Protein AF-0000000077382191 (afdb_homodimer)

Structure (mmCIF, N/CA/C/O backbone):
data_AF-0000000077382191-model_v1
#
loop_
_entity.id
_entity.type
_entity.pdbx_description
1 polymer 'Heparan sulfate 2-O-sulfotransferase pipe'
#
loop_
_atom_site.group_PDB
_atom_site.id
_atom_site.type_symbol
_atom_site.label_atom_id
_atom_site.label_alt_id
_atom_site.label_comp_id
_atom_site.label_asym_id
_atom_site.label_entity_id
_atom_site.label_seq_id
_atom_site.pdbx_PDB_ins_code
_atom_site.Cartn_x
_atom_site.Cartn_y
_atom_site.Cartn_z
_atom_site.occupancy
_atom_site.B_iso_or_equiv
_atom_site.auth_seq_id
_atom_site.auth_comp_id
_atom_site.auth_asym_id
_atom_site.auth_atom_id
_atom_site.pdbx_PDB_model_num
ATOM 1 N N . MET A 1 1 ? 9.703 -28.484 -43.344 1 26.91 1 MET A N 1
ATOM 2 C CA . MET A 1 1 ? 8.719 -27.844 -42.469 1 26.91 1 MET A CA 1
ATOM 3 C C . MET A 1 1 ? 8.125 -28.844 -41.469 1 26.91 1 MET A C 1
ATOM 5 O O . MET A 1 1 ? 7.367 -29.734 -41.875 1 26.91 1 MET A O 1
ATOM 9 N N . SER A 1 2 ? 8.883 -29.312 -40.531 1 37.69 2 SER A N 1
ATOM 10 C CA . SER A 1 2 ? 8.461 -30.406 -39.656 1 37.69 2 SER A CA 1
ATOM 11 C C . SER A 1 2 ? 7.059 -30.172 -39.125 1 37.69 2 SER A C 1
ATOM 13 O O . SER A 1 2 ? 6.754 -29.094 -38.625 1 37.69 2 SER A O 1
ATOM 15 N N . SER A 1 3 ? 6.059 -30.672 -39.656 1 39.53 3 SER A N 1
ATOM 16 C CA . SER A 1 3 ? 4.629 -30.594 -39.375 1 39.53 3 SER A CA 1
ATOM 17 C C . SER A 1 3 ? 4.363 -30.578 -37.875 1 39.53 3 SER A C 1
ATOM 19 O O . SER A 1 3 ? 4.895 -31.406 -37.125 1 39.53 3 SER A O 1
ATOM 21 N N . LEU A 1 4 ? 4.305 -29.406 -37.281 1 52.75 4 LEU A N 1
ATOM 22 C CA . LEU A 1 4 ? 3.859 -29.234 -35.875 1 52.75 4 LEU A CA 1
ATOM 23 C C . LEU A 1 4 ? 2.717 -30.188 -35.562 1 52.75 4 LEU A C 1
ATOM 25 O O . LEU A 1 4 ? 1.604 -30.031 -36.062 1 52.75 4 LEU A O 1
ATOM 29 N N . ASN A 1 5 ? 3.039 -31.484 -35.531 1 53.56 5 ASN A N 1
ATOM 30 C CA . ASN A 1 5 ? 1.992 -32.469 -35.25 1 53.56 5 ASN A CA 1
ATOM 31 C C . ASN A 1 5 ? 1.314 -32.156 -33.906 1 53.56 5 ASN A C 1
ATOM 33 O O . ASN A 1 5 ? 1.977 -32.125 -32.875 1 53.56 5 ASN A O 1
ATOM 37 N N . VAL A 1 6 ? 0.085 -31.703 -33.875 1 56.34 6 VAL A N 1
ATOM 38 C CA . VAL A 1 6 ? -0.792 -31.391 -32.75 1 56.34 6 VAL A CA 1
ATOM 39 C C . VAL A 1 6 ? -0.64 -32.438 -31.656 1 56.34 6 VAL A C 1
ATOM 41 O O . VAL A 1 6 ? -0.654 -32.125 -30.453 1 56.34 6 VAL A O 1
ATOM 44 N N . ARG A 1 7 ? -0.46 -33.625 -32.062 1 61.19 7 ARG A N 1
ATOM 45 C CA . ARG A 1 7 ? -0.403 -34.75 -31.109 1 61.19 7 ARG A CA 1
ATOM 46 C C . ARG A 1 7 ? 0.886 -34.719 -30.297 1 61.19 7 ARG A C 1
ATOM 48 O O . ARG A 1 7 ? 0.89 -35.062 -29.109 1 61.19 7 ARG A O 1
ATOM 55 N N . ASP A 1 8 ? 1.941 -34.219 -30.875 1 70.94 8 ASP A N 1
ATOM 56 C CA . ASP A 1 8 ? 3.229 -34.25 -30.188 1 70.94 8 ASP A CA 1
ATOM 57 C C . ASP A 1 8 ? 3.307 -33.125 -29.156 1 70.94 8 ASP A C 1
ATOM 59 O O . ASP A 1 8 ? 4.09 -33.188 -28.203 1 70.94 8 ASP A O 1
ATOM 63 N N . LEU A 1 9 ? 2.342 -32.219 -29.328 1 76.12 9 LEU A N 1
ATOM 64 C CA . LEU A 1 9 ? 2.387 -31.047 -28.453 1 76.12 9 LEU A CA 1
ATOM 65 C C . LEU A 1 9 ? 1.333 -31.141 -27.359 1 76.12 9 LEU A C 1
ATOM 67 O O . LEU A 1 9 ? 1.169 -30.219 -26.562 1 76.12 9 LEU A O 1
ATOM 71 N N . ASN A 1 10 ? 0.665 -32.156 -27.344 1 79 10 ASN A N 1
ATOM 72 C CA . ASN A 1 10 ? -0.403 -32.344 -26.359 1 79 10 ASN A CA 1
ATOM 73 C C . ASN A 1 10 ? -0.129 -33.531 -25.438 1 79 10 ASN A C 1
ATOM 75 O O . ASN A 1 10 ? -0.393 -34.688 -25.797 1 79 10 ASN A O 1
ATOM 79 N N . ASN A 1 11 ? 0.266 -33.25 -24.25 1 86.31 11 ASN A N 1
ATOM 80 C CA . ASN A 1 11 ? 0.604 -34.312 -23.297 1 86.31 11 ASN A CA 1
ATOM 81 C C . ASN A 1 11 ? -0.623 -34.781 -22.516 1 86.31 11 ASN A C 1
ATOM 83 O O . ASN A 1 11 ? -0.522 -35.656 -21.656 1 86.31 11 ASN A O 1
ATOM 87 N N . THR A 1 12 ? -1.731 -34.25 -22.859 1 91.12 12 THR A N 1
ATOM 88 C CA . THR A 1 12 ? -2.957 -34.656 -22.188 1 91.12 12 THR A CA 1
ATOM 89 C C . THR A 1 12 ? -3.201 -36.156 -22.375 1 91.12 12 THR A C 1
ATOM 91 O O . THR A 1 12 ? -3.709 -36.812 -21.469 1 91.12 12 THR A O 1
ATOM 94 N N . ARG A 1 13 ? -2.85 -36.656 -23.484 1 90.38 13 ARG A N 1
ATOM 95 C CA . ARG A 1 13 ? -3.08 -38.062 -23.812 1 90.38 13 ARG A CA 1
ATOM 96 C C . ARG A 1 13 ? -2.254 -38.969 -22.922 1 90.38 13 ARG A C 1
ATOM 98 O O . ARG A 1 13 ? -2.553 -40.156 -22.812 1 90.38 13 ARG A O 1
ATOM 105 N N . LYS A 1 14 ? -1.236 -38.406 -22.344 1 90.88 14 LYS A N 1
ATOM 106 C CA . LYS A 1 14 ? -0.367 -39.188 -21.484 1 90.88 14 LYS A CA 1
ATOM 107 C C . LYS A 1 14 ? -0.976 -39.375 -20.094 1 90.88 14 LYS A C 1
ATOM 109 O O . LYS A 1 14 ? -0.528 -40.219 -19.312 1 90.88 14 LYS A O 1
ATOM 114 N N . ALA A 1 15 ? -1.967 -38.625 -19.812 1 95.19 15 ALA A N 1
ATOM 115 C CA . ALA A 1 15 ? -2.586 -38.688 -18.484 1 95.19 15 ALA A CA 1
ATOM 116 C C . ALA A 1 15 ? -3.289 -40.031 -18.281 1 95.19 15 ALA A C 1
ATOM 118 O O . ALA A 1 15 ? -3.912 -40.562 -19.219 1 95.19 15 ALA A O 1
ATOM 119 N N . GLN A 1 16 ? -3.178 -40.531 -17.094 1 96.5 16 GLN A N 1
ATOM 120 C CA . GLN A 1 16 ? -3.762 -41.812 -16.734 1 96.5 16 GLN A CA 1
ATOM 121 C C . GLN A 1 16 ? -4.922 -41.656 -15.766 1 96.5 16 GLN A C 1
ATOM 123 O O . GLN A 1 16 ? -5.48 -42.625 -15.273 1 96.5 16 GLN A O 1
ATOM 128 N N . MET A 1 17 ? -5.223 -40.469 -15.438 1 95.94 17 MET A N 1
ATOM 129 C CA . MET A 1 17 ? -6.375 -40.156 -14.594 1 95.94 17 MET A CA 1
ATOM 130 C C . MET A 1 17 ? -6.988 -38.812 -14.992 1 95.94 17 MET A C 1
ATOM 132 O O . MET A 1 17 ? -6.297 -37.938 -15.531 1 95.94 17 MET A O 1
ATOM 136 N N . GLU A 1 18 ? -8.266 -38.625 -14.695 1 97.31 18 GLU A N 1
ATOM 137 C CA . GLU A 1 18 ? -8.977 -37.375 -15 1 97.31 18 GLU A CA 1
ATOM 138 C C . GLU A 1 18 ? -8.836 -36.375 -13.859 1 97.31 18 GLU A C 1
ATOM 140 O O . GLU A 1 18 ? -9.836 -36 -13.258 1 97.31 18 GLU A O 1
ATOM 145 N N . LEU A 1 19 ? -7.672 -36 -13.641 1 98.25 19 LEU A N 1
ATOM 146 C CA . LEU A 1 19 ? -7.328 -35.062 -12.586 1 98.25 19 LEU A CA 1
ATOM 147 C C . LEU A 1 19 ? -6.328 -34.031 -13.086 1 98.25 19 LEU A C 1
ATOM 149 O O . LEU A 1 19 ? -5.266 -34.375 -13.602 1 98.25 19 LEU A O 1
ATOM 153 N N . VAL A 1 20 ? -6.703 -32.844 -13.031 1 98.19 20 VAL A N 1
ATOM 154 C CA . VAL A 1 20 ? -5.797 -31.734 -13.359 1 98.19 20 VAL A CA 1
ATOM 155 C C . VAL A 1 20 ? -4.977 -31.359 -12.133 1 98.19 20 VAL A C 1
ATOM 157 O O . VAL A 1 20 ? -5.535 -31.062 -11.07 1 98.19 20 VAL A O 1
ATOM 160 N N . PHE A 1 21 ? -3.729 -31.453 -12.219 1 98.25 21 PHE A N 1
ATOM 161 C CA . PHE A 1 21 ? -2.824 -30.969 -11.18 1 98.25 21 PHE A CA 1
ATOM 162 C C . PHE A 1 21 ? -2.207 -29.625 -11.57 1 98.25 21 PHE A C 1
ATOM 164 O O . PHE A 1 21 ? -1.318 -29.578 -12.422 1 98.25 21 PHE A O 1
ATOM 171 N N . PHE A 1 22 ? -2.664 -28.594 -10.961 1 97.75 22 PHE A N 1
ATOM 172 C CA . PHE A 1 22 ? -2.15 -27.234 -11.156 1 97.75 22 PHE A CA 1
ATOM 173 C C . PHE A 1 22 ? -1.15 -26.875 -10.07 1 97.75 22 PHE A C 1
ATOM 175 O O . PHE A 1 22 ? -1.522 -26.297 -9.039 1 97.75 22 PHE A O 1
ATOM 182 N N . ASN A 1 23 ? 0.135 -27.25 -10.227 1 96.5 23 ASN A N 1
ATOM 183 C CA . ASN A 1 23 ? 1.19 -26.922 -9.273 1 96.5 23 ASN A CA 1
ATOM 184 C C . ASN A 1 23 ? 1.627 -25.469 -9.414 1 96.5 23 ASN A C 1
ATOM 186 O O . ASN A 1 23 ? 2.805 -25.188 -9.641 1 96.5 23 ASN A O 1
ATOM 190 N N . ARG A 1 24 ? 0.946 -24.562 -9.219 1 94.31 24 ARG A N 1
ATOM 191 C CA . ARG A 1 24 ? 0.803 -23.141 -9.531 1 94.31 24 ARG A CA 1
ATOM 192 C C . ARG A 1 24 ? 2.055 -22.359 -9.133 1 94.31 24 ARG A C 1
ATOM 194 O O . ARG A 1 24 ? 2.494 -22.438 -7.98 1 94.31 24 ARG A O 1
ATOM 201 N N . VAL A 1 25 ? 2.674 -21.703 -10.039 1 95.69 25 VAL A N 1
ATOM 202 C CA . VAL A 1 25 ? 3.697 -20.703 -9.805 1 95.69 25 VAL A CA 1
ATOM 203 C C . VAL A 1 25 ? 3.072 -19.469 -9.141 1 95.69 25 VAL A C 1
ATOM 205 O O . VAL A 1 25 ? 1.988 -19.031 -9.531 1 95.69 25 VAL A O 1
ATOM 208 N N . PRO A 1 26 ? 3.695 -18.953 -8.102 1 93.38 26 PRO A N 1
ATOM 209 C CA . PRO A 1 26 ? 3.123 -17.781 -7.445 1 93.38 26 PRO A CA 1
ATOM 210 C C . PRO A 1 26 ? 3.17 -16.531 -8.32 1 93.38 26 PRO A C 1
ATOM 212 O O . PRO A 1 26 ? 4.121 -16.344 -9.086 1 93.38 26 PRO A O 1
ATOM 215 N N . LYS A 1 27 ? 2.143 -15.648 -8.164 1 93.5 27 LYS A N 1
ATOM 216 C CA . LYS A 1 27 ? 2.066 -14.312 -8.734 1 93.5 27 LYS A CA 1
ATOM 217 C C . LYS A 1 27 ? 1.976 -14.367 -10.258 1 93.5 27 LYS A C 1
ATOM 219 O O . LYS A 1 27 ? 2.578 -13.547 -10.953 1 93.5 27 LYS A O 1
ATOM 224 N N . VAL A 1 28 ? 1.284 -15.312 -10.758 1 94.88 28 VAL A N 1
ATOM 225 C CA . VAL A 1 28 ? 1.093 -15.445 -12.203 1 94.88 28 VAL A CA 1
ATOM 226 C C . VAL A 1 28 ? -0.383 -15.258 -12.547 1 94.88 28 VAL A C 1
ATOM 228 O O . VAL A 1 28 ? -0.875 -15.82 -13.523 1 94.88 28 VAL A O 1
ATOM 231 N N . GLY A 1 29 ? -1.116 -14.609 -11.648 1 91.56 29 GLY A N 1
ATOM 232 C CA . GLY A 1 29 ? -2.527 -14.352 -11.898 1 91.56 29 GLY A CA 1
ATOM 233 C C . GLY A 1 29 ? -3.412 -15.539 -11.555 1 91.56 29 GLY A C 1
ATOM 234 O O . GLY A 1 29 ? -4.496 -15.695 -12.125 1 91.56 29 GLY A O 1
ATOM 235 N N . SER A 1 30 ? -3.027 -16.266 -10.586 1 91.69 30 SER A N 1
ATOM 236 C CA . SER A 1 30 ? -3.674 -17.547 -10.328 1 91.69 30 SER A CA 1
ATOM 237 C C . SER A 1 30 ? -5.031 -17.359 -9.664 1 91.69 30 SER A C 1
ATOM 239 O O . SER A 1 30 ? -5.879 -18.266 -9.703 1 91.69 30 SER A O 1
ATOM 241 N N . GLN A 1 31 ? -5.227 -16.25 -9.047 1 90.75 31 GLN A N 1
ATOM 242 C CA . GLN A 1 31 ? -6.543 -16.031 -8.453 1 90.75 31 GLN A CA 1
ATOM 243 C C . GLN A 1 31 ? -7.629 -16 -9.531 1 90.75 31 GLN A C 1
ATOM 245 O O . GLN A 1 31 ? -8.711 -16.547 -9.344 1 90.75 31 GLN A O 1
ATOM 250 N N . THR A 1 32 ? -7.312 -15.336 -10.57 1 92.31 32 THR A N 1
ATOM 251 C CA . THR A 1 32 ? -8.234 -15.32 -11.703 1 92.31 32 THR A CA 1
ATOM 252 C C . THR A 1 32 ? -8.422 -16.734 -12.258 1 92.31 32 THR A C 1
ATOM 254 O O . THR A 1 32 ? -9.555 -17.156 -12.516 1 92.31 32 THR A O 1
ATOM 257 N N . PHE A 1 33 ? -7.371 -17.406 -12.398 1 93.19 33 PHE A N 1
ATOM 258 C CA . PHE A 1 33 ? -7.406 -18.75 -12.938 1 93.19 33 PHE A CA 1
ATOM 259 C C . PHE A 1 33 ? -8.219 -19.672 -12.031 1 93.19 33 PHE A C 1
ATOM 261 O O . PHE A 1 33 ? -9.023 -20.484 -12.508 1 93.19 33 PHE A O 1
ATOM 268 N N . MET A 1 34 ? -8.07 -19.562 -10.766 1 94.12 34 MET A N 1
ATOM 269 C CA . MET A 1 34 ? -8.797 -20.375 -9.789 1 94.12 34 MET A CA 1
ATOM 270 C C . MET A 1 34 ? -10.289 -20.047 -9.836 1 94.12 34 MET A C 1
ATOM 272 O O . MET A 1 34 ? -11.125 -20.953 -9.734 1 94.12 34 MET A O 1
ATOM 276 N N . GLU A 1 35 ? -10.562 -18.812 -10.008 1 94.12 35 GLU A N 1
ATOM 277 C CA . GLU A 1 35 ? -11.961 -18.438 -10.117 1 94.12 35 GLU A CA 1
ATOM 278 C C . GLU A 1 35 ? -12.602 -19.047 -11.367 1 94.12 35 GLU A C 1
ATOM 280 O O . GLU A 1 35 ? -13.734 -19.516 -11.32 1 94.12 35 GLU A O 1
ATOM 285 N N . LEU A 1 36 ? -11.906 -19.047 -12.43 1 95.5 36 LEU A N 1
ATOM 286 C CA . LEU A 1 36 ? -12.391 -19.672 -13.656 1 95.5 36 LEU A CA 1
ATOM 287 C C . LEU A 1 36 ? -12.609 -21.172 -13.453 1 95.5 36 LEU A C 1
ATOM 289 O O . LEU A 1 36 ? -13.641 -21.719 -13.859 1 95.5 36 LEU A O 1
ATOM 293 N N . LEU A 1 37 ? -11.688 -21.812 -12.75 1 96.62 37 LEU A N 1
ATOM 294 C CA . LEU A 1 37 ? -11.781 -23.25 -12.516 1 96.62 37 LEU A CA 1
ATOM 295 C C . LEU A 1 37 ? -12.977 -23.578 -11.617 1 96.62 37 LEU A C 1
ATOM 297 O O . LEU A 1 37 ? -13.641 -24.594 -11.805 1 96.62 37 LEU A O 1
ATOM 301 N N . ARG A 1 38 ? -13.156 -22.703 -10.688 1 95.81 38 ARG A N 1
ATOM 302 C CA . ARG A 1 38 ? -14.312 -22.891 -9.82 1 95.81 38 ARG A CA 1
ATOM 303 C C . ARG A 1 38 ? -15.617 -22.844 -10.609 1 95.81 38 ARG A C 1
ATOM 305 O O . ARG A 1 38 ? -16.484 -23.703 -10.461 1 95.81 38 ARG A O 1
ATOM 312 N N . ARG A 1 39 ? -15.719 -21.922 -11.43 1 96.06 39 ARG A N 1
ATOM 313 C CA . ARG A 1 39 ? -16.922 -21.797 -12.258 1 96.06 39 ARG A CA 1
ATOM 314 C C . ARG A 1 39 ? -17.047 -22.969 -13.234 1 96.06 39 ARG A C 1
ATOM 316 O O . ARG A 1 39 ? -18.141 -23.484 -13.453 1 96.06 39 ARG A O 1
ATOM 323 N N . LEU A 1 40 ? -15.992 -23.297 -13.758 1 97.75 40 LEU A N 1
ATOM 324 C CA . LEU A 1 40 ? -15.984 -24.406 -14.703 1 97.75 40 LEU A CA 1
ATOM 325 C C . LEU A 1 40 ? -16.359 -25.719 -14 1 97.75 40 LEU A C 1
ATOM 327 O O . LEU A 1 40 ? -16.922 -26.609 -14.625 1 97.75 40 LEU A O 1
ATOM 331 N N . SER A 1 41 ? -15.93 -25.828 -12.703 1 98.12 41 SER A N 1
ATOM 332 C CA . SER A 1 41 ? -16.25 -27.047 -11.961 1 98.12 41 SER A CA 1
ATOM 333 C C . SER A 1 41 ? -17.75 -27.266 -11.891 1 98.12 41 SER A C 1
ATOM 335 O O . SER A 1 41 ? -18.219 -28.406 -11.953 1 98.12 41 SER A O 1
ATOM 337 N N . GLU A 1 42 ? -18.453 -26.219 -11.805 1 96.81 42 GLU A N 1
ATOM 338 C CA . GLU A 1 42 ? -19.922 -26.297 -11.805 1 96.81 42 GLU A CA 1
ATOM 339 C C . GLU A 1 42 ? -20.453 -26.641 -13.188 1 96.81 42 GLU A C 1
ATOM 341 O O . GLU A 1 42 ? -21.328 -27.484 -13.336 1 96.81 42 GLU A O 1
ATOM 346 N N . ARG A 1 43 ? -19.922 -26.062 -14.117 1 96.44 43 ARG A N 1
ATOM 347 C CA . ARG A 1 43 ? -20.391 -26.219 -15.492 1 96.44 43 ARG A CA 1
ATOM 348 C C . ARG A 1 43 ? -20.094 -27.609 -16.031 1 96.44 43 ARG A C 1
ATOM 350 O O . ARG A 1 43 ? -20.922 -28.219 -16.688 1 96.44 43 ARG A O 1
ATOM 357 N N . ASN A 1 44 ? -18.906 -28.062 -15.797 1 98.06 44 ASN A N 1
ATOM 358 C CA . ASN A 1 44 ? -18.422 -29.297 -16.422 1 98.06 44 ASN A CA 1
ATOM 359 C C . ASN A 1 44 ? -18.453 -30.469 -15.438 1 98.06 44 ASN A C 1
ATOM 361 O O . ASN A 1 44 ? -17.969 -31.547 -15.75 1 98.06 44 ASN A O 1
ATOM 365 N N . ASN A 1 45 ? -18.906 -30.25 -14.258 1 97.69 45 ASN A N 1
ATOM 366 C CA . ASN A 1 45 ? -19.188 -31.281 -13.266 1 97.69 45 ASN A CA 1
ATOM 367 C C . ASN A 1 45 ? -17.906 -32 -12.836 1 97.69 45 ASN A C 1
ATOM 369 O O . ASN A 1 45 ? -17.812 -33.219 -12.992 1 97.69 45 ASN A O 1
ATOM 373 N N . PHE A 1 46 ? -17 -31.344 -12.297 1 98.44 46 PHE A N 1
ATOM 374 C CA . PHE A 1 46 ? -15.828 -31.922 -11.656 1 98.44 46 PHE A CA 1
ATOM 375 C C . PHE A 1 46 ? -15.586 -31.281 -10.297 1 98.44 46 PHE A C 1
ATOM 377 O O . PHE A 1 46 ? -16.188 -30.25 -9.969 1 98.44 46 PHE A O 1
ATOM 384 N N . GLN A 1 47 ? -14.758 -31.891 -9.453 1 98.25 47 GLN A N 1
ATOM 385 C CA . GLN A 1 47 ? -14.5 -31.391 -8.109 1 98.25 47 GLN A CA 1
ATOM 386 C C . GLN A 1 47 ? -13.305 -30.438 -8.094 1 98.25 47 GLN A C 1
ATOM 388 O O . GLN A 1 47 ? -12.32 -30.672 -8.797 1 98.25 47 GLN A O 1
ATOM 393 N N . PHE A 1 48 ? -13.453 -29.406 -7.34 1 97.81 48 PHE A N 1
ATOM 394 C CA . PHE A 1 48 ? -12.43 -28.375 -7.176 1 97.81 48 PHE A CA 1
ATOM 395 C C . PHE A 1 48 ? -11.758 -28.5 -5.812 1 97.81 48 PHE A C 1
ATOM 397 O O . PHE A 1 48 ? -12.406 -28.297 -4.781 1 97.81 48 PHE A O 1
ATOM 404 N N . HIS A 1 49 ? -10.461 -28.828 -5.805 1 97 49 HIS A N 1
ATOM 405 C CA . HIS A 1 49 ? -9.695 -28.953 -4.566 1 97 49 HIS A CA 1
ATOM 406 C C . HIS A 1 49 ? -8.477 -28.047 -4.578 1 97 49 HIS A C 1
ATOM 408 O O . HIS A 1 49 ? -7.855 -27.844 -5.625 1 97 49 HIS A O 1
ATOM 414 N N . ARG A 1 50 ? -8.203 -27.469 -3.428 1 93.31 50 ARG A N 1
ATOM 415 C CA . ARG A 1 50 ? -6.992 -26.688 -3.238 1 93.31 50 ARG A CA 1
ATOM 416 C C . ARG A 1 50 ? -6.324 -27.016 -1.91 1 93.31 50 ARG A C 1
ATOM 418 O O . ARG A 1 50 ? -6.969 -27.531 -0.997 1 93.31 50 ARG A O 1
ATOM 425 N N . ASP A 1 51 ? -5.039 -26.734 -1.916 1 87.75 51 ASP A N 1
ATOM 426 C CA . ASP A 1 51 ? -4.297 -26.969 -0.682 1 87.75 51 ASP A CA 1
ATOM 427 C C . ASP A 1 51 ? -4.793 -26.062 0.441 1 87.75 51 ASP A C 1
ATOM 429 O O . ASP A 1 51 ? -5.305 -24.969 0.184 1 87.75 51 ASP A O 1
ATOM 433 N N . ALA A 1 52 ? -4.664 -26.531 1.604 1 79.94 52 ALA A N 1
ATOM 434 C CA . ALA A 1 52 ? -5.035 -25.734 2.768 1 79.94 52 ALA A CA 1
ATOM 435 C C . ALA A 1 52 ? -3.996 -24.641 3.039 1 79.94 52 ALA A C 1
ATOM 437 O O . ALA A 1 52 ? -2.816 -24.812 2.719 1 79.94 52 ALA A O 1
ATOM 438 N N . VAL A 1 53 ? -4.516 -23.609 3.553 1 72.62 53 VAL A N 1
ATOM 439 C CA . VAL A 1 53 ? -3.611 -22.531 3.92 1 72.62 53 VAL A CA 1
ATOM 440 C C . VAL A 1 53 ? -2.684 -22.984 5.043 1 72.62 53 VAL A C 1
ATOM 442 O O . VAL A 1 53 ? -3.135 -23.578 6.027 1 72.62 53 VAL A O 1
ATOM 445 N N . GLN A 1 54 ? -1.39 -22.797 4.742 1 75.94 54 GLN A N 1
ATOM 446 C CA . GLN A 1 54 ? -0.389 -23.172 5.738 1 75.94 54 GLN A CA 1
ATOM 447 C C . GLN A 1 54 ? 0.396 -21.953 6.219 1 75.94 54 GLN A C 1
ATOM 449 O O . GLN A 1 54 ? 0.472 -20.953 5.52 1 75.94 54 GLN A O 1
ATOM 454 N N . LYS A 1 55 ? 0.929 -22.047 7.496 1 76.5 55 LYS A N 1
ATOM 455 C CA . LYS A 1 55 ? 1.772 -21 8.062 1 76.5 55 LYS A CA 1
ATOM 456 C C . LYS A 1 55 ? 3.01 -20.766 7.203 1 76.5 55 LYS A C 1
ATOM 458 O O . LYS A 1 55 ? 3.361 -19.609 6.918 1 76.5 55 LYS A O 1
ATOM 463 N N . VAL A 1 56 ? 3.572 -21.875 6.871 1 71.88 56 VAL A N 1
ATOM 464 C CA . VAL A 1 56 ? 4.73 -21.828 5.984 1 71.88 56 VAL A CA 1
ATOM 465 C C . VAL A 1 56 ? 4.441 -22.625 4.715 1 71.88 56 VAL A C 1
ATOM 467 O O . VAL A 1 56 ? 4.035 -23.797 4.781 1 71.88 56 VAL A O 1
ATOM 470 N N . GLU A 1 57 ? 4.535 -21.859 3.668 1 73.81 57 GLU A N 1
ATOM 471 C CA . GLU A 1 57 ? 4.34 -22.547 2.393 1 73.81 57 GLU A CA 1
ATOM 472 C C . GLU A 1 57 ? 5.617 -23.234 1.938 1 73.81 57 GLU A C 1
ATOM 474 O O . GLU A 1 57 ? 6.621 -22.594 1.655 1 73.81 57 GLU A O 1
ATOM 479 N N . THR A 1 58 ? 5.582 -24.562 1.962 1 83.25 58 THR A N 1
ATOM 480 C CA . THR A 1 58 ? 6.715 -25.359 1.493 1 83.25 58 THR A CA 1
ATOM 481 C C . THR A 1 58 ? 6.504 -25.797 0.048 1 83.25 58 THR A C 1
ATOM 483 O O . THR A 1 58 ? 5.594 -26.578 -0.245 1 83.25 58 THR A O 1
ATOM 486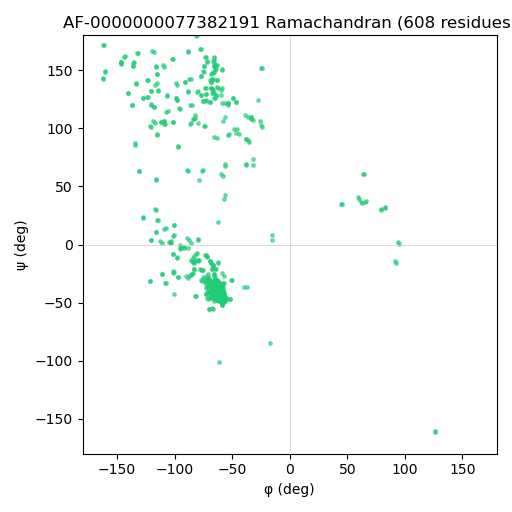 N N . ILE A 1 59 ? 7.363 -25.344 -0.778 1 90.44 59 ILE A N 1
ATOM 487 C CA . ILE A 1 59 ? 7.152 -25.609 -2.197 1 90.44 59 ILE A CA 1
ATOM 488 C C . ILE A 1 59 ? 8.039 -26.766 -2.648 1 90.44 59 ILE A C 1
ATOM 490 O O . ILE A 1 59 ? 7.75 -27.422 -3.652 1 90.44 59 ILE A O 1
ATOM 494 N N . ARG A 1 60 ? 9.109 -27.031 -1.965 1 91.88 60 ARG A N 1
ATOM 495 C CA . ARG A 1 60 ? 9.953 -28.203 -2.197 1 91.88 60 ARG A CA 1
ATOM 496 C C . ARG A 1 60 ? 9.766 -29.234 -1.096 1 91.88 60 ARG A C 1
ATOM 498 O O . ARG A 1 60 ? 9.883 -28.922 0.09 1 91.88 60 ARG A O 1
ATOM 505 N N . LEU A 1 61 ? 9.516 -30.406 -1.541 1 94.31 61 LEU A N 1
ATOM 506 C CA . LEU A 1 61 ? 9.172 -31.469 -0.602 1 94.31 61 LEU A CA 1
ATOM 507 C C . LEU A 1 61 ? 10.242 -32.562 -0.609 1 94.31 61 LEU A C 1
ATOM 509 O O . LEU A 1 61 ? 10.836 -32.844 -1.65 1 94.31 61 LEU A O 1
ATOM 513 N N . ALA A 1 62 ? 10.367 -33.094 0.584 1 95.44 62 ALA A N 1
ATOM 514 C CA . ALA A 1 62 ? 11.148 -34.312 0.645 1 95.44 62 ALA A CA 1
ATOM 515 C C . ALA A 1 62 ? 10.453 -35.438 -0.112 1 95.44 62 ALA A C 1
ATOM 517 O O . ALA A 1 62 ? 9.25 -35.375 -0.385 1 95.44 62 ALA A O 1
ATOM 518 N N . GLU A 1 63 ? 11.219 -36.469 -0.464 1 96.81 63 GLU A N 1
ATOM 519 C CA . GLU A 1 63 ? 10.695 -37.531 -1.312 1 96.81 63 GLU A CA 1
ATOM 520 C C . GLU A 1 63 ? 9.477 -38.188 -0.678 1 96.81 63 GLU A C 1
ATOM 522 O O . GLU A 1 63 ? 8.492 -38.469 -1.365 1 96.81 63 GLU A O 1
ATOM 527 N N . ASP A 1 64 ? 9.547 -38.406 0.629 1 97.19 64 ASP A N 1
ATOM 528 C CA . ASP A 1 64 ? 8.422 -39.031 1.317 1 97.19 64 ASP A CA 1
ATOM 529 C C . ASP A 1 64 ? 7.188 -38.125 1.291 1 97.19 64 ASP A C 1
ATOM 531 O O . ASP A 1 64 ? 6.062 -38.625 1.16 1 97.19 64 ASP A O 1
ATOM 535 N N . GLN A 1 65 ? 7.363 -36.875 1.391 1 96.56 65 GLN A N 1
ATOM 536 C CA . GLN A 1 65 ? 6.262 -35.906 1.348 1 96.56 65 GLN A CA 1
ATOM 537 C C . GLN A 1 65 ? 5.68 -35.812 -0.06 1 96.56 65 GLN A C 1
ATOM 539 O O . GLN A 1 65 ? 4.477 -35.625 -0.227 1 96.56 65 GLN A O 1
ATOM 544 N N . GLN A 1 66 ? 6.551 -35.906 -1.04 1 97.56 66 GLN A N 1
ATOM 545 C CA . GLN A 1 66 ? 6.078 -35.969 -2.42 1 97.56 66 GLN A CA 1
ATOM 546 C C . GLN A 1 66 ? 5.137 -37.156 -2.645 1 97.56 66 GLN A C 1
ATOM 548 O O . GLN A 1 66 ? 4.051 -36.969 -3.205 1 97.56 66 GLN A O 1
ATOM 553 N N . GLN A 1 67 ? 5.648 -38.281 -2.182 1 98 67 GLN A N 1
ATOM 554 C CA . GLN A 1 67 ? 4.867 -39.5 -2.348 1 98 67 GLN A CA 1
ATOM 555 C C . GLN A 1 67 ? 3.52 -39.375 -1.635 1 98 67 GLN A C 1
ATOM 557 O O . GLN A 1 67 ? 2.484 -39.75 -2.193 1 98 67 GLN A O 1
ATOM 562 N N . GLU A 1 68 ? 3.58 -38.906 -0.436 1 97.69 68 GLU A N 1
ATOM 563 C CA . GLU A 1 68 ? 2.348 -38.75 0.33 1 97.69 68 GLU A CA 1
ATOM 564 C C . GLU A 1 68 ? 1.364 -37.812 -0.386 1 97.69 68 GLU A C 1
ATOM 566 O O . GLU A 1 68 ? 0.177 -38.125 -0.495 1 97.69 68 GLU A O 1
ATOM 571 N N . MET A 1 69 ? 1.787 -36.719 -0.867 1 96.69 69 MET A N 1
ATOM 572 C CA . MET A 1 69 ? 0.938 -35.781 -1.585 1 96.69 69 MET A CA 1
ATOM 573 C C . MET A 1 69 ? 0.346 -36.406 -2.836 1 96.69 69 MET A C 1
ATOM 575 O O . MET A 1 69 ? -0.854 -36.312 -3.092 1 96.69 69 MET A O 1
ATOM 579 N N . ALA A 1 70 ? 1.221 -37.094 -3.598 1 98 70 ALA A N 1
ATOM 580 C CA . ALA A 1 70 ? 0.777 -37.75 -4.832 1 98 70 ALA A CA 1
ATOM 581 C C . ALA A 1 70 ? -0.299 -38.781 -4.551 1 98 70 ALA A C 1
ATOM 583 O O . ALA A 1 70 ? -1.259 -38.906 -5.312 1 98 70 ALA A O 1
ATOM 584 N N . GLU A 1 71 ? -0.143 -39.5 -3.465 1 98.19 71 GLU A N 1
ATOM 585 C CA . GLU A 1 71 ? -1.119 -40.531 -3.08 1 98.19 71 GLU A CA 1
ATOM 586 C C . GLU A 1 71 ? -2.459 -39.906 -2.717 1 98.19 71 GLU A C 1
ATOM 588 O O . GLU A 1 71 ? -3.512 -40.375 -3.146 1 98.19 71 GLU A O 1
ATOM 593 N N . VAL A 1 72 ? -2.396 -38.875 -1.943 1 97.12 72 VAL A N 1
ATOM 594 C CA . VAL A 1 72 ? -3.613 -38.156 -1.533 1 97.12 72 VAL A CA 1
ATOM 595 C C . VAL A 1 72 ? -4.344 -37.625 -2.764 1 97.12 72 VAL A C 1
ATOM 597 O O . VAL A 1 72 ? -5.566 -37.781 -2.877 1 97.12 72 VAL A O 1
ATOM 600 N N . ILE A 1 73 ? -3.619 -37.062 -3.678 1 97.44 73 ILE A N 1
ATOM 601 C CA . ILE A 1 73 ? -4.203 -36.5 -4.883 1 97.44 73 ILE A CA 1
ATOM 602 C C . ILE A 1 73 ? -4.793 -37.594 -5.754 1 97.44 73 ILE A C 1
ATOM 604 O O . ILE A 1 73 ? -5.891 -37.469 -6.293 1 97.44 73 ILE A O 1
ATOM 608 N N . SER A 1 74 ? -4.086 -38.719 -5.859 1 97.44 74 SER A N 1
ATOM 609 C CA . SER A 1 74 ? -4.504 -39.844 -6.695 1 97.44 74 SER A CA 1
ATOM 610 C C . SER A 1 74 ? -5.785 -40.5 -6.168 1 97.44 74 SER A C 1
ATOM 612 O O . SER A 1 74 ? -6.484 -41.188 -6.902 1 97.44 74 SER A O 1
ATOM 614 N N . GLU A 1 75 ? -6.102 -40.219 -4.914 1 97.25 75 GLU A N 1
ATOM 615 C CA . GLU A 1 75 ? -7.27 -40.844 -4.293 1 97.25 75 GLU A CA 1
ATOM 616 C C . GLU A 1 75 ? -8.492 -39.938 -4.398 1 97.25 75 GLU A C 1
ATOM 618 O O . GLU A 1 75 ? -9.609 -40.344 -4.055 1 97.25 75 GLU A O 1
ATOM 623 N N . LEU A 1 76 ? -8.336 -38.781 -4.922 1 97.75 76 LEU A N 1
ATOM 624 C CA . LEU A 1 76 ? -9.469 -37.875 -5.098 1 97.75 76 LEU A CA 1
ATOM 625 C C . LEU A 1 76 ? -10.461 -38.438 -6.109 1 97.75 76 LEU A C 1
ATOM 627 O O . LEU A 1 76 ? -10.07 -39.156 -7.031 1 97.75 76 LEU A O 1
ATOM 631 N N . PRO A 1 77 ? -11.664 -38 -5.961 1 97.06 77 PRO A N 1
ATOM 632 C CA . PRO A 1 77 ? -12.641 -38.438 -6.957 1 97.06 77 PRO A CA 1
ATOM 633 C C . PRO A 1 77 ? -12.398 -37.844 -8.336 1 97.06 77 PRO A C 1
ATOM 635 O O . PRO A 1 77 ? -12.008 -36.688 -8.445 1 97.06 77 PRO A O 1
ATOM 638 N N . GLU A 1 78 ? -12.609 -38.625 -9.383 1 97.19 78 GLU A N 1
ATOM 639 C CA . GLU A 1 78 ? -12.477 -38.156 -10.75 1 97.19 78 GLU A CA 1
ATOM 640 C C . GLU A 1 78 ? -13.836 -37.781 -11.336 1 97.19 78 GLU A C 1
ATOM 642 O O . GLU A 1 78 ? -14.828 -38.469 -11.109 1 97.19 78 GLU A O 1
ATOM 647 N N . PRO A 1 79 ? -13.898 -36.75 -12 1 98.06 79 PRO A N 1
ATOM 648 C CA . PRO A 1 79 ? -12.859 -35.812 -12.375 1 98.06 79 PRO A CA 1
ATOM 649 C C . PRO A 1 79 ? -12.641 -34.719 -11.32 1 98.06 79 PRO A C 1
ATOM 651 O O . PRO A 1 79 ? -13.602 -34.281 -10.672 1 98.06 79 PRO A O 1
ATOM 654 N N . SER A 1 80 ? -11.391 -34.312 -11.109 1 98.44 80 SER A N 1
ATOM 655 C CA . SER A 1 80 ? -11.078 -33.312 -10.102 1 98.44 80 SER A CA 1
ATOM 656 C C . SER A 1 80 ? -9.914 -32.438 -10.531 1 98.44 80 SER A C 1
ATOM 658 O O . SER A 1 80 ? -9.156 -32.781 -11.438 1 98.44 80 SER A O 1
ATOM 660 N N . VAL A 1 81 ? -9.906 -31.297 -9.945 1 98.38 81 VAL A N 1
ATOM 661 C CA . VAL A 1 81 ? -8.727 -30.438 -10.031 1 98.38 81 VAL A CA 1
ATOM 662 C C . VAL A 1 81 ? -8.109 -30.266 -8.648 1 98.38 81 VAL A C 1
ATOM 664 O O . VAL A 1 81 ? -8.828 -30.172 -7.648 1 98.38 81 VAL A O 1
ATOM 667 N N . PHE A 1 82 ? -6.805 -30.312 -8.602 1 98.12 82 PHE A N 1
ATOM 668 C CA . PHE A 1 82 ? -6.059 -30.016 -7.379 1 98.12 82 PHE A CA 1
ATOM 669 C C . PHE A 1 82 ? -5.047 -28.906 -7.613 1 98.12 82 PHE A C 1
ATOM 671 O O . PHE A 1 82 ? -4.25 -28.969 -8.555 1 98.12 82 PHE A O 1
ATOM 678 N N . ILE A 1 83 ? -5.098 -27.875 -6.77 1 96.94 83 ILE A N 1
ATOM 679 C CA . ILE A 1 83 ? -4.254 -26.703 -6.949 1 96.94 83 ILE A CA 1
ATOM 680 C C . ILE A 1 83 ? -3.367 -26.516 -5.723 1 96.94 83 ILE A C 1
ATOM 682 O O . ILE A 1 83 ? -3.854 -26.516 -4.586 1 96.94 83 ILE A O 1
ATOM 686 N N . LYS A 1 84 ? -2.086 -26.297 -5.902 1 95.44 84 LYS A N 1
ATOM 687 C CA . LYS A 1 84 ? -1.129 -26.094 -4.816 1 95.44 84 LYS A CA 1
ATOM 688 C C . LYS A 1 84 ? 0.151 -25.438 -5.328 1 95.44 84 LYS A C 1
ATOM 690 O O . LYS A 1 84 ? 0.598 -25.719 -6.441 1 95.44 84 LYS A O 1
ATOM 695 N N . HIS A 1 85 ? 0.695 -24.562 -4.48 1 94.25 85 HIS A N 1
ATOM 696 C CA . HIS A 1 85 ? 2.059 -24.094 -4.727 1 94.25 85 HIS A CA 1
ATOM 697 C C . HIS A 1 85 ? 3.072 -25.188 -4.379 1 94.25 85 HIS A C 1
ATOM 699 O O . HIS A 1 85 ? 3.387 -25.391 -3.203 1 94.25 85 HIS A O 1
ATOM 705 N N . VAL A 1 86 ? 3.561 -25.844 -5.402 1 95.06 86 VAL A N 1
ATOM 706 C CA . VAL A 1 86 ? 4.516 -26.922 -5.176 1 95.06 86 VAL A CA 1
ATOM 707 C C . VAL A 1 86 ? 5.293 -27.203 -6.461 1 95.06 86 VAL A C 1
ATOM 709 O O . VAL A 1 86 ? 4.777 -27 -7.562 1 95.06 86 VAL A O 1
ATOM 712 N N . CYS A 1 87 ? 6.492 -27.609 -6.309 1 96.31 87 CYS A N 1
ATOM 713 C CA . CYS A 1 87 ? 7.316 -27.953 -7.461 1 96.31 87 CYS A CA 1
ATOM 714 C C . CYS A 1 87 ? 6.762 -29.172 -8.18 1 96.31 87 CYS A C 1
ATOM 716 O O . CYS A 1 87 ? 6.031 -29.969 -7.586 1 96.31 87 CYS A O 1
ATOM 718 N N . PHE A 1 88 ? 7.129 -29.281 -9.398 1 98 88 PHE A N 1
ATOM 719 C CA . PHE A 1 88 ? 6.73 -30.422 -10.211 1 98 88 PHE A CA 1
ATOM 720 C C . PHE A 1 88 ? 7 -31.734 -9.469 1 98 88 PHE A C 1
ATOM 722 O O . PHE A 1 88 ? 8.125 -31.984 -9.031 1 98 88 PHE A O 1
ATOM 729 N N . THR A 1 89 ? 5.961 -32.531 -9.359 1 97.94 89 THR A N 1
ATOM 730 C CA . THR A 1 89 ? 6.02 -33.844 -8.727 1 97.94 89 THR A CA 1
ATOM 731 C C . THR A 1 89 ? 5.68 -34.938 -9.734 1 97.94 89 THR A C 1
ATOM 733 O O . THR A 1 89 ? 4.566 -34.969 -10.258 1 97.94 89 THR A O 1
ATOM 736 N N . ASN A 1 90 ? 6.613 -35.781 -9.945 1 96.69 90 ASN A N 1
ATOM 737 C CA . ASN A 1 90 ? 6.426 -36.844 -10.898 1 96.69 90 ASN A CA 1
ATOM 738 C C . ASN A 1 90 ? 5.707 -38.031 -10.266 1 96.69 90 ASN A C 1
ATOM 740 O O . ASN A 1 90 ? 6.324 -38.844 -9.57 1 96.69 90 ASN A O 1
ATOM 744 N N . PHE A 1 91 ? 4.484 -38.281 -10.586 1 97.56 91 PHE A N 1
ATOM 745 C CA . PHE A 1 91 ? 3.65 -39.312 -9.992 1 97.56 91 PHE A CA 1
ATOM 746 C C . PHE A 1 91 ? 4.137 -40.688 -10.406 1 97.56 91 PHE A C 1
ATOM 748 O O . PHE A 1 91 ? 4.07 -41.656 -9.625 1 97.56 91 PHE A O 1
ATOM 755 N N . THR A 1 92 ? 4.688 -40.781 -11.562 1 95.38 92 THR A N 1
ATOM 756 C CA . THR A 1 92 ? 5.145 -42.062 -12.086 1 95.38 92 THR A CA 1
ATOM 757 C C . THR A 1 92 ? 6.293 -42.625 -11.25 1 95.38 92 THR A C 1
ATOM 759 O O . THR A 1 92 ? 6.43 -43.844 -11.094 1 95.38 92 THR A O 1
ATOM 762 N N . LYS A 1 93 ? 7.02 -41.719 -10.742 1 95.81 93 LYS A N 1
ATOM 763 C CA . LYS A 1 93 ? 8.125 -42.125 -9.875 1 95.81 93 LYS A CA 1
ATOM 764 C C . LYS A 1 93 ? 7.625 -42.938 -8.688 1 95.81 93 LYS A C 1
ATOM 766 O O . LYS A 1 93 ? 8.359 -43.781 -8.148 1 95.81 93 LYS A O 1
ATOM 771 N N . PHE A 1 94 ? 6.418 -42.781 -8.305 1 97.38 94 PHE A N 1
ATOM 772 C CA . PHE A 1 94 ? 5.848 -43.438 -7.141 1 97.38 94 PHE A CA 1
ATOM 773 C C . PHE A 1 94 ? 4.844 -44.5 -7.562 1 97.38 94 PHE A C 1
ATOM 775 O O . PHE A 1 94 ? 3.99 -44.906 -6.77 1 97.38 94 PHE A O 1
ATOM 782 N N . ASN A 1 95 ? 4.859 -44.844 -8.82 1 97.25 95 ASN A N 1
ATOM 783 C CA . ASN A 1 95 ? 3.982 -45.844 -9.398 1 97.25 95 ASN A CA 1
ATOM 784 C C . ASN A 1 95 ? 2.514 -45.438 -9.289 1 97.25 95 ASN A C 1
ATOM 786 O O . ASN A 1 95 ? 1.662 -46.281 -8.953 1 97.25 95 ASN A O 1
ATOM 790 N N . LEU A 1 96 ? 2.283 -44.219 -9.414 1 97.94 96 LEU A N 1
ATOM 791 C CA . LEU A 1 96 ? 0.932 -43.656 -9.414 1 97.94 96 LEU A CA 1
ATOM 792 C C . LEU A 1 96 ? 0.549 -43.156 -10.805 1 97.94 96 LEU A C 1
ATOM 794 O O . LEU A 1 96 ? 1.421 -42.875 -11.625 1 97.94 96 LEU A O 1
ATOM 798 N N . PRO A 1 97 ? -0.736 -43.156 -11.078 1 97.44 97 PRO A N 1
ATOM 799 C CA . PRO A 1 97 ? -1.158 -42.688 -12.398 1 97.44 97 PRO A CA 1
ATOM 800 C C . PRO A 1 97 ? -0.805 -41.219 -12.633 1 97.44 97 PRO A C 1
ATOM 802 O O . PRO A 1 97 ? -0.906 -40.406 -11.719 1 97.44 97 PRO A O 1
ATOM 805 N N . THR A 1 98 ? -0.402 -40.938 -13.852 1 97.5 98 THR A N 1
ATOM 806 C CA . THR A 1 98 ? -0.009 -39.594 -14.234 1 97.5 98 THR A CA 1
ATOM 807 C C . THR A 1 98 ? -1.232 -38.688 -14.352 1 97.5 98 THR A C 1
ATOM 809 O O . THR A 1 98 ? -2.168 -39 -15.094 1 97.5 98 THR A O 1
ATOM 812 N N . PRO A 1 99 ? -1.261 -37.562 -13.625 1 98.19 99 PRO A N 1
ATOM 813 C CA . PRO A 1 99 ? -2.35 -36.594 -13.805 1 98.19 99 PRO A CA 1
ATOM 814 C C . PRO A 1 99 ? -2.143 -35.688 -15.016 1 98.19 99 PRO A C 1
ATOM 816 O O . PRO A 1 99 ? -1.167 -35.844 -15.75 1 98.19 99 PRO A O 1
ATOM 819 N N . ILE A 1 100 ? -3.062 -34.781 -15.273 1 98.25 100 ILE A N 1
ATOM 820 C CA . ILE A 1 100 ? -2.914 -33.75 -16.281 1 98.25 100 ILE A CA 1
ATOM 821 C C . ILE A 1 100 ? -2.203 -32.531 -15.688 1 98.25 100 ILE A C 1
ATOM 823 O O . ILE A 1 100 ? -2.807 -31.766 -14.938 1 98.25 100 ILE A O 1
ATOM 827 N N . TYR A 1 101 ? -0.989 -32.375 -16 1 98.06 101 TYR A N 1
ATOM 828 C CA . TYR A 1 101 ? -0.219 -31.266 -15.445 1 98.06 101 TYR A CA 1
ATOM 829 C C . TYR A 1 101 ? -0.513 -29.969 -16.188 1 98.06 101 TYR A C 1
ATOM 831 O O . TYR A 1 101 ? -0.498 -29.938 -17.422 1 98.06 101 TYR A O 1
ATOM 839 N N . LEU A 1 102 ? -0.761 -28.969 -15.438 1 97.56 102 LEU A N 1
ATOM 840 C CA . LEU A 1 102 ? -0.945 -27.625 -15.969 1 97.56 102 LEU A CA 1
ATOM 841 C C . LEU A 1 102 ? -0.203 -26.609 -15.117 1 97.56 102 LEU A C 1
ATOM 843 O O . LEU A 1 102 ? 0.012 -26.828 -13.922 1 97.56 102 LEU A O 1
ATOM 847 N N . ASN A 1 103 ? 0.15 -25.547 -15.711 1 97.88 103 ASN A N 1
ATOM 848 C CA . ASN A 1 103 ? 0.717 -24.406 -14.992 1 97.88 103 ASN A CA 1
ATOM 849 C C . ASN A 1 103 ? 0.645 -23.125 -15.82 1 97.88 103 ASN A C 1
ATOM 851 O O . ASN A 1 103 ? 0.149 -23.141 -16.938 1 97.88 103 ASN A O 1
ATOM 855 N N . VAL A 1 104 ? 0.944 -22.062 -15.25 1 97.81 104 VAL A N 1
ATOM 856 C CA . VAL A 1 104 ? 0.984 -20.75 -15.906 1 97.81 104 VAL A CA 1
ATOM 857 C C . VAL A 1 104 ? 2.273 -20.031 -15.523 1 97.81 104 VAL A C 1
ATOM 859 O O . VAL A 1 104 ? 2.725 -20.109 -14.383 1 97.81 104 VAL A O 1
ATOM 862 N N . VAL A 1 105 ? 2.869 -19.375 -16.5 1 98.06 105 VAL A N 1
ATOM 863 C CA . VAL A 1 105 ? 4.062 -18.578 -16.234 1 98.06 105 VAL A CA 1
ATOM 864 C C . VAL A 1 105 ? 3.791 -17.125 -16.594 1 98.06 105 VAL A C 1
ATOM 866 O O . VAL A 1 105 ? 2.754 -16.797 -17.172 1 98.06 105 VAL A O 1
ATOM 869 N N . ARG A 1 106 ? 4.684 -16.266 -16.141 1 97.25 106 ARG A N 1
ATOM 870 C CA . ARG A 1 106 ? 4.633 -14.836 -16.391 1 97.25 106 ARG A CA 1
ATOM 871 C C . ARG A 1 106 ? 6.035 -14.266 -16.594 1 97.25 106 ARG A C 1
ATOM 873 O O . ARG A 1 106 ? 7.027 -14.938 -16.312 1 97.25 106 ARG A O 1
ATOM 880 N N . ASP A 1 107 ? 6.094 -13.078 -17.188 1 97.25 107 ASP A N 1
ATOM 881 C CA . ASP A 1 107 ? 7.383 -12.398 -17.234 1 97.25 107 ASP A CA 1
ATOM 882 C C . ASP A 1 107 ? 8.062 -12.422 -15.859 1 97.25 107 ASP A C 1
ATOM 884 O O . ASP A 1 107 ? 7.488 -11.945 -14.875 1 97.25 107 ASP A O 1
ATOM 888 N N . PRO A 1 108 ? 9.273 -12.992 -15.867 1 96.75 108 PRO A N 1
ATOM 889 C CA . PRO A 1 108 ? 9.875 -13.234 -14.547 1 96.75 108 PRO A CA 1
ATOM 890 C C . PRO A 1 108 ? 10.148 -11.938 -13.781 1 96.75 108 PRO A C 1
ATOM 892 O O . PRO A 1 108 ? 10.078 -11.922 -12.547 1 96.75 108 PRO A O 1
ATOM 895 N N . VAL A 1 109 ? 10.43 -10.844 -14.461 1 96.06 109 VAL A N 1
ATOM 896 C CA . VAL A 1 109 ? 10.703 -9.57 -13.797 1 96.06 109 VAL A CA 1
ATOM 897 C C . VAL A 1 109 ? 9.406 -9.016 -13.203 1 96.06 109 VAL A C 1
ATOM 899 O O . VAL A 1 109 ? 9.375 -8.609 -12.039 1 96.06 109 VAL A O 1
ATOM 902 N N . GLU A 1 110 ? 8.359 -9.031 -13.984 1 95.44 110 GLU A N 1
ATOM 903 C CA . GLU A 1 110 ? 7.059 -8.594 -13.477 1 95.44 110 GLU A CA 1
ATOM 904 C C . GLU A 1 110 ? 6.613 -9.445 -12.297 1 95.44 110 GLU A C 1
ATOM 906 O O . GLU A 1 110 ? 5.98 -8.945 -11.359 1 95.44 110 GLU A O 1
ATOM 911 N N . ARG A 1 111 ? 6.953 -10.648 -12.352 1 95.75 111 ARG A N 1
ATOM 912 C CA . ARG A 1 111 ? 6.555 -11.578 -11.297 1 95.75 111 ARG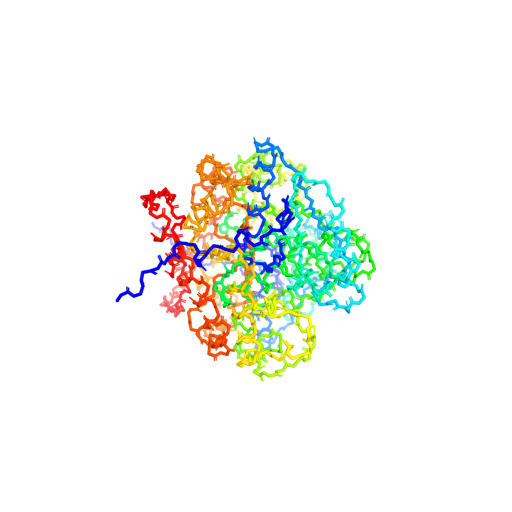 A CA 1
ATOM 913 C C . ARG A 1 111 ? 7.238 -11.234 -9.977 1 95.75 111 ARG A C 1
ATOM 915 O O . ARG A 1 111 ? 6.594 -11.219 -8.922 1 95.75 111 ARG A O 1
ATOM 922 N N . VAL A 1 112 ? 8.523 -10.969 -10.016 1 94.62 112 VAL A N 1
ATOM 923 C CA . VAL A 1 112 ? 9.234 -10.688 -8.781 1 94.62 112 VAL A CA 1
ATOM 924 C C . VAL A 1 112 ? 8.805 -9.328 -8.227 1 94.62 112 VAL A C 1
ATOM 926 O O . VAL A 1 112 ? 8.75 -9.141 -7.012 1 94.62 112 VAL A O 1
ATOM 929 N N . ILE A 1 113 ? 8.492 -8.391 -9.133 1 95 113 ILE A N 1
ATOM 930 C CA . ILE A 1 113 ? 7.957 -7.109 -8.688 1 95 113 ILE A CA 1
ATOM 931 C C . ILE A 1 113 ? 6.609 -7.328 -8 1 95 113 ILE A C 1
ATOM 933 O O . ILE A 1 113 ? 6.355 -6.77 -6.93 1 95 113 ILE A O 1
ATOM 937 N N . SER A 1 114 ? 5.773 -8.133 -8.617 1 93.56 114 SER A N 1
ATOM 938 C CA . SER A 1 114 ? 4.477 -8.469 -8.031 1 93.56 114 SER A CA 1
ATOM 939 C C . SER A 1 114 ? 4.637 -9.117 -6.664 1 93.56 114 SER A C 1
ATOM 941 O O . SER A 1 114 ? 3.912 -8.789 -5.723 1 93.56 114 SER A O 1
ATOM 943 N N . TRP A 1 115 ? 5.555 -9.992 -6.555 1 93 115 TRP A N 1
ATOM 944 C CA . TRP A 1 115 ? 5.793 -10.672 -5.285 1 93 115 TRP A CA 1
ATOM 945 C C . TRP A 1 115 ? 6.25 -9.688 -4.215 1 93 115 TRP A C 1
ATOM 947 O O . TRP A 1 115 ? 5.777 -9.734 -3.076 1 93 115 TRP A O 1
ATOM 957 N N . PHE A 1 116 ? 7.195 -8.812 -4.559 1 93.31 116 PHE A N 1
ATOM 958 C CA . PHE A 1 116 ? 7.754 -7.82 -3.648 1 93.31 116 PHE A CA 1
ATOM 959 C C . PHE A 1 116 ? 6.645 -7.012 -2.984 1 93.31 116 PHE A C 1
ATOM 961 O O . PHE A 1 116 ? 6.641 -6.84 -1.763 1 93.31 116 PHE A O 1
ATOM 968 N N . TYR A 1 117 ? 5.723 -6.562 -3.764 1 92.56 117 TYR A N 1
ATOM 969 C CA . TYR A 1 117 ? 4.691 -5.684 -3.227 1 92.56 117 TYR A CA 1
ATOM 970 C C . TYR A 1 117 ? 3.555 -6.488 -2.611 1 92.56 117 TYR A C 1
ATOM 972 O O . TYR A 1 117 ? 2.875 -6.016 -1.697 1 92.56 117 TYR A O 1
ATOM 980 N N . TYR A 1 118 ? 3.35 -7.742 -3.074 1 91.94 118 TYR A N 1
ATOM 981 C CA . TYR A 1 118 ? 2.295 -8.578 -2.508 1 91.94 118 TYR A CA 1
ATOM 982 C C . TYR A 1 118 ? 2.57 -8.883 -1.041 1 91.94 118 TYR A C 1
ATOM 984 O O . TYR A 1 118 ? 1.693 -8.719 -0.19 1 91.94 118 TYR A O 1
ATOM 992 N N . VAL A 1 119 ? 3.766 -9.297 -0.716 1 90.5 119 VAL A N 1
ATOM 993 C CA . VAL A 1 119 ? 4.09 -9.719 0.641 1 90.5 119 VAL A CA 1
ATOM 994 C C . VAL A 1 119 ? 4.145 -8.508 1.565 1 90.5 119 VAL A C 1
ATOM 996 O O . VAL A 1 119 ? 4.176 -8.656 2.789 1 90.5 119 VAL A O 1
ATOM 999 N N . ARG A 1 120 ? 4.109 -7.316 0.963 1 91.5 120 ARG A N 1
ATOM 1000 C CA . ARG A 1 120 ? 4.121 -6.086 1.742 1 91.5 120 ARG A CA 1
ATOM 1001 C C . ARG A 1 120 ? 2.721 -5.488 1.843 1 91.5 120 ARG A C 1
ATOM 1003 O O . ARG A 1 120 ? 2.506 -4.512 2.566 1 91.5 120 ARG A O 1
ATOM 1010 N N . ALA A 1 121 ? 1.827 -6.066 1.098 1 90.69 121 ALA A N 1
ATOM 1011 C CA . ALA A 1 121 ? 0.464 -5.543 1.109 1 90.69 121 ALA A CA 1
ATOM 1012 C C . ALA A 1 121 ? -0.161 -5.668 2.496 1 90.69 121 ALA A C 1
ATOM 1014 O O . ALA A 1 121 ? -0.069 -6.723 3.131 1 90.69 121 ALA A O 1
ATOM 1015 N N . PRO A 1 122 ? -0.813 -4.625 2.977 1 91.88 122 PRO A N 1
ATOM 1016 C CA . PRO A 1 122 ? -1.303 -4.637 4.355 1 91.88 122 PRO A CA 1
ATOM 1017 C C . PRO A 1 122 ? -2.355 -5.715 4.602 1 91.88 122 PRO A C 1
ATOM 1019 O O . PRO A 1 122 ? -2.338 -6.375 5.645 1 91.88 122 PRO A O 1
ATOM 1022 N N . TRP A 1 123 ? -3.23 -5.918 3.656 1 90.56 123 TRP A N 1
ATOM 1023 C CA . TRP A 1 123 ? -4.281 -6.902 3.869 1 90.56 123 TRP A CA 1
ATOM 1024 C C . TRP A 1 123 ? -3.699 -8.312 3.971 1 90.56 123 TRP A C 1
ATOM 1026 O O . TRP A 1 123 ? -4.258 -9.172 4.656 1 90.56 123 TRP A O 1
ATOM 1036 N N . TYR A 1 124 ? -2.639 -8.57 3.322 1 89.44 124 TYR A N 1
ATOM 1037 C CA . TYR A 1 124 ? -2.045 -9.906 3.287 1 89.44 124 TYR A CA 1
ATOM 1038 C C . TYR A 1 124 ? -1.451 -10.273 4.641 1 89.44 124 TYR A C 1
ATOM 1040 O O . TYR A 1 124 ? -1.819 -11.289 5.234 1 89.44 124 TYR A O 1
ATOM 1048 N N . PHE A 1 125 ? -0.545 -9.406 5.141 1 90.62 125 PHE A N 1
ATOM 1049 C CA . PHE A 1 125 ? 0.153 -9.844 6.344 1 90.62 125 PHE A CA 1
ATOM 1050 C C . PHE A 1 125 ? -0.737 -9.688 7.574 1 90.62 125 PHE A C 1
ATOM 1052 O O . PHE A 1 125 ? -0.525 -10.352 8.586 1 90.62 125 PHE A O 1
ATOM 1059 N N . VAL A 1 126 ? -1.744 -8.836 7.48 1 93.12 126 VAL A N 1
ATOM 1060 C CA . VAL A 1 126 ? -2.678 -8.742 8.602 1 93.12 126 VAL A CA 1
ATOM 1061 C C . VAL A 1 126 ? -3.547 -10 8.656 1 93.12 126 VAL A C 1
ATOM 1063 O O . VAL A 1 126 ? -3.836 -10.516 9.734 1 93.12 126 VAL A O 1
ATOM 1066 N N . GLU A 1 127 ? -3.982 -10.469 7.492 1 90.88 127 GLU A N 1
ATOM 1067 C CA . GLU A 1 127 ? -4.727 -11.719 7.426 1 90.88 127 GLU A CA 1
ATOM 1068 C C . GLU A 1 127 ? -3.891 -12.883 7.953 1 90.88 127 GLU A C 1
ATOM 1070 O O . GLU A 1 127 ? -4.402 -13.75 8.672 1 90.88 127 GLU A O 1
ATOM 1075 N N . ARG A 1 128 ? -2.711 -12.922 7.598 1 89.69 128 ARG A N 1
ATOM 1076 C CA . ARG A 1 128 ? -1.82 -13.984 8.07 1 89.69 128 ARG A CA 1
ATOM 1077 C C . ARG A 1 128 ? -1.615 -13.891 9.578 1 89.69 128 ARG A C 1
ATOM 1079 O O . ARG A 1 128 ? -1.6 -14.914 10.266 1 89.69 128 ARG A O 1
ATOM 1086 N N . LYS A 1 129 ? -1.469 -12.672 10.062 1 90.62 129 LYS A N 1
ATOM 1087 C CA . LYS A 1 129 ? -1.329 -12.469 11.5 1 90.62 129 LYS A CA 1
ATOM 1088 C C . LYS A 1 129 ? -2.574 -12.938 12.25 1 90.62 129 LYS A C 1
ATOM 1090 O O . LYS A 1 129 ? -2.477 -13.484 13.344 1 90.62 129 LYS A O 1
ATOM 1095 N N . ALA A 1 130 ? -3.676 -12.727 11.648 1 89.31 130 ALA A N 1
ATOM 1096 C CA . ALA A 1 130 ? -4.93 -13.164 12.258 1 89.31 130 ALA A CA 1
ATOM 1097 C C . ALA A 1 130 ? -5.02 -14.688 12.289 1 89.31 130 ALA A C 1
ATOM 1099 O O . ALA A 1 130 ? -5.48 -15.266 13.281 1 89.31 130 ALA A O 1
ATOM 1100 N N . ALA A 1 131 ? -4.57 -15.289 11.281 1 88.56 131 ALA A N 1
ATOM 1101 C CA . ALA A 1 131 ? -4.617 -16.75 11.172 1 88.56 131 ALA A CA 1
ATOM 1102 C C . ALA A 1 131 ? -3.535 -17.391 12.031 1 88.56 131 ALA A C 1
ATOM 1104 O O . ALA A 1 131 ? -3.732 -18.484 12.57 1 88.56 131 ALA A O 1
ATOM 1105 N N . PHE A 1 132 ? -2.459 -16.672 12.164 1 90.94 132 PHE A N 1
ATOM 1106 C CA . PHE A 1 132 ? -1.318 -17.172 12.914 1 90.94 132 PHE A CA 1
ATOM 1107 C C . PHE A 1 132 ? -0.773 -16.109 13.859 1 90.94 132 PHE A C 1
ATOM 1109 O O . PHE A 1 132 ? 0.255 -15.492 13.578 1 90.94 132 PHE A O 1
ATOM 1116 N N . PRO A 1 133 ? -1.281 -15.977 15.023 1 88.38 133 PRO A N 1
ATOM 1117 C CA . PRO A 1 133 ? -0.999 -14.867 15.945 1 88.38 133 PRO A CA 1
ATOM 1118 C C . PRO A 1 133 ? 0.463 -14.828 16.391 1 88.38 133 PRO A C 1
ATOM 1120 O O . PRO A 1 133 ? 0.964 -13.766 16.766 1 88.38 133 PRO A O 1
ATOM 1123 N N . ASP A 1 134 ? 1.151 -15.922 16.281 1 90.62 134 ASP A N 1
ATOM 1124 C CA . ASP A 1 134 ? 2.533 -15.977 16.75 1 90.62 134 ASP A CA 1
ATOM 1125 C C . ASP A 1 134 ? 3.486 -15.383 15.719 1 90.62 134 ASP A C 1
ATOM 1127 O O . ASP A 1 134 ? 4.656 -15.141 16.016 1 90.62 134 ASP A O 1
ATOM 1131 N N . LEU A 1 135 ? 2.98 -15.094 14.57 1 88.69 135 LEU A N 1
ATOM 1132 C CA . LEU A 1 135 ? 3.822 -14.484 13.547 1 88.69 135 LEU A CA 1
ATOM 1133 C C . LEU A 1 135 ? 4.133 -13.031 13.891 1 88.69 135 LEU A C 1
ATOM 1135 O O . LEU A 1 135 ? 3.242 -12.273 14.289 1 88.69 135 LEU A O 1
ATOM 1139 N N . PRO A 1 136 ? 5.34 -12.68 13.742 1 90.25 136 PRO A N 1
ATOM 1140 C CA . PRO A 1 136 ? 5.656 -11.273 13.984 1 90.25 136 PRO A CA 1
ATOM 1141 C C . PRO A 1 136 ? 5.172 -10.359 12.859 1 90.25 136 PRO A C 1
ATOM 1143 O O . PRO A 1 136 ? 5.035 -10.797 11.711 1 90.25 136 PRO A O 1
ATOM 1146 N N . LEU A 1 137 ? 4.914 -9.102 13.211 1 92.94 137 LEU A N 1
ATOM 1147 C CA . LEU A 1 137 ? 4.656 -8.102 12.18 1 92.94 137 LEU A CA 1
ATOM 1148 C C . LEU A 1 137 ? 5.957 -7.652 11.516 1 92.94 137 LEU A C 1
ATOM 1150 O O . LEU A 1 137 ? 7 -7.59 12.172 1 92.94 137 LEU A O 1
ATOM 1154 N N . PRO A 1 138 ? 5.871 -7.371 10.227 1 93.19 138 PRO A N 1
ATOM 1155 C CA . PRO A 1 138 ? 7.078 -6.879 9.555 1 93.19 138 PRO A CA 1
ATOM 1156 C C . PRO A 1 138 ? 7.547 -5.531 10.109 1 93.19 138 PRO A C 1
ATOM 1158 O O . PRO A 1 138 ? 6.75 -4.785 10.68 1 93.19 138 PRO A O 1
ATOM 1161 N N . HIS A 1 139 ? 8.82 -5.297 9.961 1 93.31 139 HIS A N 1
ATOM 1162 C CA . HIS A 1 139 ? 9.367 -4.008 10.383 1 93.31 139 HIS A CA 1
ATOM 1163 C C . HIS A 1 139 ? 8.859 -2.879 9.492 1 93.31 139 HIS A C 1
ATOM 1165 O O . HIS A 1 139 ? 8.797 -3.029 8.266 1 93.31 139 HIS A O 1
ATOM 1171 N N . PRO A 1 140 ? 8.547 -1.759 10.062 1 91.5 140 PRO A N 1
ATOM 1172 C CA . PRO A 1 140 ? 8 -0.641 9.289 1 91.5 140 PRO A CA 1
ATOM 1173 C C . PRO A 1 140 ? 8.93 -0.194 8.164 1 91.5 140 PRO A C 1
ATOM 1175 O O . PRO A 1 140 ? 8.469 0.132 7.066 1 91.5 140 PRO A O 1
ATOM 1178 N N . ALA A 1 141 ? 10.188 -0.145 8.383 1 89.81 141 ALA A N 1
ATOM 1179 C CA . ALA A 1 141 ? 11.141 0.277 7.359 1 89.81 141 ALA A CA 1
ATOM 1180 C C . ALA A 1 141 ? 11.117 -0.672 6.164 1 89.81 141 ALA A C 1
ATOM 1182 O O . ALA A 1 141 ? 11.273 -0.242 5.02 1 89.81 141 ALA A O 1
ATOM 1183 N N . TRP A 1 142 ? 10.938 -1.955 6.445 1 93.06 142 TRP A N 1
ATOM 1184 C CA . TRP A 1 142 ? 10.82 -2.951 5.387 1 93.06 142 TRP A CA 1
ATOM 1185 C C . TRP A 1 142 ? 9.562 -2.713 4.551 1 93.06 142 TRP A C 1
ATOM 1187 O O . TRP A 1 142 ? 9.602 -2.799 3.322 1 93.06 142 TRP A O 1
ATOM 1197 N N . LEU A 1 143 ? 8.5 -2.348 5.211 1 92.12 143 LEU A N 1
ATOM 1198 C CA . LEU A 1 143 ? 7.219 -2.107 4.562 1 92.12 143 LEU A CA 1
ATOM 1199 C C . LEU A 1 143 ? 7.27 -0.843 3.709 1 92.12 143 LEU A C 1
ATOM 1201 O O . LEU A 1 143 ? 6.59 -0.752 2.684 1 92.12 143 LEU A O 1
ATOM 1205 N N . LYS A 1 144 ? 8.07 0.141 4.027 1 89 144 LYS A N 1
ATOM 1206 C CA . LYS A 1 144 ? 8.141 1.428 3.342 1 89 144 LYS A CA 1
ATOM 1207 C C . LYS A 1 144 ? 9.023 1.34 2.1 1 89 144 LYS A C 1
ATOM 1209 O O . LYS A 1 144 ? 8.914 2.174 1.198 1 89 144 LYS A O 1
ATOM 1214 N N . LYS A 1 145 ? 9.891 0.361 2.041 1 90.31 145 LYS A N 1
ATOM 1215 C CA . LYS A 1 145 ? 10.867 0.248 0.956 1 90.31 145 LYS A CA 1
ATOM 1216 C C . LYS A 1 145 ? 10.18 -0.105 -0.361 1 90.31 145 LYS A C 1
ATOM 1218 O O . LYS A 1 145 ? 9.406 -1.064 -0.427 1 90.31 145 LYS A O 1
ATOM 1223 N N . ASP A 1 146 ? 10.359 0.738 -1.382 1 91.31 146 ASP A N 1
ATOM 1224 C CA . ASP A 1 146 ? 9.828 0.403 -2.699 1 91.31 146 ASP A CA 1
ATOM 1225 C C . ASP A 1 146 ? 10.836 -0.423 -3.502 1 91.31 146 ASP A C 1
ATOM 1227 O O . ASP A 1 146 ? 12.023 -0.453 -3.178 1 91.31 146 ASP A O 1
ATOM 1231 N N . PHE A 1 147 ? 10.438 -1.004 -4.523 1 94.75 147 PHE A N 1
ATOM 1232 C CA . PHE A 1 147 ? 11.234 -1.959 -5.289 1 94.75 147 PHE A CA 1
ATOM 1233 C C . PHE A 1 147 ? 12.414 -1.269 -5.949 1 94.75 147 PHE A C 1
ATOM 1235 O O . PHE A 1 147 ? 13.523 -1.814 -5.98 1 94.75 147 PHE A O 1
ATOM 1242 N N . GLU A 1 148 ? 12.219 -0.03 -6.52 1 95.12 148 GLU A N 1
ATOM 1243 C CA . GLU A 1 148 ? 13.281 0.68 -7.223 1 95.12 148 GLU A CA 1
ATOM 1244 C C . GLU A 1 148 ? 14.438 1.008 -6.289 1 95.12 148 GLU A C 1
ATOM 1246 O O . GLU A 1 148 ? 15.602 0.759 -6.617 1 95.12 148 GLU A O 1
ATOM 1251 N N . THR A 1 149 ? 14.086 1.551 -5.125 1 92.62 149 THR A N 1
ATOM 1252 C CA . THR A 1 149 ? 15.117 1.839 -4.129 1 92.62 149 THR A CA 1
ATOM 1253 C C . THR A 1 149 ? 15.836 0.562 -3.713 1 92.62 149 THR A C 1
ATOM 1255 O O . THR A 1 149 ? 17.062 0.553 -3.574 1 92.62 149 THR A O 1
ATOM 1258 N N . CYS A 1 150 ? 15.125 -0.526 -3.52 1 95.25 150 CYS A N 1
ATOM 1259 C CA . CYS A 1 150 ? 15.688 -1.811 -3.123 1 95.25 150 CYS A CA 1
ATOM 1260 C C . CYS A 1 150 ? 16.734 -2.279 -4.129 1 95.25 150 CYS A C 1
ATOM 1262 O O . CYS A 1 150 ? 17.828 -2.707 -3.744 1 95.25 150 CYS A O 1
ATOM 1264 N N . VAL A 1 151 ? 16.406 -2.199 -5.441 1 96.31 151 VAL A N 1
ATOM 1265 C CA . VAL A 1 151 ? 17.297 -2.648 -6.508 1 96.31 151 VAL A CA 1
ATOM 1266 C C . VAL A 1 151 ? 18.516 -1.727 -6.598 1 96.31 151 VAL A C 1
ATOM 1268 O O . VAL A 1 151 ? 19.656 -2.193 -6.625 1 96.31 151 VAL A O 1
ATOM 1271 N N . LEU A 1 152 ? 18.25 -0.425 -6.543 1 96.19 152 LEU A N 1
ATOM 1272 C CA . LEU A 1 152 ? 19.312 0.553 -6.777 1 96.19 152 LEU A CA 1
ATOM 1273 C C . LEU A 1 152 ? 20.266 0.612 -5.59 1 96.19 152 LEU A C 1
ATOM 1275 O O . LEU A 1 152 ? 21.453 0.879 -5.762 1 96.19 152 LEU A O 1
ATOM 1279 N N . SER A 1 153 ? 19.781 0.369 -4.441 1 95 153 SER A N 1
ATOM 1280 C CA . SER A 1 153 ? 20.641 0.377 -3.258 1 95 153 SER A CA 1
ATOM 1281 C C . SER A 1 153 ? 21.344 -0.958 -3.084 1 95 153 SER A C 1
ATOM 1283 O O . SER A 1 153 ? 22.266 -1.077 -2.264 1 95 153 SER A O 1
ATOM 1285 N N . GLY A 1 154 ? 20.906 -1.989 -3.75 1 92.75 154 GLY A N 1
ATOM 1286 C CA . GLY A 1 154 ? 21.531 -3.299 -3.666 1 92.75 154 GLY A CA 1
ATOM 1287 C C . GLY A 1 154 ? 21.141 -4.066 -2.416 1 92.75 154 GLY A C 1
ATOM 1288 O O . GLY A 1 154 ? 21.969 -4.773 -1.834 1 92.75 154 GLY A O 1
ATOM 1289 N N . ASP A 1 155 ? 19.984 -3.809 -1.957 1 92.12 155 ASP A N 1
ATOM 1290 C CA . ASP A 1 155 ? 19.5 -4.582 -0.817 1 92.12 155 ASP A CA 1
ATOM 1291 C C . ASP A 1 155 ? 19.469 -6.074 -1.136 1 92.12 155 ASP A C 1
ATOM 1293 O O . ASP A 1 155 ? 19.156 -6.469 -2.262 1 92.12 155 ASP A O 1
ATOM 1297 N N . GLN A 1 156 ? 19.641 -6.902 -0.159 1 87.56 156 GLN A N 1
ATOM 1298 C CA . GLN A 1 156 ? 19.766 -8.344 -0.346 1 87.56 156 GLN A CA 1
ATOM 1299 C C . GLN A 1 156 ? 18.5 -8.93 -0.969 1 87.56 156 GLN A C 1
ATOM 1301 O O . GLN A 1 156 ? 18.594 -9.781 -1.856 1 87.56 156 GLN A O 1
ATOM 1306 N N . GLU A 1 157 ? 17.391 -8.539 -0.558 1 88.81 157 GLU A N 1
ATOM 1307 C CA . GLU A 1 157 ? 16.125 -9.125 -1.018 1 88.81 157 GLU A CA 1
ATOM 1308 C C . GLU A 1 157 ? 15.883 -8.812 -2.49 1 88.81 157 GLU A C 1
ATOM 1310 O O . GLU A 1 157 ? 15.039 -9.438 -3.129 1 88.81 157 GLU A O 1
ATOM 1315 N N . CYS A 1 158 ? 16.578 -7.832 -3.055 1 91.69 158 CYS A N 1
ATOM 1316 C CA . CYS A 1 158 ? 16.391 -7.461 -4.453 1 91.69 158 CYS A CA 1
ATOM 1317 C C . CYS A 1 158 ? 17.656 -7.723 -5.254 1 91.69 158 CYS A C 1
ATOM 1319 O O . CYS A 1 158 ? 17.828 -7.172 -6.344 1 91.69 158 CYS A O 1
ATOM 1321 N N . THR A 1 159 ? 18.547 -8.391 -4.66 1 90.06 159 THR A N 1
ATOM 1322 C CA . THR A 1 159 ? 19.75 -8.828 -5.359 1 90.06 159 THR A CA 1
ATOM 1323 C C . THR A 1 159 ? 19.609 -10.273 -5.824 1 90.06 159 THR A C 1
ATOM 1325 O O . THR A 1 159 ? 19.312 -11.164 -5.027 1 90.06 159 THR A O 1
ATOM 1328 N N . TYR A 1 160 ? 19.781 -10.484 -7.105 1 89.88 160 TYR A N 1
ATOM 1329 C CA . TYR A 1 160 ? 19.594 -11.789 -7.734 1 89.88 160 TYR A CA 1
ATOM 1330 C C . TYR A 1 160 ? 20.906 -12.312 -8.305 1 89.88 160 TYR A C 1
ATOM 1332 O O . TYR A 1 160 ? 21.281 -11.984 -9.43 1 89.88 160 TYR A O 1
ATOM 1340 N N . THR A 1 161 ? 21.516 -13.094 -7.469 1 88.81 161 THR A N 1
ATOM 1341 C CA . THR A 1 161 ? 22.844 -13.594 -7.836 1 88.81 161 THR A CA 1
ATOM 1342 C C . THR A 1 161 ? 22.75 -15.016 -8.391 1 88.81 161 THR A C 1
ATOM 1344 O O . THR A 1 161 ? 22.188 -15.906 -7.746 1 88.81 161 THR A O 1
ATOM 1347 N N . GLN A 1 162 ? 23.297 -15.195 -9.562 1 90.44 162 GLN A N 1
ATOM 1348 C CA . GLN A 1 162 ? 23.281 -16.5 -10.227 1 90.44 162 GLN A CA 1
ATOM 1349 C C . GLN A 1 162 ? 23.969 -17.562 -9.375 1 90.44 162 GLN A C 1
ATOM 1351 O O . GLN A 1 162 ? 25.031 -17.312 -8.805 1 90.44 162 GLN A O 1
ATOM 1356 N N . GLY A 1 163 ? 23.344 -18.734 -9.25 1 89.19 163 GLY A N 1
ATOM 1357 C CA . GLY A 1 163 ? 23.953 -19.875 -8.594 1 89.19 163 GLY A CA 1
ATOM 1358 C C . GLY A 1 163 ? 23.656 -19.953 -7.113 1 89.19 163 GLY A C 1
ATOM 1359 O O . GLY A 1 163 ? 23.875 -20.984 -6.48 1 89.19 163 GLY A O 1
ATOM 1360 N N . VAL A 1 164 ? 23.172 -18.953 -6.531 1 86.69 164 VAL A N 1
ATOM 1361 C CA . VAL A 1 164 ? 22.875 -18.953 -5.102 1 86.69 164 VAL A CA 1
ATOM 1362 C C . VAL A 1 164 ? 21.734 -19.922 -4.809 1 86.69 164 VAL A C 1
ATOM 1364 O O . VAL A 1 164 ? 20.75 -19.969 -5.547 1 86.69 164 VAL A O 1
ATOM 1367 N N . THR A 1 165 ? 21.953 -20.844 -3.762 1 81.56 165 THR A N 1
ATOM 1368 C CA . THR A 1 165 ? 20.969 -21.859 -3.434 1 81.56 165 THR A CA 1
ATOM 1369 C C . THR A 1 165 ? 20.141 -21.453 -2.219 1 81.56 165 THR A C 1
ATOM 1371 O O . THR A 1 165 ? 19.062 -21.984 -1.992 1 81.56 165 THR A O 1
ATOM 1374 N N . VAL A 1 166 ? 21.016 -20.828 -1.069 1 65.12 166 VAL A N 1
ATOM 1375 C CA . VAL A 1 166 ? 20.422 -20.625 0.254 1 65.12 166 VAL A CA 1
ATOM 1376 C C . VAL A 1 166 ? 19.547 -19.375 0.248 1 65.12 166 VAL A C 1
ATOM 1378 O O . VAL A 1 166 ? 19.984 -18.297 -0.181 1 65.12 166 VAL A O 1
ATOM 1381 N N . GLU A 1 167 ? 18.781 -19.25 -0.412 1 54.38 167 GLU A N 1
ATOM 1382 C CA . GLU A 1 167 ? 18.234 -17.906 -0.417 1 54.38 167 GLU A CA 1
ATOM 1383 C C . GLU A 1 167 ? 17.281 -17.688 0.748 1 54.38 167 GLU A C 1
ATOM 1385 O O . GLU A 1 167 ? 16.625 -18.625 1.212 1 54.38 167 GLU A O 1
ATOM 1390 N N . GLY A 1 168 ? 17.719 -16.953 1.797 1 48.38 168 GLY A N 1
ATOM 1391 C CA . GLY A 1 168 ? 16.766 -16.328 2.709 1 48.38 168 GLY A CA 1
ATOM 1392 C C . GLY A 1 168 ? 15.367 -16.234 2.145 1 48.38 168 GLY A C 1
ATOM 1393 O O . GLY A 1 168 ? 14.406 -16.656 2.791 1 48.38 168 GLY A O 1
ATOM 1394 N N . ILE A 1 169 ? 15.336 -15.102 1.403 1 48.28 169 ILE A N 1
ATOM 1395 C CA . ILE A 1 169 ? 14.023 -14.688 0.924 1 48.28 169 ILE A CA 1
ATOM 1396 C C . ILE A 1 169 ? 13.484 -15.719 -0.062 1 48.28 169 ILE A C 1
ATOM 1398 O O . ILE A 1 169 ? 14.242 -16.297 -0.852 1 48.28 169 ILE A O 1
ATOM 1402 N N . GLY A 1 170 ? 12.32 -16.188 0.027 1 49.5 170 GLY A N 1
ATOM 1403 C CA . GLY A 1 170 ? 11.383 -17.109 -0.583 1 49.5 170 GLY A CA 1
ATOM 1404 C C . GLY A 1 170 ? 11.617 -17.312 -2.07 1 49.5 170 GLY A C 1
ATOM 1405 O O . GLY A 1 170 ? 12.242 -16.469 -2.721 1 49.5 170 GLY A O 1
ATOM 1406 N N . ASP A 1 171 ? 11.836 -18.766 -2.564 1 57.69 171 ASP A N 1
ATOM 1407 C CA . ASP A 1 171 ? 11.664 -19.547 -3.785 1 57.69 171 ASP A CA 1
ATOM 1408 C C . ASP A 1 171 ? 10.773 -18.812 -4.785 1 57.69 171 ASP A C 1
ATOM 1410 O O . ASP A 1 171 ? 10.625 -19.25 -5.93 1 57.69 171 ASP A O 1
ATOM 1414 N N . HIS A 1 172 ? 10.445 -17.531 -4.477 1 63.97 172 HIS A N 1
ATOM 1415 C CA . HIS A 1 172 ? 9.477 -16.859 -5.348 1 63.97 172 HIS A CA 1
ATOM 1416 C C . HIS A 1 172 ? 10.18 -16.172 -6.516 1 63.97 172 HIS A C 1
ATOM 1418 O O . HIS A 1 172 ? 9.523 -15.758 -7.477 1 63.97 172 HIS A O 1
ATOM 1424 N N . ARG A 1 173 ? 11.594 -16.266 -6.465 1 76.44 173 ARG A N 1
ATOM 1425 C CA . ARG A 1 173 ? 12.375 -15.648 -7.531 1 76.44 173 ARG A CA 1
ATOM 1426 C C . ARG A 1 173 ? 12.484 -16.578 -8.734 1 76.44 173 ARG A C 1
ATOM 1428 O O . ARG A 1 173 ? 12.82 -16.141 -9.836 1 76.44 173 ARG A O 1
ATOM 1435 N N . ARG A 1 174 ? 12.062 -17.781 -8.43 1 87.5 174 ARG A N 1
ATOM 1436 C CA . ARG A 1 174 ? 12.391 -18.781 -9.438 1 87.5 174 ARG A CA 1
ATOM 1437 C C . ARG A 1 174 ? 11.125 -19.438 -9.984 1 87.5 174 ARG A C 1
ATOM 1439 O O . ARG A 1 174 ? 10.594 -20.375 -9.383 1 87.5 174 ARG A O 1
ATOM 1446 N N . GLN A 1 175 ? 10.781 -19.016 -11.055 1 93.25 175 GLN A N 1
ATOM 1447 C CA . GLN A 1 175 ? 9.641 -19.609 -11.734 1 93.25 175 GLN A CA 1
ATOM 1448 C C . GLN A 1 175 ? 9.984 -20.984 -12.289 1 93.25 175 GLN A C 1
ATOM 1450 O O . GLN A 1 175 ? 9.164 -21.906 -12.227 1 93.25 175 GLN A O 1
ATOM 1455 N N . SER A 1 176 ? 11.211 -21.219 -12.82 1 95.56 176 SER A N 1
ATOM 1456 C CA . SER A 1 176 ? 11.664 -22.484 -13.398 1 95.56 176 SER A CA 1
ATOM 1457 C C . SER A 1 176 ? 11.727 -23.578 -12.344 1 95.56 176 SER A C 1
ATOM 1459 O O . SER A 1 176 ? 11.578 -24.766 -12.664 1 95.56 176 SER A O 1
ATOM 1461 N N . LEU A 1 177 ? 11.945 -23.156 -11.109 1 94.44 177 LEU A N 1
ATOM 1462 C CA . LEU A 1 177 ? 12.031 -24.125 -10.016 1 94.44 177 LEU A CA 1
ATOM 1463 C C . LEU A 1 177 ? 10.758 -24.953 -9.922 1 94.44 177 LEU A C 1
ATOM 1465 O O . LEU A 1 177 ? 10.82 -26.156 -9.688 1 94.44 177 LEU A O 1
ATOM 1469 N N . PHE A 1 178 ? 9.617 -24.391 -10.172 1 96.25 178 PHE A N 1
ATOM 1470 C CA . PHE A 1 178 ? 8.328 -25.062 -10.055 1 96.25 178 PHE A CA 1
ATOM 1471 C C . PHE A 1 178 ? 8.164 -26.125 -11.133 1 96.25 178 PHE A C 1
ATOM 1473 O O . PHE A 1 178 ? 7.273 -26.969 -11.055 1 96.25 178 PHE A O 1
ATOM 1480 N N . PHE A 1 179 ? 9.008 -26.078 -12.133 1 97.94 179 PHE A N 1
ATOM 1481 C CA . PHE A 1 179 ? 8.969 -27.062 -13.219 1 97.94 179 PHE A CA 1
ATOM 1482 C C . PHE A 1 179 ? 10.148 -28.016 -13.117 1 97.94 179 PHE A C 1
ATOM 1484 O O . PHE A 1 179 ? 10.039 -29.188 -13.5 1 97.94 179 PHE A O 1
ATOM 1491 N N . CYS A 1 180 ? 11.25 -27.469 -12.625 1 96.62 180 CYS A N 1
ATOM 1492 C CA . CYS A 1 180 ? 12.461 -28.266 -12.492 1 96.62 180 CYS A CA 1
ATOM 1493 C C . CYS A 1 180 ? 12.242 -29.438 -11.539 1 96.62 180 CYS A C 1
ATOM 1495 O O . CYS A 1 180 ? 12.609 -30.578 -11.852 1 96.62 180 CYS A O 1
ATOM 1497 N N . GLY A 1 181 ? 11.68 -29.141 -10.398 1 95.38 181 GLY A N 1
ATOM 1498 C CA . GLY A 1 181 ? 11.383 -30.234 -9.477 1 95.38 181 GLY A CA 1
ATOM 1499 C C . GLY A 1 181 ? 11.961 -30.016 -8.094 1 95.38 181 GLY A C 1
ATOM 1500 O O . GLY A 1 181 ? 12.25 -28.875 -7.707 1 95.38 181 GLY A O 1
ATOM 1501 N N . HIS A 1 182 ? 12.086 -31.031 -7.316 1 95 182 HIS A N 1
ATOM 1502 C CA . HIS A 1 182 ? 12.367 -30.953 -5.887 1 95 182 HIS A CA 1
ATOM 1503 C C . HIS A 1 182 ? 13.852 -31.156 -5.605 1 95 182 HIS A C 1
ATOM 1505 O O . HIS A 1 182 ? 14.328 -30.875 -4.5 1 95 182 HIS A O 1
ATOM 1511 N N . ASP A 1 183 ? 14.625 -31.578 -6.551 1 92.62 183 ASP A N 1
ATOM 1512 C CA . ASP A 1 183 ? 16 -32 -6.34 1 92.62 183 ASP A CA 1
ATOM 1513 C C . ASP A 1 183 ? 16.906 -30.797 -6.047 1 92.62 183 ASP A C 1
ATOM 1515 O O . ASP A 1 183 ? 16.594 -29.672 -6.434 1 92.62 183 ASP A O 1
ATOM 1519 N N . TYR A 1 184 ? 18 -31.125 -5.395 1 90.75 184 TYR A N 1
ATOM 1520 C CA . TYR A 1 184 ? 18.969 -30.094 -5.027 1 90.75 184 TYR A CA 1
ATOM 1521 C C . TYR A 1 184 ? 19.5 -29.375 -6.266 1 90.75 184 TYR A C 1
ATOM 1523 O O . TYR A 1 184 ? 19.781 -28.172 -6.227 1 90.75 184 TYR A O 1
ATOM 1531 N N . GLU A 1 185 ? 19.625 -30.125 -7.348 1 92.5 185 GLU A N 1
ATOM 1532 C CA . GLU A 1 185 ? 20.172 -29.594 -8.594 1 92.5 185 GLU A CA 1
ATOM 1533 C C . GLU A 1 185 ? 19.297 -28.469 -9.133 1 92.5 185 GLU A C 1
ATOM 1535 O O . GLU A 1 185 ? 19.734 -27.688 -9.984 1 92.5 185 GLU A O 1
ATOM 1540 N N . CYS A 1 186 ? 18.062 -28.344 -8.625 1 93.31 186 CYS A N 1
ATOM 1541 C CA . CYS A 1 186 ? 17.125 -27.328 -9.094 1 93.31 186 CYS A CA 1
ATOM 1542 C C . CYS A 1 186 ? 17.234 -26.047 -8.266 1 93.31 186 CYS A C 1
ATOM 1544 O O . CYS A 1 186 ? 16.641 -25.031 -8.609 1 93.31 186 CYS A O 1
ATOM 1546 N N . THR A 1 187 ? 18.047 -25.969 -7.242 1 90.12 187 THR A N 1
ATOM 1547 C CA . THR A 1 187 ? 18.016 -24.922 -6.234 1 90.12 187 THR A CA 1
ATOM 1548 C C . THR A 1 187 ? 18.875 -23.734 -6.66 1 90.12 187 THR A C 1
ATOM 1550 O O . THR A 1 187 ? 18.594 -22.594 -6.285 1 90.12 187 THR A O 1
ATOM 1553 N N . PRO A 1 188 ? 19.953 -24 -7.48 1 91 188 PRO A N 1
ATOM 1554 C CA . PRO A 1 188 ? 20.75 -22.828 -7.859 1 91 188 PRO A CA 1
ATOM 1555 C C . PRO A 1 188 ? 19.984 -21.891 -8.789 1 91 188 PRO A C 1
ATOM 1557 O O . PRO A 1 188 ? 19.391 -22.328 -9.781 1 91 188 PRO A O 1
ATOM 1560 N N . PHE A 1 189 ? 20.031 -20.594 -8.516 1 91.75 189 PHE A N 1
ATOM 1561 C CA . PHE A 1 189 ? 19.266 -19.578 -9.227 1 91.75 189 PHE A CA 1
ATOM 1562 C C . PHE A 1 189 ? 19.828 -19.344 -10.617 1 91.75 189 PHE A C 1
ATOM 1564 O O . PHE A 1 189 ? 21.047 -19.188 -10.773 1 91.75 189 PHE A O 1
ATOM 1571 N N . ASN A 1 190 ? 18.891 -19.391 -11.578 1 94.12 190 ASN A N 1
ATOM 1572 C CA . ASN A 1 190 ? 19.172 -18.922 -12.938 1 94.12 190 ASN A CA 1
ATOM 1573 C C . ASN A 1 190 ? 20.312 -19.703 -13.57 1 94.12 190 ASN A C 1
ATOM 1575 O O . ASN A 1 190 ? 21.188 -19.109 -14.227 1 94.12 190 ASN A O 1
ATOM 1579 N N . THR A 1 191 ? 20.375 -20.969 -13.359 1 94.69 191 THR A N 1
ATOM 1580 C CA . THR A 1 191 ? 21.422 -21.797 -13.938 1 94.69 191 THR A CA 1
ATOM 1581 C C . THR A 1 191 ? 20.906 -22.562 -15.156 1 94.69 191 THR A C 1
ATOM 1583 O O . THR A 1 191 ? 19.703 -22.797 -15.281 1 94.69 191 THR A O 1
ATOM 1586 N N . VAL A 1 192 ? 21.875 -22.984 -15.961 1 97.25 192 VAL A N 1
ATOM 1587 C CA . VAL A 1 192 ? 21.531 -23.734 -17.172 1 97.25 192 VAL A CA 1
ATOM 1588 C C . VAL A 1 192 ? 20.953 -25.094 -16.781 1 97.25 192 VAL A C 1
ATOM 1590 O O . VAL A 1 192 ? 20.031 -25.594 -17.422 1 97.25 192 VAL A O 1
ATOM 1593 N N . GLY A 1 193 ? 21.484 -25.688 -15.758 1 96.12 193 GLY A N 1
ATOM 1594 C CA . GLY A 1 193 ? 21 -26.969 -15.297 1 96.12 193 GLY A CA 1
ATOM 1595 C C . GLY A 1 193 ? 19.531 -26.953 -14.906 1 96.12 193 GLY A C 1
ATOM 1596 O O . GLY A 1 193 ? 18.766 -27.797 -15.352 1 96.12 193 GLY A O 1
ATOM 1597 N N . ALA A 1 194 ? 19.188 -26.047 -14.086 1 94.69 194 ALA A N 1
ATOM 1598 C CA . ALA A 1 194 ? 17.781 -25.922 -13.664 1 94.69 194 ALA A CA 1
ATOM 1599 C C . ALA A 1 194 ? 16.875 -25.609 -14.852 1 94.69 194 ALA A C 1
ATOM 1601 O O . ALA A 1 194 ? 15.781 -26.172 -14.961 1 94.69 194 ALA A O 1
ATOM 1602 N N . LEU A 1 195 ? 17.344 -24.75 -15.758 1 97.5 195 LEU A N 1
ATOM 1603 C CA . LEU A 1 195 ? 16.594 -24.391 -16.953 1 97.5 195 LEU A CA 1
ATOM 1604 C C . LEU A 1 195 ? 16.281 -25.625 -17.797 1 97.5 195 LEU A C 1
ATOM 1606 O O . LEU A 1 195 ? 15.141 -25.859 -18.188 1 97.5 195 LEU A O 1
ATOM 1610 N N . GLU A 1 196 ? 17.266 -26.375 -18.062 1 98.25 196 GLU A N 1
ATOM 1611 C CA . GLU A 1 196 ? 17.109 -27.531 -18.953 1 98.25 196 GLU A CA 1
ATOM 1612 C C . GLU A 1 196 ? 16.203 -28.594 -18.328 1 98.25 196 GLU A C 1
ATOM 1614 O O . GLU A 1 196 ? 15.398 -29.203 -19.031 1 98.25 196 GLU A O 1
ATOM 1619 N N . ARG A 1 197 ? 16.328 -28.797 -17.062 1 97.56 197 ARG A N 1
ATOM 1620 C CA . ARG A 1 197 ? 15.43 -29.734 -16.375 1 97.56 197 ARG A CA 1
ATOM 1621 C C . ARG A 1 197 ? 13.984 -29.25 -16.438 1 97.56 197 ARG A C 1
ATOM 1623 O O . ARG A 1 197 ? 13.07 -30.047 -16.641 1 97.56 197 ARG A O 1
ATOM 1630 N N . ALA A 1 198 ? 13.797 -28 -16.219 1 98.25 198 ALA A N 1
ATOM 1631 C CA . ALA A 1 198 ? 12.461 -27.422 -16.281 1 98.25 198 ALA A CA 1
ATOM 1632 C C . ALA A 1 198 ? 11.867 -27.562 -17.688 1 98.25 198 ALA A C 1
ATOM 1634 O O . ALA A 1 198 ? 10.711 -27.984 -17.844 1 98.25 198 ALA A O 1
ATOM 1635 N N . LYS A 1 199 ? 12.648 -27.203 -18.688 1 98.38 199 LYS A N 1
ATOM 1636 C CA . LYS A 1 199 ? 12.188 -27.344 -20.078 1 98.38 199 LYS A CA 1
ATOM 1637 C C . LYS A 1 199 ? 11.805 -28.797 -20.375 1 98.38 199 LYS A C 1
ATOM 1639 O O . LYS A 1 199 ? 10.789 -29.047 -21.016 1 98.38 199 LYS A O 1
ATOM 1644 N N . PHE A 1 200 ? 12.625 -29.641 -19.938 1 97.44 200 PHE A N 1
ATOM 1645 C CA . PHE A 1 200 ? 12.391 -31.062 -20.172 1 97.44 200 PHE A CA 1
ATOM 1646 C C . PHE A 1 200 ? 11.07 -31.516 -19.547 1 97.44 200 PHE A C 1
ATOM 1648 O O . PHE A 1 200 ? 10.289 -32.219 -20.172 1 97.44 200 PHE A O 1
ATOM 1655 N N . ALA A 1 201 ? 10.859 -31.125 -18.344 1 96.75 201 ALA A N 1
ATOM 1656 C CA . ALA A 1 201 ? 9.609 -31.469 -17.656 1 96.75 201 ALA A CA 1
ATOM 1657 C C . ALA A 1 201 ? 8.406 -30.922 -18.422 1 96.75 201 ALA A C 1
ATOM 1659 O O . ALA A 1 201 ? 7.406 -31.625 -18.594 1 96.75 201 ALA A O 1
ATOM 1660 N N . VAL A 1 202 ? 8.5 -29.703 -18.891 1 97.62 202 VAL A N 1
ATOM 1661 C CA . VAL A 1 202 ? 7.402 -29.078 -19.609 1 97.62 202 VAL A CA 1
ATOM 1662 C C . VAL A 1 202 ? 7.102 -29.891 -20.875 1 97.62 202 VAL A C 1
ATOM 1664 O O . VAL A 1 202 ? 5.949 -30.25 -21.141 1 97.62 202 VAL A O 1
ATOM 1667 N N . GLU A 1 203 ? 8.117 -30.219 -21.609 1 96.12 203 GLU A N 1
ATOM 1668 C CA . GLU A 1 203 ? 7.949 -30.906 -22.875 1 96.12 203 GLU A CA 1
ATOM 1669 C C . GLU A 1 203 ? 7.406 -32.312 -22.688 1 96.12 203 GLU A C 1
ATOM 1671 O O . GLU A 1 203 ? 6.598 -32.812 -23.484 1 96.12 203 GLU A O 1
ATOM 1676 N N . GLN A 1 204 ? 7.781 -32.875 -21.594 1 94.75 204 GLN A N 1
ATOM 1677 C CA . GLN A 1 204 ? 7.48 -34.312 -21.453 1 94.75 204 GLN A CA 1
ATOM 1678 C C . GLN A 1 204 ? 6.195 -34.5 -20.656 1 94.75 204 GLN A C 1
ATOM 1680 O O . GLN A 1 204 ? 5.5 -35.5 -20.844 1 94.75 204 GLN A O 1
ATOM 1685 N N . GLN A 1 205 ? 5.918 -33.562 -19.812 1 95.94 205 GLN A N 1
ATOM 1686 C CA . GLN A 1 205 ? 4.914 -33.938 -18.812 1 95.94 205 GLN A CA 1
ATOM 1687 C C . GLN A 1 205 ? 3.711 -33 -18.875 1 95.94 205 GLN A C 1
ATOM 1689 O O . GLN A 1 205 ? 2.578 -33.406 -18.625 1 95.94 205 GLN A O 1
ATOM 1694 N N . TYR A 1 206 ? 3.84 -31.781 -19.219 1 97.62 206 TYR A N 1
ATOM 1695 C CA . TYR A 1 206 ? 2.764 -30.797 -19.062 1 97.62 206 TYR A CA 1
ATOM 1696 C C . TYR A 1 206 ? 1.862 -30.781 -20.297 1 97.62 206 TYR A C 1
ATOM 1698 O O . TYR A 1 206 ? 2.348 -30.719 -21.422 1 97.62 206 TYR A O 1
ATOM 1706 N N . ALA A 1 207 ? 0.595 -30.844 -20.047 1 97.19 207 ALA A N 1
ATOM 1707 C CA . ALA A 1 207 ? -0.376 -30.672 -21.125 1 97.19 207 ALA A CA 1
ATOM 1708 C C . ALA A 1 207 ? -0.344 -29.266 -21.688 1 97.19 207 ALA A C 1
ATOM 1710 O O . ALA A 1 207 ? -0.15 -29.062 -22.891 1 97.19 207 ALA A O 1
ATOM 1711 N N . VAL A 1 208 ? -0.52 -28.328 -20.781 1 97.56 208 VAL A N 1
ATOM 1712 C CA . VAL A 1 208 ? -0.488 -26.922 -21.172 1 97.56 208 VAL A CA 1
ATOM 1713 C C . VAL A 1 208 ? 0.238 -26.109 -20.109 1 97.56 208 VAL A C 1
ATOM 1715 O O . VAL A 1 208 ? 0.003 -26.297 -18.906 1 97.56 208 VAL A O 1
ATOM 1718 N N . VAL A 1 209 ? 1.165 -25.297 -20.5 1 98.31 209 VAL A N 1
ATOM 1719 C CA . VAL A 1 209 ? 1.726 -24.219 -19.688 1 98.31 209 VAL A CA 1
ATOM 1720 C C . VAL A 1 209 ? 1.315 -22.875 -20.266 1 98.31 209 VAL A C 1
ATOM 1722 O O . VAL A 1 209 ? 1.83 -22.453 -21.312 1 98.31 209 VAL A O 1
ATOM 1725 N N . GLY A 1 210 ? 0.39 -22.25 -19.594 1 98 210 GLY A N 1
ATOM 1726 C CA . GLY A 1 210 ? -0.121 -20.969 -20.078 1 98 210 GLY A CA 1
ATOM 1727 C C . GLY A 1 210 ? 0.811 -19.812 -19.781 1 98 210 GLY A C 1
ATOM 1728 O O . GLY A 1 210 ? 1.771 -19.953 -19.016 1 98 210 GLY A O 1
ATOM 1729 N N . VAL A 1 211 ? 0.519 -18.734 -20.375 1 98.25 211 VAL A N 1
ATOM 1730 C CA . VAL A 1 211 ? 1.254 -17.484 -20.188 1 98.25 211 VAL A CA 1
ATOM 1731 C C . VAL A 1 211 ? 0.283 -16.359 -19.828 1 98.25 211 VAL A C 1
ATOM 1733 O O . VAL A 1 211 ? -0.676 -16.109 -20.562 1 98.25 211 VAL A O 1
ATOM 1736 N N . LEU A 1 212 ? 0.581 -15.688 -18.719 1 96.5 212 LEU A N 1
ATOM 1737 C CA . LEU A 1 212 ? -0.334 -14.672 -18.219 1 96.5 212 LEU A CA 1
ATOM 1738 C C . LEU A 1 212 ? -0.527 -13.562 -19.25 1 96.5 212 LEU A C 1
ATOM 1740 O O . LEU A 1 212 ? -1.651 -13.102 -19.469 1 96.5 212 LEU A O 1
ATOM 1744 N N . GLU A 1 213 ? 0.546 -13.086 -19.922 1 96.56 213 GLU A N 1
ATOM 1745 C CA . GLU A 1 213 ? 0.495 -11.992 -20.891 1 96.56 213 GLU A CA 1
ATOM 1746 C C . GLU A 1 213 ? -0.284 -12.398 -22.141 1 96.56 213 GLU A C 1
ATOM 1748 O O . GLU A 1 213 ? -0.727 -11.539 -22.906 1 96.56 213 GLU A O 1
ATOM 1753 N N . ASP A 1 214 ? -0.389 -13.664 -22.344 1 96.94 214 ASP A N 1
ATOM 1754 C CA . ASP A 1 214 ? -1.155 -14.203 -23.469 1 96.94 214 ASP A CA 1
ATOM 1755 C C . ASP A 1 214 ? -2.35 -15.016 -22.969 1 96.94 214 ASP A C 1
ATOM 1757 O O . ASP A 1 214 ? -2.549 -16.156 -23.406 1 96.94 214 ASP A O 1
ATOM 1761 N N . PHE A 1 215 ? -3.094 -14.367 -22.219 1 93.88 215 PHE A N 1
ATOM 1762 C CA . PHE A 1 215 ? -4.117 -15.062 -21.453 1 93.88 215 PHE A CA 1
ATOM 1763 C C . PHE A 1 215 ? -5.191 -15.633 -22.375 1 93.88 215 PHE A C 1
ATOM 1765 O O . PHE A 1 215 ? -5.652 -16.75 -22.172 1 93.88 215 PHE A O 1
ATOM 1772 N N . ASN A 1 216 ? -5.598 -14.914 -23.344 1 93.31 216 ASN A N 1
ATOM 1773 C CA . ASN A 1 216 ? -6.598 -15.414 -24.281 1 93.31 216 ASN A CA 1
ATOM 1774 C C . ASN A 1 216 ? -6.102 -16.656 -25.016 1 93.31 216 ASN A C 1
ATOM 1776 O O . ASN A 1 216 ? -6.852 -17.625 -25.188 1 93.31 216 ASN A O 1
ATOM 1780 N N . THR A 1 217 ? -4.895 -16.594 -25.453 1 96.38 217 THR A N 1
ATOM 1781 C CA . THR A 1 217 ? -4.293 -17.75 -26.109 1 96.38 217 THR A CA 1
ATOM 1782 C C . THR A 1 217 ? -4.242 -18.938 -25.156 1 96.38 217 THR A C 1
ATOM 1784 O O . THR A 1 217 ? -4.543 -20.078 -25.547 1 96.38 217 THR A O 1
ATOM 1787 N N . THR A 1 218 ? -3.881 -18.656 -23.922 1 97.31 218 THR A N 1
ATOM 1788 C CA . THR A 1 218 ? -3.832 -19.688 -22.891 1 97.31 218 THR A CA 1
ATOM 1789 C C . THR A 1 218 ? -5.191 -20.375 -22.75 1 97.31 218 THR A C 1
ATOM 1791 O O . THR A 1 218 ? -5.281 -21.594 -22.781 1 97.31 218 THR A O 1
ATOM 1794 N N . LEU A 1 219 ? -6.23 -19.562 -22.641 1 96.44 219 LEU A N 1
ATOM 1795 C CA . LEU A 1 219 ? -7.566 -20.109 -22.438 1 96.44 219 LEU A CA 1
ATOM 1796 C C . LEU A 1 219 ? -8.016 -20.922 -23.672 1 96.44 219 LEU A C 1
ATOM 1798 O O . LEU A 1 219 ? -8.641 -21.969 -23.531 1 96.44 219 LEU A O 1
ATOM 1802 N N . SER A 1 220 ? -7.66 -20.438 -24.812 1 96.44 220 SER A N 1
ATOM 1803 C CA . SER A 1 220 ? -8.016 -21.141 -26.047 1 96.44 220 SER A CA 1
ATOM 1804 C C . SER A 1 220 ? -7.359 -22.516 -26.109 1 96.44 220 SER A C 1
ATOM 1806 O O . SER A 1 220 ? -8.016 -23.5 -26.453 1 96.44 220 SER A O 1
ATOM 1808 N N . VAL A 1 221 ? -6.121 -22.547 -25.797 1 96.81 221 VAL A N 1
ATOM 1809 C CA . VAL A 1 221 ? -5.383 -23.812 -25.859 1 96.81 221 VAL A CA 1
ATOM 1810 C C . VAL A 1 221 ? -5.906 -24.766 -24.797 1 96.81 221 VAL A C 1
ATOM 1812 O O . VAL A 1 221 ? -6.074 -25.969 -25.047 1 96.81 221 VAL A O 1
ATOM 1815 N N . LEU A 1 222 ? -6.188 -24.266 -23.609 1 97.31 222 LEU A N 1
ATOM 1816 C CA . LEU A 1 222 ? -6.73 -25.094 -22.531 1 97.31 222 LEU A CA 1
ATOM 1817 C C . LEU A 1 222 ? -8.07 -25.688 -22.938 1 97.31 222 LEU A C 1
ATOM 1819 O O . LEU A 1 222 ? -8.328 -26.875 -22.703 1 97.31 222 LEU A O 1
ATOM 1823 N N . GLU A 1 223 ? -8.891 -24.906 -23.469 1 96.75 223 GLU A N 1
ATOM 1824 C CA . GLU A 1 223 ? -10.203 -25.375 -23.891 1 96.75 223 GLU A CA 1
ATOM 1825 C C . GLU A 1 223 ? -10.086 -26.5 -24.922 1 96.75 223 GLU A C 1
ATOM 1827 O O . GLU A 1 223 ? -10.875 -27.438 -24.922 1 96.75 223 GLU A O 1
ATOM 1832 N N . LYS A 1 224 ? -9.148 -26.422 -25.766 1 95.12 224 LYS A N 1
ATOM 1833 C CA . LYS A 1 224 ? -8.969 -27.391 -26.828 1 95.12 224 LYS A CA 1
ATOM 1834 C C . LYS A 1 224 ? -8.25 -28.641 -26.328 1 95.12 224 LYS A C 1
ATOM 1836 O O . LYS A 1 224 ? -8.625 -29.766 -26.672 1 95.12 224 LYS A O 1
ATOM 1841 N N . TYR A 1 225 ? -7.191 -28.484 -25.547 1 95.56 225 TYR A N 1
ATOM 1842 C CA . TYR A 1 225 ? -6.301 -29.578 -25.188 1 95.56 225 TYR A CA 1
ATOM 1843 C C . TYR A 1 225 ? -6.816 -30.312 -23.953 1 95.56 225 TYR A C 1
ATOM 1845 O O . TYR A 1 225 ? -6.488 -31.484 -23.734 1 95.56 225 TYR A O 1
ATOM 1853 N N . VAL A 1 226 ? -7.578 -29.594 -23.141 1 97 226 VAL A N 1
ATOM 1854 C CA . VAL A 1 226 ? -8.125 -30.219 -21.938 1 97 226 VAL A CA 1
ATOM 1855 C C . VAL A 1 226 ? -9.625 -29.922 -21.844 1 97 226 VAL A C 1
ATOM 1857 O O . VAL A 1 226 ? -10.102 -29.406 -20.828 1 97 226 VAL A O 1
ATOM 1860 N N . PRO A 1 227 ? -10.391 -30.359 -22.75 1 96.12 227 PRO A N 1
ATOM 1861 C CA . PRO A 1 227 ? -11.789 -29.969 -22.859 1 96.12 227 PRO A CA 1
ATOM 1862 C C . PRO A 1 227 ? -12.641 -30.469 -21.703 1 96.12 227 PRO A C 1
ATOM 1864 O O . PRO A 1 227 ? -13.602 -29.812 -21.297 1 96.12 227 PRO A O 1
ATOM 1867 N N . ARG A 1 228 ? -12.375 -31.625 -21.172 1 96.81 228 ARG A N 1
ATOM 1868 C CA . ARG A 1 228 ? -13.148 -32.188 -20.062 1 96.81 228 ARG A CA 1
ATOM 1869 C C . ARG A 1 228 ? -13.266 -31.172 -18.938 1 96.81 228 ARG A C 1
ATOM 1871 O O . ARG A 1 228 ? -14.289 -31.109 -18.25 1 96.81 228 ARG A O 1
ATOM 1878 N N . PHE A 1 229 ? -12.312 -30.328 -18.766 1 98.31 229 PHE A N 1
ATOM 1879 C CA . PHE A 1 229 ? -12.258 -29.406 -17.641 1 98.31 229 PHE A CA 1
ATOM 1880 C C . PHE A 1 229 ? -12.469 -27.969 -18.094 1 98.31 229 PHE A C 1
ATOM 1882 O O . PHE A 1 229 ? -12.969 -27.125 -17.344 1 98.31 229 PHE A O 1
ATOM 1889 N N . PHE A 1 230 ? -12.156 -27.641 -19.344 1 98.12 230 PHE A N 1
ATOM 1890 C CA . PHE A 1 230 ? -12.047 -26.234 -19.703 1 98.12 230 PHE A CA 1
ATOM 1891 C C . PHE A 1 230 ? -13.031 -25.875 -20.797 1 98.12 230 PHE A C 1
ATOM 1893 O O . PHE A 1 230 ? -13.016 -24.75 -21.312 1 98.12 230 PHE A O 1
ATOM 1900 N N . ASP A 1 231 ? -13.812 -26.812 -21.141 1 97.62 231 ASP A N 1
ATOM 1901 C CA . ASP A 1 231 ? -14.859 -26.484 -22.094 1 97.62 231 ASP A CA 1
ATOM 1902 C C . ASP A 1 231 ? -15.688 -25.297 -21.609 1 97.62 231 ASP A C 1
ATOM 1904 O O . ASP A 1 231 ? -16.188 -25.297 -20.484 1 97.62 231 ASP A O 1
ATOM 1908 N N . GLY A 1 232 ? -15.719 -24.219 -22.453 1 97.12 232 GLY A N 1
ATOM 1909 C CA . GLY A 1 232 ? -16.531 -23.062 -22.141 1 97.12 232 GLY A CA 1
ATOM 1910 C C . GLY A 1 232 ? -15.766 -21.969 -21.406 1 97.12 232 GLY A C 1
ATOM 1911 O O . GLY A 1 232 ? -16.328 -20.906 -21.109 1 97.12 232 GLY A O 1
ATOM 1912 N N . VAL A 1 233 ? -14.516 -22.141 -21.172 1 97 233 VAL A N 1
ATOM 1913 C CA . VAL A 1 233 ? -13.742 -21.203 -20.359 1 97 233 VAL A CA 1
ATOM 1914 C C . VAL A 1 233 ? -13.695 -19.844 -21.031 1 97 233 VAL A C 1
ATOM 1916 O O . VAL A 1 233 ? -13.742 -18.812 -20.359 1 97 233 VAL A O 1
ATOM 1919 N N . ARG A 1 234 ? -13.609 -19.766 -22.312 1 94.56 234 ARG A N 1
ATOM 1920 C CA . ARG A 1 234 ? -13.539 -18.484 -23.016 1 94.56 234 ARG A CA 1
ATOM 1921 C C . ARG A 1 234 ? -14.836 -17.703 -22.859 1 94.56 234 ARG A C 1
ATOM 1923 O O . ARG A 1 234 ? -14.805 -16.484 -22.703 1 94.56 234 ARG A O 1
ATOM 1930 N N . ASP A 1 235 ? -15.938 -18.359 -22.859 1 94.75 235 ASP A N 1
ATOM 1931 C CA . ASP A 1 235 ? -17.234 -17.719 -22.672 1 94.75 235 ASP A CA 1
ATOM 1932 C C . ASP A 1 235 ? -17.344 -17.156 -21.25 1 94.75 235 ASP A C 1
ATOM 1934 O O . ASP A 1 235 ? -17.812 -16.016 -21.078 1 94.75 235 ASP A O 1
ATOM 1938 N N . ILE A 1 236 ? -16.922 -17.969 -20.328 1 94.75 236 ILE A N 1
ATOM 1939 C CA . ILE A 1 236 ? -17 -17.516 -18.938 1 94.75 236 ILE A CA 1
ATOM 1940 C C . ILE A 1 236 ? -16.109 -16.297 -18.75 1 94.75 236 ILE A C 1
ATOM 1942 O O . ILE A 1 236 ? -16.516 -15.32 -18.109 1 94.75 236 ILE A O 1
ATOM 1946 N N . TYR A 1 237 ? -14.914 -16.359 -19.25 1 92.81 237 TYR A N 1
ATOM 1947 C CA . TYR A 1 237 ? -13.984 -15.242 -19.125 1 92.81 237 TYR A CA 1
ATOM 1948 C C . TYR A 1 237 ? -14.531 -13.992 -19.781 1 92.81 237 TYR A C 1
ATOM 1950 O O . TYR A 1 237 ? -14.445 -12.891 -19.234 1 92.81 237 TYR A O 1
ATOM 1958 N N . ALA A 1 238 ? -15.086 -14.086 -20.906 1 90.06 238 ALA A N 1
ATOM 1959 C CA . ALA A 1 238 ? -15.633 -12.953 -21.656 1 90.06 238 ALA A CA 1
ATOM 1960 C C . ALA A 1 238 ? -16.797 -12.312 -20.891 1 90.06 238 ALA A C 1
ATOM 1962 O O . ALA A 1 238 ? -16.938 -11.086 -20.875 1 90.06 238 ALA A O 1
ATOM 1963 N N . ASN A 1 239 ? -17.547 -13.102 -20.219 1 89.19 239 ASN A N 1
ATOM 1964 C CA . ASN A 1 239 ? -18.75 -12.617 -19.547 1 89.19 239 ASN A CA 1
ATOM 1965 C C . ASN A 1 239 ? -18.422 -12.062 -18.156 1 89.19 239 ASN A C 1
ATOM 1967 O O . ASN A 1 239 ? -19.234 -11.352 -17.562 1 89.19 239 ASN A O 1
ATOM 1971 N N . SER A 1 240 ? -17.25 -12.328 -17.656 1 85.31 240 SER A N 1
ATOM 1972 C CA . SER A 1 240 ? -16.906 -11.922 -16.297 1 85.31 240 SER A CA 1
ATOM 1973 C C . SER A 1 240 ? -15.594 -11.141 -16.266 1 85.31 240 SER A C 1
ATOM 1975 O O . SER A 1 240 ? -14.906 -11.109 -15.25 1 85.31 240 SER A O 1
ATOM 1977 N N . ALA A 1 241 ? -15.266 -10.609 -17.266 1 76.56 241 ALA A N 1
ATOM 1978 C CA . ALA A 1 241 ? -13.938 -10.023 -17.438 1 76.56 241 ALA A CA 1
ATOM 1979 C C . ALA A 1 241 ? -13.695 -8.891 -16.438 1 76.56 241 ALA A C 1
ATOM 1981 O O . ALA A 1 241 ? -12.617 -8.789 -15.852 1 76.56 241 ALA A O 1
ATOM 1982 N N . GLU A 1 242 ? -14.641 -8.055 -16.188 1 72.44 242 GLU A N 1
ATOM 1983 C CA . GLU A 1 242 ? -14.492 -6.922 -15.273 1 72.44 242 GLU A CA 1
ATOM 1984 C C . GLU A 1 242 ? -14.188 -7.391 -13.852 1 72.44 242 GLU A C 1
ATOM 1986 O O . GLU A 1 242 ? -13.273 -6.871 -13.211 1 72.44 242 GLU A O 1
ATOM 1991 N N . TYR A 1 243 ? -14.906 -8.359 -13.508 1 75.56 243 TYR A N 1
ATOM 1992 C CA . TYR A 1 243 ? -14.711 -8.914 -12.18 1 75.56 243 TYR A CA 1
ATOM 1993 C C . TYR A 1 243 ? -13.359 -9.609 -12.07 1 75.56 243 TYR A C 1
ATOM 1995 O O . TYR A 1 243 ? -12.609 -9.383 -11.117 1 75.56 243 TYR A O 1
ATOM 2003 N N . LEU A 1 244 ? -13.039 -10.32 -13.062 1 77.56 244 LEU A N 1
ATOM 2004 C CA . LEU A 1 244 ? -11.852 -11.156 -13.031 1 77.56 244 LEU A CA 1
ATOM 2005 C C . LEU A 1 244 ? -10.586 -10.305 -13.109 1 77.56 244 LEU A C 1
ATOM 2007 O O . LEU A 1 244 ? -9.555 -10.664 -12.539 1 77.56 244 LEU A O 1
ATOM 2011 N N . THR A 1 245 ? -10.727 -9.195 -13.695 1 71.56 245 THR A N 1
ATOM 2012 C CA . THR A 1 245 ? -9.586 -8.297 -13.781 1 71.56 245 THR A CA 1
ATOM 2013 C C . THR A 1 245 ? -9.32 -7.625 -12.438 1 71.56 245 THR A C 1
ATOM 2015 O O . THR A 1 245 ? -8.172 -7.32 -12.109 1 71.56 245 THR A O 1
ATOM 2018 N N . LYS A 1 246 ? -10.281 -7.457 -11.68 1 74.62 246 LYS A N 1
ATOM 2019 C CA . LYS A 1 246 ? -10.164 -6.742 -10.406 1 74.62 246 LYS A CA 1
ATOM 2020 C C . LYS A 1 246 ? -9.656 -7.664 -9.305 1 74.62 246 LYS A C 1
ATOM 2022 O O . LYS A 1 246 ? -9.086 -7.199 -8.312 1 74.62 246 LYS A O 1
ATOM 2027 N N . ILE A 1 247 ? -9.719 -8.914 -9.602 1 78.06 247 ILE A N 1
ATOM 2028 C CA . ILE A 1 247 ? -9.367 -9.875 -8.562 1 78.06 247 ILE A CA 1
ATOM 2029 C C . ILE A 1 247 ? -7.875 -9.805 -8.266 1 78.06 247 ILE A C 1
ATOM 2031 O O . ILE A 1 247 ? -7.453 -9.953 -7.117 1 78.06 247 ILE A O 1
ATOM 2035 N N . ASN A 1 248 ? -7.117 -9.539 -9.258 1 76.19 248 ASN A N 1
ATOM 2036 C CA . ASN A 1 248 ? -5.668 -9.547 -9.086 1 76.19 248 ASN A CA 1
ATOM 2037 C C . ASN A 1 248 ? -5.113 -8.133 -8.93 1 76.19 248 ASN A C 1
ATOM 2039 O O . ASN A 1 248 ? -3.898 -7.938 -8.867 1 76.19 248 ASN A O 1
ATOM 2043 N N . LYS A 1 249 ? -5.988 -7.234 -8.812 1 76.81 249 LYS A N 1
ATOM 2044 C CA . LYS A 1 249 ? -5.508 -5.859 -8.719 1 76.81 249 LYS A CA 1
ATOM 2045 C C . LYS A 1 249 ? -4.926 -5.57 -7.34 1 76.81 249 LYS A C 1
ATOM 2047 O O . LYS A 1 249 ? -5.531 -5.91 -6.32 1 76.81 249 LYS A O 1
ATOM 2052 N N . ASN A 1 250 ? -3.674 -5.137 -7.355 1 79.75 250 ASN A N 1
ATOM 2053 C CA . ASN A 1 250 ? -3.008 -4.645 -6.156 1 79.75 250 ASN A CA 1
ATOM 2054 C C . ASN A 1 250 ? -2.793 -3.137 -6.211 1 79.75 250 ASN A C 1
ATOM 2056 O O . ASN A 1 250 ? -1.883 -2.658 -6.891 1 79.75 250 ASN A O 1
ATOM 2060 N N . ASN A 1 251 ? -3.545 -2.416 -5.465 1 77.12 251 ASN A N 1
ATOM 2061 C CA . ASN A 1 251 ? -3.504 -0.958 -5.492 1 77.12 251 ASN A CA 1
ATOM 2062 C C . ASN A 1 251 ? -2.242 -0.42 -4.82 1 77.12 251 ASN A C 1
ATOM 2064 O O . ASN A 1 251 ? -1.939 0.77 -4.922 1 77.12 251 ASN A O 1
ATOM 2068 N N . PHE A 1 252 ? -1.521 -1.236 -4.199 1 79.75 252 PHE A N 1
ATOM 2069 C CA . PHE A 1 252 ? -0.334 -0.821 -3.459 1 79.75 252 PHE A CA 1
ATOM 2070 C C . PHE A 1 252 ? 0.93 -1.104 -4.262 1 79.75 252 PHE A C 1
ATOM 2072 O O . PHE A 1 252 ? 2.025 -1.172 -3.699 1 79.75 252 PHE A O 1
ATOM 2079 N N . LYS A 1 253 ? 0.805 -1.313 -5.457 1 87.56 253 LYS A N 1
ATOM 2080 C CA . LYS A 1 253 ? 1.944 -1.571 -6.332 1 87.56 253 LYS A CA 1
ATOM 2081 C C . LYS A 1 253 ? 2.199 -0.389 -7.262 1 87.56 253 LYS A C 1
ATOM 2083 O O . LYS A 1 253 ? 1.481 -0.204 -8.25 1 87.56 253 LYS A O 1
ATOM 2088 N N . PRO A 1 254 ? 3.242 0.419 -6.945 1 87.06 254 PRO A N 1
ATOM 2089 C CA . PRO A 1 254 ? 3.584 1.524 -7.844 1 87.06 254 PRO A CA 1
ATOM 2090 C C . PRO A 1 254 ? 4.25 1.052 -9.133 1 87.06 254 PRO A C 1
ATOM 2092 O O . PRO A 1 254 ? 4.73 -0.083 -9.203 1 87.06 254 PRO A O 1
ATOM 2095 N N . PRO A 1 255 ? 4.246 1.883 -10.102 1 88 255 PRO A N 1
ATOM 2096 C CA . PRO A 1 255 ? 4.988 1.537 -11.32 1 88 255 PRO A CA 1
ATOM 2097 C C . PRO A 1 255 ? 6.496 1.466 -11.086 1 88 255 PRO A C 1
ATOM 2099 O O . PRO A 1 255 ? 7.023 2.158 -10.211 1 88 255 PRO A O 1
ATOM 2102 N N . VAL A 1 256 ? 7.109 0.62 -11.805 1 94.44 256 VAL A N 1
ATOM 2103 C CA . VAL A 1 256 ? 8.562 0.481 -11.758 1 94.44 256 VAL A CA 1
ATOM 2104 C C . VAL A 1 256 ? 9.164 0.893 -13.102 1 94.44 256 VAL A C 1
ATOM 2106 O O . VAL A 1 256 ? 8.648 0.513 -14.164 1 94.44 256 VAL A O 1
ATOM 2109 N N . SER A 1 257 ? 10.172 1.697 -13.07 1 95.56 257 SER A N 1
ATOM 2110 C CA . SER A 1 257 ? 10.766 2.227 -14.297 1 95.56 257 SER A CA 1
ATOM 2111 C C . SER A 1 257 ? 11.398 1.118 -15.125 1 95.56 257 SER A C 1
ATOM 2113 O O . SER A 1 257 ? 11.875 0.118 -14.578 1 95.56 257 SER A O 1
ATOM 2115 N N . GLU A 1 258 ? 11.469 1.342 -16.453 1 97.06 258 GLU A N 1
ATOM 2116 C CA . GLU A 1 258 ? 12.117 0.383 -17.344 1 97.06 258 GLU A CA 1
ATOM 2117 C C . GLU A 1 258 ? 13.609 0.269 -17.062 1 97.06 258 GLU A C 1
ATOM 2119 O O . GLU A 1 258 ? 14.195 -0.808 -17.188 1 97.06 258 GLU A O 1
ATOM 2124 N N . HIS A 1 259 ? 14.125 1.369 -16.625 1 97.19 259 HIS A N 1
ATOM 2125 C CA . HIS A 1 259 ? 15.539 1.351 -16.266 1 97.19 259 HIS A CA 1
ATOM 2126 C C . HIS A 1 259 ? 15.82 0.321 -15.172 1 97.19 259 HIS A C 1
ATOM 2128 O O . HIS A 1 259 ? 16.703 -0.522 -15.32 1 97.19 259 HIS A O 1
ATOM 2134 N N . VAL A 1 260 ? 15.023 0.359 -14.164 1 97.5 260 VAL A N 1
ATOM 2135 C CA . VAL A 1 260 ? 15.188 -0.56 -13.047 1 97.5 260 VAL A CA 1
ATOM 2136 C C . VAL A 1 260 ? 14.859 -1.982 -13.484 1 97.5 260 VAL A C 1
ATOM 2138 O O . VAL A 1 260 ? 15.562 -2.93 -13.141 1 97.5 260 VAL A O 1
ATOM 2141 N N . LYS A 1 261 ? 13.828 -2.213 -14.258 1 97.75 261 LYS A N 1
ATOM 2142 C CA . LYS A 1 261 ? 13.461 -3.533 -14.766 1 97.75 261 LYS A CA 1
ATOM 2143 C C . LYS A 1 261 ? 14.602 -4.145 -15.578 1 97.75 261 LYS A C 1
ATOM 2145 O O . LYS A 1 261 ? 14.867 -5.344 -15.484 1 97.75 261 LYS A O 1
ATOM 2150 N N . ASN A 1 262 ? 15.258 -3.297 -16.344 1 97.56 262 ASN A N 1
ATOM 2151 C CA . ASN A 1 262 ? 16.359 -3.781 -17.156 1 97.56 262 ASN A CA 1
ATOM 2152 C C . ASN A 1 262 ? 17.547 -4.227 -16.297 1 97.56 262 ASN A C 1
ATOM 2154 O O . ASN A 1 262 ? 18.25 -5.18 -16.656 1 97.56 262 ASN A O 1
ATOM 2158 N N . ILE A 1 263 ? 17.766 -3.508 -15.227 1 97.25 263 ILE A N 1
ATOM 2159 C CA . ILE A 1 263 ? 18.812 -3.934 -14.289 1 97.25 263 ILE A CA 1
ATOM 2160 C C . ILE A 1 263 ? 18.5 -5.34 -13.781 1 97.25 263 ILE A C 1
ATOM 2162 O O . ILE A 1 263 ? 19.359 -6.211 -13.781 1 97.25 263 ILE A O 1
ATOM 2166 N N . VAL A 1 264 ? 17.297 -5.594 -13.422 1 95.88 264 VAL A N 1
ATOM 2167 C CA . VAL A 1 264 ? 16.875 -6.887 -12.883 1 95.88 264 VAL A CA 1
ATOM 2168 C C . VAL A 1 264 ? 16.922 -7.945 -13.984 1 95.88 264 VAL A C 1
ATOM 2170 O O . VAL A 1 264 ? 17.391 -9.062 -13.758 1 95.88 264 VAL A O 1
ATOM 2173 N N . ARG A 1 265 ? 16.5 -7.598 -15.164 1 96.75 265 ARG A N 1
ATOM 2174 C CA . ARG A 1 265 ? 16.422 -8.5 -16.312 1 96.75 265 ARG A CA 1
ATOM 2175 C C . ARG A 1 265 ? 17.781 -9.117 -16.609 1 96.75 265 ARG A C 1
ATOM 2177 O O . ARG A 1 265 ? 17.875 -10.273 -17.031 1 96.75 265 ARG A O 1
ATOM 2184 N N . ARG A 1 266 ? 18.781 -8.438 -16.391 1 96.69 266 ARG A N 1
ATOM 2185 C CA . ARG A 1 266 ? 20.141 -8.906 -16.688 1 96.69 266 ARG A CA 1
ATOM 2186 C C . ARG A 1 266 ? 20.5 -10.086 -15.789 1 96.69 266 ARG A C 1
ATOM 2188 O O . ARG A 1 266 ? 21.359 -10.898 -16.156 1 96.69 266 ARG A O 1
ATOM 2195 N N . ASN A 1 267 ? 19.875 -10.141 -14.68 1 93.69 267 ASN A N 1
ATOM 2196 C CA . ASN A 1 267 ? 20.156 -11.211 -13.734 1 93.69 267 ASN A CA 1
ATOM 2197 C C . ASN A 1 267 ? 19.203 -12.391 -13.914 1 93.69 267 ASN A C 1
ATOM 2199 O O . ASN A 1 267 ? 19.312 -13.391 -13.195 1 93.69 267 ASN A O 1
ATOM 2203 N N . PHE A 1 268 ? 18.25 -12.297 -14.828 1 96.19 268 PHE A N 1
ATOM 2204 C CA . PHE A 1 268 ? 17.203 -13.305 -14.984 1 96.19 268 PHE A CA 1
ATOM 2205 C C . PHE A 1 268 ? 17.297 -13.977 -16.344 1 96.19 268 PHE A C 1
ATOM 2207 O O . PHE A 1 268 ? 16.297 -14.414 -16.906 1 96.19 268 PHE A O 1
ATOM 2214 N N . THR A 1 269 ? 18.422 -14.109 -16.938 1 97.06 269 THR A N 1
ATOM 2215 C CA . THR A 1 269 ? 18.609 -14.539 -18.328 1 97.06 269 THR A CA 1
ATOM 2216 C C . THR A 1 269 ? 18 -15.914 -18.562 1 97.06 269 THR A C 1
ATOM 2218 O O . THR A 1 269 ? 17.188 -16.094 -19.469 1 97.06 269 THR A O 1
ATOM 2221 N N . ASN A 1 270 ? 18.312 -16.891 -17.703 1 97 270 ASN A N 1
ATOM 2222 C CA . ASN A 1 270 ? 17.781 -18.234 -17.875 1 97 270 ASN A CA 1
ATOM 2223 C C . ASN A 1 270 ? 16.297 -18.297 -17.516 1 97 270 ASN A C 1
ATOM 2225 O O . ASN A 1 270 ? 15.531 -19.062 -18.125 1 97 270 ASN A O 1
ATOM 2229 N N . GLU A 1 271 ? 15.852 -17.516 -16.547 1 96.81 271 GLU A N 1
ATOM 2230 C CA . GLU A 1 271 ? 14.43 -17.422 -16.234 1 96.81 271 GLU A CA 1
ATOM 2231 C C . GLU A 1 271 ? 13.641 -16.844 -17.406 1 96.81 271 GLU A C 1
ATOM 2233 O O . GLU A 1 271 ? 12.523 -17.297 -17.688 1 96.81 271 GLU A O 1
ATOM 2238 N N . ILE A 1 272 ? 14.211 -15.875 -18.047 1 97.81 272 ILE A N 1
ATOM 2239 C CA . ILE A 1 272 ? 13.57 -15.266 -19.203 1 97.81 272 ILE A CA 1
ATOM 2240 C C . ILE A 1 272 ? 13.539 -16.25 -20.359 1 97.81 272 ILE A C 1
ATOM 2242 O O . ILE A 1 272 ? 12.547 -16.359 -21.078 1 97.81 272 ILE A O 1
ATOM 2246 N N . GLU A 1 273 ? 14.617 -16.922 -20.578 1 98.38 273 GLU A N 1
ATOM 2247 C CA . GLU A 1 273 ? 14.633 -17.953 -21.609 1 98.38 273 GLU A CA 1
ATOM 2248 C C . GLU A 1 273 ? 13.539 -18.984 -21.375 1 98.38 273 GLU A C 1
ATOM 2250 O O . GLU A 1 273 ? 12.859 -19.406 -22.312 1 98.38 273 GLU A O 1
ATOM 2255 N N . PHE A 1 274 ? 13.422 -19.438 -20.125 1 98.5 274 PHE A N 1
ATOM 2256 C CA . PHE A 1 274 ? 12.383 -20.391 -19.797 1 98.5 274 PHE A CA 1
ATOM 2257 C C . PHE A 1 274 ? 11 -19.844 -20.125 1 98.5 274 PHE A C 1
ATOM 2259 O O . PHE A 1 274 ? 10.172 -20.547 -20.703 1 98.5 274 PHE A O 1
ATOM 2266 N N . TYR A 1 275 ? 10.781 -18.656 -19.719 1 98.38 275 TYR A N 1
ATOM 2267 C CA . TYR A 1 275 ? 9.523 -17.969 -20 1 98.38 275 TYR A CA 1
ATOM 2268 C C . TYR A 1 275 ? 9.242 -17.938 -21.5 1 98.38 275 TYR A C 1
ATOM 2270 O O . TYR A 1 275 ? 8.133 -18.25 -21.922 1 98.38 275 TYR A O 1
ATOM 2278 N N . GLN A 1 276 ? 10.203 -17.609 -22.25 1 98.56 276 GLN A N 1
ATOM 2279 C CA . GLN A 1 276 ? 10.047 -17.531 -23.703 1 98.56 276 GLN A CA 1
ATOM 2280 C C . GLN A 1 276 ? 9.812 -18.922 -24.297 1 98.56 276 GLN A C 1
ATOM 2282 O O . GLN A 1 276 ? 9.039 -19.078 -25.234 1 98.56 276 GLN A O 1
ATOM 2287 N N . PHE A 1 277 ? 10.523 -19.859 -23.781 1 98.5 277 PHE A N 1
ATOM 2288 C CA . PHE A 1 277 ? 10.336 -21.234 -24.203 1 98.5 277 PHE A CA 1
ATOM 2289 C C . PHE A 1 277 ? 8.883 -21.656 -24.016 1 98.5 277 PHE A C 1
ATOM 2291 O O . PHE A 1 277 ? 8.273 -22.219 -24.938 1 98.5 277 PHE A O 1
ATOM 2298 N N . CYS A 1 278 ? 8.305 -21.375 -22.844 1 98.38 278 CYS A N 1
ATOM 2299 C CA . CYS A 1 278 ? 6.918 -21.703 -22.562 1 98.38 278 CYS A CA 1
ATOM 2300 C C . CYS A 1 278 ? 5.973 -20.953 -23.484 1 98.38 278 CYS A C 1
ATOM 2302 O O . CYS A 1 278 ? 5 -21.516 -23.984 1 98.38 278 CYS A O 1
ATOM 2304 N N . ARG A 1 279 ? 6.285 -19.703 -23.672 1 98.38 279 ARG A N 1
ATOM 2305 C CA . ARG A 1 279 ? 5.461 -18.859 -24.531 1 98.38 279 ARG A CA 1
ATOM 2306 C C . ARG A 1 279 ? 5.441 -19.391 -25.969 1 98.38 279 ARG A C 1
ATOM 2308 O O . ARG A 1 279 ? 4.383 -19.469 -26.594 1 98.38 279 ARG A O 1
ATOM 2315 N N . GLN A 1 280 ? 6.578 -19.734 -26.438 1 97.75 280 GLN A N 1
ATOM 2316 C CA . GLN A 1 280 ? 6.676 -20.281 -27.781 1 97.75 280 GLN A CA 1
ATOM 2317 C C . GLN A 1 280 ? 5.898 -21.594 -27.891 1 97.75 280 GLN A C 1
ATOM 2319 O O . GLN A 1 280 ? 5.207 -21.828 -28.891 1 97.75 280 GLN A O 1
ATOM 2324 N N . ARG A 1 281 ? 6.102 -22.422 -26.938 1 97 281 ARG A N 1
ATOM 2325 C CA . ARG A 1 281 ? 5.375 -23.688 -26.938 1 97 281 ARG A CA 1
ATOM 2326 C C . ARG A 1 281 ? 3.867 -23.453 -26.969 1 97 281 ARG A C 1
ATOM 2328 O O . ARG A 1 281 ? 3.146 -24.125 -27.703 1 97 281 ARG A O 1
ATOM 2335 N N . LEU A 1 282 ? 3.381 -22.5 -26.188 1 97.38 282 LEU A N 1
ATOM 2336 C CA . LEU A 1 282 ? 1.959 -22.172 -26.156 1 97.38 282 LEU A CA 1
ATOM 2337 C C . LEU A 1 282 ? 1.459 -21.75 -27.531 1 97.38 282 LEU A C 1
ATOM 2339 O O . LEU A 1 282 ? 0.399 -22.203 -27.969 1 97.38 282 LEU A O 1
ATOM 2343 N N . HIS A 1 283 ? 2.209 -20.953 -28.141 1 96.12 283 HIS A N 1
ATOM 2344 C CA . HIS A 1 283 ? 1.806 -20.469 -29.469 1 96.12 283 HIS A CA 1
ATOM 2345 C C . HIS A 1 283 ? 1.812 -21.594 -30.484 1 96.12 283 HIS A C 1
ATOM 2347 O O . HIS A 1 283 ? 0.955 -21.625 -31.375 1 96.12 283 HIS A O 1
ATOM 2353 N N . LYS A 1 284 ? 2.811 -22.438 -30.359 1 95.44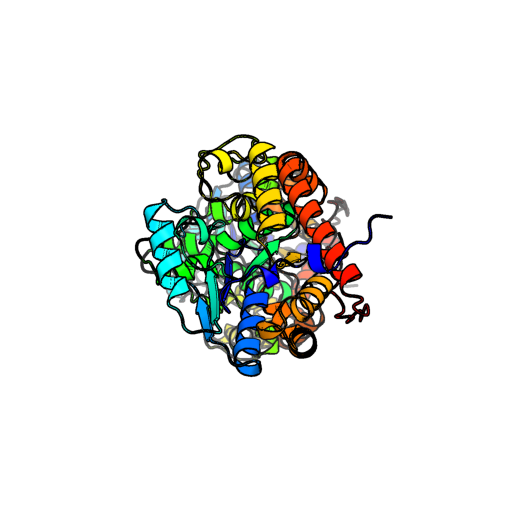 284 LYS A N 1
ATOM 2354 C CA . LYS A 1 284 ? 2.822 -23.609 -31.234 1 95.44 284 LYS A CA 1
ATOM 2355 C C . LYS A 1 284 ? 1.576 -24.469 -31.016 1 95.44 284 LYS A C 1
ATOM 2357 O O . LYS A 1 284 ? 0.979 -24.953 -31.984 1 95.44 284 LYS A O 1
ATOM 2362 N N . GLN A 1 285 ? 1.247 -24.641 -29.766 1 95.31 285 GLN A N 1
ATOM 2363 C CA . GLN A 1 285 ? 0.038 -25.406 -29.453 1 95.31 285 GLN A CA 1
ATOM 2364 C C . GLN A 1 285 ? -1.202 -24.719 -30.016 1 95.31 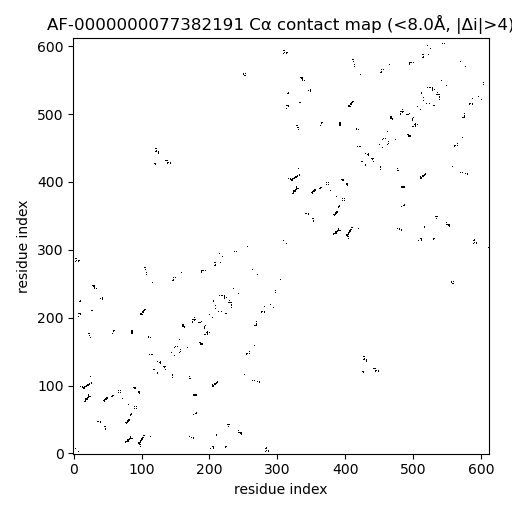285 GLN A C 1
ATOM 2366 O O . GLN A 1 285 ? -2.102 -25.375 -30.531 1 95.31 285 GLN A O 1
ATOM 2371 N N . TYR A 1 286 ? -1.235 -23.438 -29.906 1 94.69 286 TYR A N 1
ATOM 2372 C CA . TYR A 1 286 ? -2.35 -22.641 -30.406 1 94.69 286 TYR A CA 1
ATOM 2373 C C . TYR A 1 286 ? -2.5 -22.812 -31.922 1 94.69 286 TYR A C 1
ATOM 2375 O O . TYR A 1 286 ? -3.605 -23.047 -32.406 1 94.69 286 TYR A O 1
ATOM 2383 N N . LEU A 1 287 ? -1.454 -22.703 -32.625 1 91.88 287 LEU A N 1
ATOM 2384 C CA . LEU A 1 287 ? -1.461 -22.844 -34.062 1 91.88 287 LEU A CA 1
ATOM 2385 C C . LEU A 1 287 ? -1.832 -24.25 -34.5 1 91.88 287 LEU A C 1
ATOM 2387 O O . LEU A 1 287 ? -2.596 -24.453 -35.438 1 91.88 287 LEU A O 1
ATOM 2391 N N . ALA A 1 288 ? -1.283 -25.188 -33.812 1 89.75 288 ALA A N 1
ATOM 2392 C CA . ALA A 1 288 ? -1.533 -26.594 -34.125 1 89.75 288 ALA A CA 1
ATOM 2393 C C . ALA A 1 288 ? -3.006 -26.938 -33.938 1 89.75 288 ALA A C 1
ATOM 2395 O O . ALA A 1 288 ? -3.531 -27.828 -34.625 1 89.75 288 ALA A O 1
ATOM 2396 N N . ALA A 1 289 ? -3.639 -26.297 -33.031 1 84.94 289 ALA A N 1
ATOM 2397 C CA . ALA A 1 289 ? -5.043 -26.578 -32.719 1 84.94 289 ALA A CA 1
ATOM 2398 C C . ALA A 1 289 ? -5.961 -25.891 -33.75 1 84.94 289 ALA A C 1
ATOM 2400 O O . ALA A 1 289 ? -7.18 -26.094 -33.719 1 84.94 289 ALA A O 1
ATOM 2401 N N . HIS A 1 290 ? -5.477 -25.25 -34.781 1 77.88 290 HIS A N 1
ATOM 2402 C CA . HIS A 1 290 ? -6.246 -24.547 -35.781 1 77.88 290 HIS A CA 1
ATOM 2403 C C . HIS A 1 290 ? -7.332 -23.688 -35.156 1 77.88 290 HIS A C 1
ATOM 2405 O O . HIS A 1 290 ? -8.484 -23.719 -35.594 1 77.88 290 HIS A O 1
ATOM 2411 N N . LEU A 1 291 ? -7.066 -23.156 -34.062 1 71.31 291 LEU A N 1
ATOM 2412 C CA . LEU A 1 291 ? -8.031 -22.344 -33.312 1 71.31 291 LEU A CA 1
ATOM 2413 C C . LEU A 1 291 ? -8.164 -20.953 -33.938 1 71.31 291 LEU A C 1
ATOM 2415 O O . LEU A 1 291 ? -7.172 -20.375 -34.406 1 71.31 291 LEU A O 1
ATOM 2419 N N . PRO A 1 292 ? -9.492 -20.531 -34.219 1 62.41 292 PRO A N 1
ATOM 2420 C CA . PRO A 1 292 ? -9.672 -19.172 -34.75 1 62.41 292 PRO A CA 1
ATOM 2421 C C . PRO A 1 292 ? -9.242 -18.094 -33.781 1 62.41 292 PRO A C 1
ATOM 2423 O O . PRO A 1 292 ? -9.336 -18.266 -32.562 1 62.41 292 PRO A O 1
ATOM 2426 N N . GLN A 1 293 ? -8.461 -17.234 -34.219 1 52.59 293 GLN A N 1
ATOM 2427 C CA . GLN A 1 293 ? -8.023 -16.125 -33.375 1 52.59 293 GLN A CA 1
ATOM 2428 C C . GLN A 1 293 ? -9.211 -15.289 -32.906 1 52.59 293 GLN A C 1
ATOM 2430 O O . GLN A 1 293 ? -9.914 -14.68 -33.688 1 52.59 293 GLN A O 1
ATOM 2435 N N . ARG A 1 294 ? -10.195 -15.727 -32.188 1 47.81 294 ARG A N 1
ATOM 2436 C CA . ARG A 1 294 ? -11.141 -14.719 -31.719 1 47.81 294 ARG A CA 1
ATOM 2437 C C . ARG A 1 294 ? -10.469 -13.758 -30.734 1 47.81 294 ARG A C 1
ATOM 2439 O O . ARG A 1 294 ? -9.977 -14.172 -29.688 1 47.81 294 ARG A O 1
ATOM 2446 N N . ILE A 1 295 ? -9.984 -12.703 -31.328 1 38.88 295 ILE A N 1
ATOM 2447 C CA . ILE A 1 295 ? -9.453 -11.656 -30.469 1 38.88 295 ILE A CA 1
ATOM 2448 C C . ILE A 1 295 ? -10.531 -11.203 -29.484 1 38.88 295 ILE A C 1
ATOM 2450 O O . ILE A 1 295 ? -11.562 -10.664 -29.891 1 38.88 295 ILE A O 1
ATOM 2454 N N . ILE A 1 296 ? -10.883 -11.93 -28.625 1 42.19 296 ILE A N 1
ATOM 2455 C CA . ILE A 1 296 ? -11.75 -11.281 -27.641 1 42.19 296 ILE A CA 1
ATOM 2456 C C . ILE A 1 296 ? -11.07 -10.023 -27.094 1 42.19 296 ILE A C 1
ATOM 2458 O O . ILE A 1 296 ? -9.953 -10.094 -26.578 1 42.19 296 ILE A O 1
ATOM 2462 N N . THR A 1 297 ? -11.43 -8.898 -27.75 1 32.94 297 THR A N 1
ATOM 2463 C CA . THR A 1 297 ? -10.945 -7.574 -27.406 1 32.94 297 THR A CA 1
ATOM 2464 C C . THR A 1 297 ? -11.273 -7.238 -25.953 1 32.94 297 THR A C 1
ATOM 2466 O O . THR A 1 297 ? -12.398 -6.855 -25.641 1 32.94 297 THR A O 1
ATOM 2469 N N . ALA A 1 298 ? -11.18 -8.086 -25.094 1 37.88 298 ALA A N 1
ATOM 2470 C CA . ALA A 1 298 ? -11.203 -7.402 -23.812 1 37.88 298 ALA A CA 1
ATOM 2471 C C . ALA A 1 298 ? -10.234 -6.223 -23.797 1 37.88 298 ALA A C 1
ATOM 2473 O O . ALA A 1 298 ? -9.094 -6.348 -24.234 1 37.88 298 ALA A O 1
ATOM 2474 N N . HIS A 1 299 ? -10.75 -4.953 -24 1 31.92 299 HIS A N 1
ATOM 2475 C CA . HIS A 1 299 ? -9.906 -3.768 -23.906 1 31.92 299 HIS A CA 1
ATOM 2476 C C . HIS A 1 299 ? -8.859 -3.932 -22.797 1 31.92 299 HIS A C 1
ATOM 2478 O O . HIS A 1 299 ? -9.203 -4.164 -21.641 1 31.92 299 HIS A O 1
ATOM 2484 N N . PRO A 1 300 ? -7.75 -4.43 -23.016 1 31.52 300 PRO A N 1
ATOM 2485 C CA . PRO A 1 300 ? -6.766 -4.355 -21.938 1 31.52 300 PRO A CA 1
ATOM 2486 C C . PRO A 1 300 ? -6.82 -3.029 -21.188 1 31.52 300 PRO A C 1
ATOM 2488 O O . PRO A 1 300 ? -7.117 -1.988 -21.781 1 31.52 300 PRO A O 1
ATOM 2491 N N . ALA A 1 301 ? -7.238 -3.043 -19.969 1 31.52 301 ALA A N 1
ATOM 2492 C CA . ALA A 1 301 ? -6.957 -1.785 -19.281 1 31.52 301 ALA A CA 1
ATOM 2493 C C . ALA A 1 301 ? -5.641 -1.18 -19.766 1 31.52 301 ALA A C 1
ATOM 2495 O O . ALA A 1 301 ? -4.645 -1.888 -19.906 1 31.52 301 ALA A O 1
ATOM 2496 N N . PRO A 1 302 ? -5.613 -0.022 -20.547 1 27.83 302 PRO A N 1
ATOM 2497 C CA . PRO A 1 302 ? -4.348 0.582 -20.969 1 27.83 302 PRO A CA 1
ATOM 2498 C C . PRO A 1 302 ? -3.23 0.382 -19.953 1 27.83 302 PRO A C 1
ATOM 2500 O O . PRO A 1 302 ? -3.48 0.411 -18.734 1 27.83 302 PRO A O 1
ATOM 2503 N N . LEU A 1 303 ? -2.209 -0.505 -20.219 1 28.33 303 LEU A N 1
ATOM 2504 C CA . LEU A 1 303 ? -0.969 -0.297 -19.484 1 28.33 303 LEU A CA 1
ATOM 2505 C C . LEU A 1 303 ? -0.747 1.186 -19.203 1 28.33 303 LEU A C 1
ATOM 2507 O O . LEU A 1 303 ? -0.668 1.993 -20.125 1 28.33 303 LEU A O 1
ATOM 2511 N N . GLY A 1 304 ? -1.446 1.736 -18.328 1 23.77 304 GLY A N 1
ATOM 2512 C CA . GLY A 1 304 ? -1.113 3.115 -18.016 1 23.77 304 GLY A CA 1
ATOM 2513 C C . GLY A 1 304 ? 0.336 3.461 -18.297 1 23.77 304 GLY A C 1
ATOM 2514 O O . GLY A 1 304 ? 1.229 2.639 -18.078 1 23.77 304 GLY A O 1
ATOM 2515 N N . GLY A 1 305 ? 0.551 4.297 -19.484 1 19.7 305 GLY A N 1
ATOM 2516 C CA . GLY A 1 305 ? 1.835 4.824 -19.922 1 19.7 305 GLY A CA 1
ATOM 2517 C C . GLY A 1 305 ? 2.838 4.953 -18.797 1 19.7 305 GLY A C 1
ATOM 2518 O O . GLY A 1 305 ? 2.459 5 -17.625 1 19.7 305 GLY A O 1
ATOM 2519 N N . ASN A 1 306 ? 4.199 4.84 -19.203 1 17.33 306 ASN A N 1
ATOM 2520 C CA . ASN A 1 306 ? 5.188 5.793 -18.703 1 17.33 306 ASN A CA 1
ATOM 2521 C C . ASN A 1 306 ? 4.613 7.207 -18.625 1 17.33 306 ASN A C 1
ATOM 2523 O O . ASN A 1 306 ? 3.938 7.656 -19.562 1 17.33 306 ASN A O 1
ATOM 2527 N N . MET B 1 1 ? -8.836 51.438 -5.711 1 26.84 1 MET B N 1
ATOM 2528 C CA . MET B 1 1 ? -7.879 50.312 -5.613 1 26.84 1 MET B CA 1
ATOM 2529 C C . MET B 1 1 ? -7.324 50.219 -4.199 1 26.84 1 MET B C 1
ATOM 2531 O O . MET B 1 1 ? -6.57 51.062 -3.748 1 26.84 1 MET B O 1
ATOM 2535 N N . SER B 1 2 ? -8.102 49.812 -3.258 1 38.16 2 SER B N 1
ATOM 2536 C CA . SER B 1 2 ? -7.723 49.812 -1.849 1 38.16 2 SER B CA 1
ATOM 2537 C C . SER B 1 2 ? -6.312 49.281 -1.646 1 38.16 2 SER B C 1
ATOM 2539 O O . SER B 1 2 ? -5.977 48.219 -2.152 1 38.16 2 SER B O 1
ATOM 2541 N N . SER B 1 3 ? -5.312 50 -1.557 1 40.28 3 SER B N 1
ATOM 2542 C CA . SER B 1 3 ? -3.885 49.75 -1.397 1 40.28 3 SER B CA 1
ATOM 2543 C C . SER B 1 3 ? -3.641 48.562 -0.454 1 40.28 3 SER B C 1
ATOM 2545 O O . SER B 1 3 ? -4.184 48.531 0.651 1 40.28 3 SER B O 1
ATOM 2547 N N . LEU B 1 4 ? -3.562 47.375 -1.001 1 53.47 4 LEU B N 1
ATOM 2548 C CA . LEU B 1 4 ? -3.141 46.188 -0.24 1 53.47 4 LEU B CA 1
ATOM 2549 C C . LEU B 1 4 ? -2.023 46.562 0.734 1 53.47 4 LEU B C 1
ATOM 2551 O O . LEU B 1 4 ? -0.893 46.812 0.319 1 53.47 4 LEU B O 1
ATOM 2555 N N . ASN B 1 5 ? -2.373 47.344 1.751 1 53.88 5 ASN B N 1
ATOM 2556 C CA . ASN B 1 5 ? -1.354 47.719 2.719 1 53.88 5 ASN B CA 1
ATOM 2557 C C . ASN B 1 5 ? -0.701 46.531 3.369 1 53.88 5 ASN B C 1
ATOM 2559 O O . ASN B 1 5 ? -1.385 45.688 3.975 1 53.88 5 ASN B O 1
ATOM 2563 N N . VAL B 1 6 ? 0.531 46.156 3.051 1 56.69 6 VAL B N 1
ATOM 2564 C CA . VAL B 1 6 ? 1.39 45.094 3.553 1 56.69 6 VAL B CA 1
ATOM 2565 C C . VAL B 1 6 ? 1.192 44.938 5.059 1 56.69 6 VAL B C 1
ATOM 2567 O O . VAL B 1 6 ? 1.179 43.812 5.574 1 56.69 6 VAL B O 1
ATOM 2570 N N . ARG B 1 7 ? 0.995 46 5.715 1 61.41 7 ARG B N 1
ATOM 2571 C CA . ARG B 1 7 ? 0.896 46 7.172 1 61.41 7 ARG B CA 1
ATOM 2572 C C . ARG B 1 7 ? -0.405 45.344 7.625 1 61.41 7 ARG B C 1
ATOM 2574 O O . ARG B 1 7 ? -0.434 44.656 8.648 1 61.41 7 ARG B O 1
ATOM 2581 N N . ASP B 1 8 ? -1.435 45.469 6.863 1 70.81 8 ASP B N 1
ATOM 2582 C CA . ASP B 1 8 ? -2.734 44.938 7.27 1 70.81 8 ASP B CA 1
ATOM 2583 C C . ASP B 1 8 ? -2.812 43.438 7.043 1 70.81 8 ASP B C 1
ATOM 2585 O O . ASP B 1 8 ? -3.613 42.75 7.68 1 70.81 8 ASP B O 1
ATOM 2589 N N . LEU B 1 9 ? -1.824 43 6.281 1 76.25 9 LEU B N 1
ATOM 2590 C CA . LEU B 1 9 ? -1.869 41.594 5.918 1 76.25 9 LEU B CA 1
ATOM 2591 C C . LEU B 1 9 ? -0.848 40.812 6.719 1 76.25 9 LEU B C 1
ATOM 2593 O O . LEU B 1 9 ? -0.688 39.594 6.5 1 76.25 9 LEU B O 1
ATOM 2597 N N . ASN B 1 10 ? -0.198 41.438 7.535 1 78.88 10 ASN B N 1
ATOM 2598 C CA . ASN B 1 10 ? 0.838 40.75 8.32 1 78.88 10 ASN B CA 1
ATOM 2599 C C . ASN B 1 10 ? 0.525 40.812 9.812 1 78.88 10 ASN B C 1
ATOM 2601 O O . ASN B 1 10 ? 0.784 41.812 10.477 1 78.88 10 ASN B O 1
ATOM 2605 N N . ASN B 1 11 ? 0.105 39.719 10.344 1 86.31 11 ASN B N 1
ATOM 2606 C CA . ASN B 1 11 ? -0.272 39.656 11.75 1 86.31 11 ASN B CA 1
ATOM 2607 C C . ASN B 1 11 ? 0.924 39.312 12.641 1 86.31 11 ASN B C 1
ATOM 2609 O O . ASN B 1 11 ? 0.786 39.219 13.859 1 86.31 11 ASN B O 1
ATOM 2613 N N . THR B 1 12 ? 2.051 39.25 12.039 1 90.94 12 THR B N 1
ATOM 2614 C CA . THR B 1 12 ? 3.252 38.969 12.82 1 90.94 12 THR B CA 1
ATOM 2615 C C . THR B 1 12 ? 3.48 40.062 13.875 1 90.94 12 THR B C 1
ATOM 2617 O O . THR B 1 12 ? 3.951 39.75 14.977 1 90.94 12 THR B O 1
ATOM 2620 N N . ARG B 1 13 ? 3.154 41.219 13.555 1 90.38 13 ARG B N 1
ATOM 2621 C CA . ARG B 1 13 ? 3.377 42.375 14.43 1 90.38 13 ARG B CA 1
ATOM 2622 C C . ARG B 1 13 ? 2.514 42.281 15.688 1 90.38 13 ARG B C 1
ATOM 2624 O O . ARG B 1 13 ? 2.791 42.938 16.688 1 90.38 13 ARG B O 1
ATOM 2631 N N . LYS B 1 14 ? 1.492 41.469 15.578 1 90.88 14 LYS B N 1
ATOM 2632 C CA . LYS B 1 14 ? 0.585 41.344 16.719 1 90.88 14 LYS B CA 1
ATOM 2633 C C . LYS B 1 14 ? 1.147 40.375 17.75 1 90.88 14 LYS B C 1
ATOM 2635 O O . LYS B 1 14 ? 0.663 40.312 18.875 1 90.88 14 LYS B O 1
ATOM 2640 N N . ALA B 1 15 ? 2.135 39.656 17.359 1 95.19 15 ALA B N 1
ATOM 2641 C CA . ALA B 1 15 ? 2.711 38.656 18.281 1 95.19 15 ALA B CA 1
ATOM 2642 C C . ALA B 1 15 ? 3.389 39.344 19.469 1 95.19 15 ALA B C 1
ATOM 2644 O O . ALA B 1 15 ? 4.035 40.375 19.297 1 95.19 15 ALA B O 1
ATOM 2645 N N . GLN B 1 16 ? 3.23 38.719 20.609 1 96.56 16 GLN B N 1
ATOM 2646 C CA . GLN B 1 16 ? 3.787 39.281 21.844 1 96.56 16 GLN B CA 1
ATOM 2647 C C . GLN B 1 16 ? 4.918 38.375 22.359 1 96.56 16 GLN B C 1
ATOM 2649 O O . GLN B 1 16 ? 5.449 38.625 23.453 1 96.56 16 GLN B O 1
ATOM 2654 N N . MET B 1 17 ? 5.223 37.375 21.656 1 95.88 17 MET B N 1
ATOM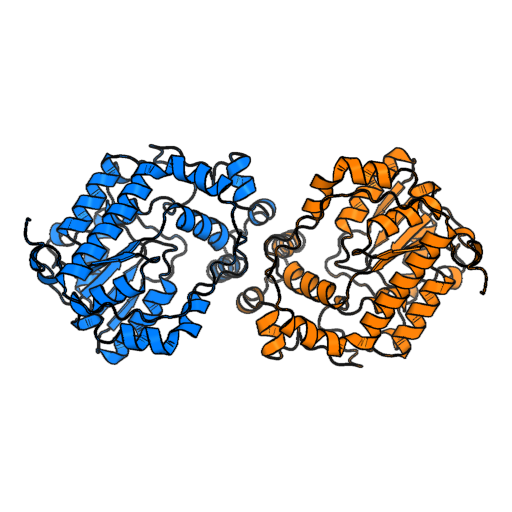 2655 C CA . MET B 1 17 ? 6.352 36.5 21.984 1 95.88 17 MET B CA 1
ATOM 2656 C C . MET B 1 17 ? 6.996 35.969 20.703 1 95.88 17 MET B C 1
ATOM 2658 O O . MET B 1 17 ? 6.332 35.844 19.688 1 95.88 17 MET B O 1
ATOM 2662 N N . GLU B 1 18 ? 8.273 35.594 20.797 1 97.38 18 GLU B N 1
ATOM 2663 C CA . GLU B 1 18 ? 9 35.031 19.672 1 97.38 18 GLU B CA 1
ATOM 2664 C C . GLU B 1 18 ? 8.844 33.531 19.625 1 97.38 18 GLU B C 1
ATOM 2666 O O . GLU B 1 18 ? 9.828 32.781 19.719 1 97.38 18 GLU B O 1
ATOM 2671 N N . LEU B 1 19 ? 7.68 33.125 19.422 1 98.25 19 LEU B N 1
ATOM 2672 C CA . LEU B 1 19 ? 7.316 31.734 19.359 1 98.25 19 LEU B CA 1
ATOM 2673 C C . LEU B 1 19 ? 6.348 31.469 18.203 1 98.25 19 LEU B C 1
ATOM 2675 O O . LEU B 1 19 ? 5.293 32.125 18.125 1 98.25 19 LEU B O 1
ATOM 2679 N N . VAL B 1 20 ? 6.734 30.656 17.328 1 98.19 20 VAL B N 1
ATOM 2680 C CA . VAL B 1 20 ? 5.852 30.234 16.25 1 98.19 20 VAL B CA 1
ATOM 2681 C C . VAL B 1 20 ? 5 29.047 16.703 1 98.19 20 VAL B C 1
ATOM 2683 O O . VAL B 1 20 ? 5.535 28.031 17.156 1 98.19 20 VAL B O 1
ATOM 2686 N N . PHE B 1 21 ? 3.758 29.203 16.688 1 98.25 21 PHE B N 1
ATOM 2687 C CA . PHE B 1 21 ? 2.83 28.109 16.953 1 98.25 21 PHE B CA 1
ATOM 2688 C C . PHE B 1 21 ? 2.244 27.578 15.648 1 98.25 21 PHE B C 1
ATOM 2690 O O . PHE B 1 21 ? 1.384 28.219 15.039 1 98.25 21 PHE B O 1
ATOM 2697 N N . PHE B 1 22 ? 2.695 26.438 15.234 1 97.75 22 PHE B N 1
ATOM 2698 C CA . PHE B 1 22 ? 2.209 25.734 14.055 1 97.75 22 PHE B CA 1
ATOM 2699 C C . PHE B 1 22 ? 1.182 24.672 14.43 1 97.75 22 PHE B C 1
ATOM 2701 O O . PHE B 1 22 ? 1.532 23.516 14.648 1 97.75 22 PHE B O 1
ATOM 2708 N N . ASN B 1 23 ? -0.093 25.047 14.586 1 96.44 23 ASN B N 1
ATOM 2709 C CA . ASN B 1 23 ? -1.173 24.125 14.883 1 96.44 23 ASN B CA 1
ATOM 2710 C C . ASN B 1 23 ? -1.585 23.312 13.648 1 96.44 23 ASN B C 1
ATOM 2712 O O . ASN B 1 23 ? -2.744 23.359 13.234 1 96.44 23 ASN B O 1
ATOM 2716 N N . ARG B 1 24 ? -0.897 22.562 13.117 1 94.31 24 ARG B N 1
ATOM 2717 C CA . ARG B 1 24 ? -0.731 21.922 11.812 1 94.31 24 ARG B CA 1
ATOM 2718 C C . ARG B 1 24 ? -1.982 21.141 11.43 1 94.31 24 ARG B C 1
ATOM 2720 O O . ARG B 1 24 ? -2.445 20.281 12.18 1 94.31 24 ARG B O 1
ATOM 2727 N N . VAL B 1 25 ? -2.562 21.469 10.328 1 95.62 25 VAL B N 1
ATOM 2728 C CA . VAL B 1 25 ? -3.582 20.656 9.664 1 95.62 25 VAL B CA 1
ATOM 2729 C C . VAL B 1 25 ? -2.961 19.359 9.156 1 95.62 25 VAL B C 1
ATOM 2731 O O . VAL B 1 25 ? -1.859 19.359 8.602 1 95.62 25 VAL B O 1
ATOM 2734 N N . PRO B 1 26 ? -3.621 18.234 9.391 1 93.31 26 PRO B N 1
ATOM 2735 C CA . PRO B 1 26 ? -3.053 16.969 8.914 1 93.31 26 PRO B CA 1
ATOM 2736 C C . PRO B 1 26 ? -3.059 16.859 7.391 1 93.31 26 PRO B C 1
ATOM 2738 O O . PRO B 1 26 ? -3.984 17.344 6.734 1 93.31 26 PRO B O 1
ATOM 2741 N N . LYS B 1 27 ? -2.012 16.156 6.844 1 93.38 27 LYS B N 1
ATOM 2742 C CA . LYS B 1 27 ? -1.897 15.758 5.445 1 93.38 27 LYS B CA 1
ATOM 2743 C C . LYS B 1 27 ? -1.758 16.969 4.527 1 93.38 27 LYS B C 1
ATOM 2745 O O . LYS B 1 27 ? -2.326 17 3.434 1 93.38 27 LYS B O 1
ATOM 2750 N N . VAL B 1 28 ? -1.076 17.938 4.965 1 94.81 28 VAL B N 1
ATOM 2751 C CA . VAL B 1 28 ? -0.839 19.141 4.16 1 94.81 28 VAL B CA 1
ATOM 2752 C C . VAL B 1 28 ? 0.65 19.25 3.846 1 94.81 28 VAL B C 1
ATOM 2754 O O . VAL B 1 28 ? 1.165 20.359 3.676 1 94.81 28 VAL B O 1
ATOM 2757 N N . GLY B 1 29 ? 1.366 18.125 3.932 1 91.56 29 GLY B N 1
ATOM 2758 C CA . GLY B 1 29 ? 2.787 18.141 3.625 1 91.56 29 GLY B CA 1
ATOM 2759 C C . GLY B 1 29 ? 3.646 18.609 4.781 1 91.56 29 GLY B C 1
ATOM 2760 O O . GLY B 1 29 ? 4.742 19.141 4.574 1 91.56 29 GLY B O 1
ATOM 2761 N N . SER B 1 30 ? 3.217 18.344 5.949 1 91.81 30 SER B N 1
ATOM 2762 C CA . SER B 1 30 ? 3.838 18.953 7.121 1 91.81 30 SER B CA 1
ATOM 2763 C C . SER B 1 30 ? 5.18 18.297 7.434 1 91.81 30 SER B C 1
ATOM 2765 O O . SER B 1 30 ? 6.02 18.875 8.117 1 91.81 30 SER B O 1
ATOM 2767 N N . GLN B 1 31 ? 5.371 17.094 6.969 1 90.81 31 GLN B N 1
ATOM 2768 C CA . GLN B 1 31 ? 6.672 16.484 7.211 1 90.81 31 GLN B CA 1
ATOM 2769 C C . GLN B 1 31 ? 7.789 17.266 6.535 1 90.81 31 GLN B C 1
ATOM 2771 O O . GLN B 1 31 ? 8.859 17.453 7.113 1 90.81 31 GLN B O 1
ATOM 2776 N N . THR B 1 32 ? 7.512 17.672 5.355 1 92.31 32 THR B N 1
ATOM 2777 C CA . THR B 1 32 ? 8.469 18.531 4.656 1 92.31 32 THR B CA 1
ATOM 2778 C C . THR B 1 32 ? 8.664 19.844 5.398 1 92.31 32 THR B C 1
ATOM 2780 O O . THR B 1 32 ? 9.797 20.281 5.602 1 92.31 32 THR B O 1
ATOM 2783 N N . PHE B 1 33 ? 7.602 20.391 5.809 1 93.19 33 PHE B N 1
ATOM 2784 C CA . PHE B 1 33 ? 7.641 21.656 6.52 1 93.19 33 PHE B CA 1
ATOM 2785 C C . PHE B 1 33 ? 8.414 21.531 7.828 1 93.19 33 PHE B C 1
ATOM 2787 O O . PHE B 1 33 ? 9.219 22.391 8.172 1 93.19 33 PHE B O 1
ATOM 2794 N N . MET B 1 34 ? 8.234 20.484 8.523 1 94.12 34 MET B N 1
ATOM 2795 C CA . MET B 1 34 ? 8.922 20.234 9.781 1 94.12 34 MET B CA 1
ATOM 2796 C C . MET B 1 34 ? 10.422 20.047 9.555 1 94.12 34 MET B C 1
ATOM 2798 O O . MET B 1 34 ? 11.234 20.516 10.344 1 94.12 34 MET B O 1
ATOM 2802 N N . GLU B 1 35 ? 10.703 19.375 8.5 1 94.12 35 GLU B N 1
ATOM 2803 C CA . GLU B 1 35 ? 12.117 19.203 8.18 1 94.12 35 GLU B CA 1
ATOM 2804 C C . GLU B 1 35 ? 12.781 20.547 7.875 1 94.12 35 GLU B C 1
ATOM 2806 O O . GLU B 1 35 ? 13.914 20.797 8.305 1 94.12 35 GLU B O 1
ATOM 2811 N N . LEU B 1 36 ? 12.125 21.391 7.191 1 95.5 36 LEU B N 1
ATOM 2812 C CA . LEU B 1 36 ? 12.633 22.734 6.91 1 95.5 36 LEU B CA 1
ATOM 2813 C C . LEU B 1 36 ? 12.828 23.516 8.195 1 95.5 36 LEU B C 1
ATOM 2815 O O . LEU B 1 36 ? 13.867 24.156 8.391 1 95.5 36 LEU B O 1
ATOM 2819 N N . LEU B 1 37 ? 11.883 23.391 9.125 1 96.69 37 LEU B N 1
ATOM 2820 C CA . LEU B 1 37 ? 11.953 24.109 10.383 1 96.69 37 LEU B CA 1
ATOM 2821 C C . LEU B 1 37 ? 13.109 23.609 11.242 1 96.69 37 LEU B C 1
ATOM 2823 O O . LEU B 1 37 ? 13.766 24.391 11.93 1 96.69 37 LEU B O 1
ATOM 2827 N N . ARG B 1 38 ? 13.273 22.344 11.156 1 95.81 38 ARG B N 1
ATOM 2828 C CA . ARG B 1 38 ? 14.398 21.766 11.883 1 95.81 38 ARG B CA 1
ATOM 2829 C C . ARG B 1 38 ? 15.727 22.328 11.375 1 95.81 38 ARG B C 1
ATOM 2831 O O . ARG B 1 38 ? 16.578 22.734 12.164 1 95.81 38 ARG B O 1
ATOM 2838 N N . ARG B 1 39 ? 15.867 22.391 10.156 1 96.06 39 ARG B N 1
ATOM 2839 C CA . ARG B 1 39 ? 17.094 22.922 9.562 1 96.06 39 ARG B CA 1
ATOM 2840 C C . ARG B 1 39 ? 17.219 24.422 9.859 1 96.06 39 ARG B C 1
ATOM 2842 O O . ARG B 1 39 ? 18.328 24.891 10.148 1 96.06 39 ARG B O 1
ATOM 2849 N N . LEU B 1 40 ? 16.188 25.047 9.75 1 97.75 40 LEU B N 1
ATOM 2850 C CA . LEU B 1 40 ? 16.188 26.484 10.016 1 97.75 40 LEU B CA 1
ATOM 2851 C C . LEU B 1 40 ? 16.516 26.766 11.477 1 97.75 40 LEU B C 1
ATOM 2853 O O . LEU B 1 40 ? 17.094 27.797 11.797 1 97.75 40 LEU B O 1
ATOM 2857 N N . SER B 1 41 ? 16.062 25.844 12.367 1 98.12 41 SER B N 1
ATOM 2858 C CA . SER B 1 41 ? 16.344 26.031 13.789 1 98.12 41 SER B CA 1
ATOM 2859 C C . SER B 1 41 ? 17.844 26.094 14.047 1 98.12 41 SER B C 1
ATOM 2861 O O . SER B 1 41 ? 18.297 26.859 14.906 1 98.12 41 SER B O 1
ATOM 2863 N N . GLU B 1 42 ? 18.547 25.359 13.328 1 96.75 42 GLU B N 1
ATOM 2864 C CA . GLU B 1 42 ? 20.016 25.391 13.43 1 96.75 42 GLU B CA 1
ATOM 2865 C C . GLU B 1 42 ? 20.578 26.672 12.828 1 96.75 42 GLU B C 1
ATOM 2867 O O . GLU B 1 42 ? 21.453 27.312 13.414 1 96.75 42 GLU B O 1
ATOM 2872 N N . ARG B 1 43 ? 20.094 27.031 11.781 1 96.44 43 ARG B N 1
ATOM 2873 C CA . ARG B 1 43 ? 20.594 28.172 11.039 1 96.44 43 ARG B CA 1
ATOM 2874 C C . ARG B 1 43 ? 20.297 29.484 11.773 1 96.44 43 ARG B C 1
ATOM 2876 O O . ARG B 1 43 ? 21.141 30.359 11.859 1 96.44 43 ARG B O 1
ATOM 2883 N N . ASN B 1 44 ? 19.078 29.594 12.227 1 98.06 44 ASN B N 1
ATOM 2884 C CA . ASN B 1 44 ? 18.609 30.875 12.766 1 98.06 44 ASN B CA 1
ATOM 2885 C C . ASN B 1 44 ? 18.594 30.844 14.297 1 98.06 44 ASN B C 1
ATOM 2887 O O . ASN B 1 44 ? 18.094 31.781 14.922 1 98.06 44 ASN B O 1
ATOM 2891 N N . ASN B 1 45 ? 19.016 29.797 14.891 1 97.69 45 ASN B N 1
ATOM 2892 C CA . ASN B 1 45 ? 19.25 29.672 16.328 1 97.69 45 ASN B CA 1
ATOM 2893 C C . ASN B 1 45 ? 17.969 29.828 17.125 1 97.69 45 ASN B C 1
ATOM 2895 O O . ASN B 1 45 ? 17.859 30.719 17.969 1 97.69 45 ASN B O 1
ATOM 2899 N N . PHE B 1 46 ? 17.031 29 16.922 1 98.44 46 PHE B N 1
ATOM 2900 C CA . PHE B 1 46 ? 15.836 28.875 17.75 1 98.44 46 PHE B CA 1
ATOM 2901 C C . PHE B 1 46 ? 15.562 27.422 18.109 1 98.44 46 PHE B C 1
ATOM 2903 O O . PHE B 1 46 ? 16.172 26.516 17.531 1 98.44 46 PHE B O 1
ATOM 2910 N N . GLN B 1 47 ? 14.695 27.188 19.094 1 98.25 47 GLN B N 1
ATOM 2911 C CA . GLN B 1 47 ? 14.406 25.828 19.547 1 98.25 47 GLN B CA 1
ATOM 2912 C C . GLN B 1 47 ? 13.227 25.234 18.781 1 98.25 47 GLN B C 1
ATOM 2914 O O . GLN B 1 47 ? 12.258 25.938 18.484 1 98.25 47 GLN B O 1
ATOM 2919 N N . PHE B 1 48 ? 13.367 23.984 18.469 1 97.81 48 PHE B N 1
ATOM 2920 C CA . PHE B 1 48 ? 12.352 23.234 17.75 1 97.81 48 PHE B CA 1
ATOM 2921 C C . PHE B 1 48 ? 11.641 22.25 18.672 1 97.81 48 PHE B C 1
ATOM 2923 O O . PHE B 1 48 ? 12.258 21.312 19.203 1 97.81 48 PHE B O 1
ATOM 2930 N N . HIS B 1 49 ? 10.344 22.484 18.906 1 97 49 HIS B N 1
ATOM 2931 C CA . HIS B 1 49 ? 9.547 21.609 19.766 1 97 49 HIS B CA 1
ATOM 2932 C C . HIS B 1 49 ? 8.336 21.062 19.016 1 97 49 HIS B C 1
ATOM 2934 O O . HIS B 1 49 ? 7.754 21.75 18.172 1 97 49 HIS B O 1
ATOM 2940 N N . ARG B 1 50 ? 8.031 19.812 19.281 1 93.25 50 ARG B N 1
ATOM 2941 C CA . ARG B 1 50 ? 6.824 19.188 18.766 1 93.25 50 ARG B CA 1
ATOM 2942 C C . ARG B 1 50 ? 6.109 18.375 19.844 1 93.25 50 ARG B C 1
ATOM 2944 O O . ARG B 1 50 ? 6.723 17.984 20.844 1 93.25 50 ARG B O 1
ATOM 2951 N N . ASP B 1 51 ? 4.836 18.219 19.562 1 87.62 51 ASP B N 1
ATOM 2952 C CA . ASP B 1 51 ? 4.055 17.422 20.5 1 87.62 51 ASP B CA 1
ATOM 2953 C C . ASP B 1 51 ? 4.527 15.969 20.531 1 87.62 51 ASP B C 1
ATOM 2955 O O . ASP B 1 51 ? 5.066 15.469 19.531 1 87.62 51 ASP B O 1
ATOM 2959 N N . ALA B 1 52 ? 4.355 15.367 21.625 1 79.88 52 ALA B N 1
ATOM 2960 C CA . ALA B 1 52 ? 4.703 13.953 21.75 1 79.88 52 ALA B CA 1
ATOM 2961 C C . ALA B 1 52 ? 3.668 13.07 21.062 1 79.88 52 ALA B C 1
ATOM 2963 O O . ALA B 1 52 ? 2.498 13.445 20.953 1 79.88 52 ALA B O 1
ATOM 2964 N N . VAL B 1 53 ? 4.176 11.992 20.594 1 72.62 53 VAL B N 1
ATOM 2965 C CA . VAL B 1 53 ? 3.27 11.039 19.969 1 72.62 53 VAL B CA 1
ATOM 2966 C C . VAL B 1 53 ? 2.301 10.484 21.016 1 72.62 53 VAL B C 1
ATOM 2968 O O . VAL B 1 53 ? 2.713 10.086 22.109 1 72.62 53 VAL B O 1
ATOM 2971 N N . GLN B 1 54 ? 1.01 10.625 20.641 1 75.69 54 GLN B N 1
ATOM 2972 C CA . GLN B 1 54 ? -0.026 10.125 21.531 1 75.69 54 GLN B CA 1
ATOM 2973 C C . GLN B 1 54 ? -0.814 8.992 20.875 1 75.69 54 GLN B C 1
ATOM 2975 O O . GLN B 1 54 ? -0.862 8.891 19.656 1 75.69 54 GLN B O 1
ATOM 2980 N N . LYS B 1 55 ? -1.382 8.062 21.734 1 76.44 55 LYS B N 1
ATOM 2981 C CA . LYS B 1 55 ? -2.232 6.969 21.266 1 76.44 55 LYS B CA 1
ATOM 2982 C C . LYS B 1 55 ? -3.441 7.504 20.516 1 76.44 55 LYS B C 1
ATOM 2984 O O . LYS B 1 55 ? -3.777 7 19.438 1 76.44 55 LYS B O 1
ATOM 2989 N N . VAL B 1 56 ? -3.994 8.484 21.141 1 71.75 56 VAL B N 1
ATOM 2990 C CA . VAL B 1 56 ? -5.125 9.156 20.516 1 71.75 56 VAL B CA 1
ATOM 2991 C C . VAL B 1 56 ? -4.805 10.641 20.312 1 71.75 56 VAL B C 1
ATOM 2993 O O . VAL B 1 56 ? -4.414 11.328 21.266 1 71.75 56 VAL B O 1
ATOM 2996 N N . GLU B 1 57 ? -4.855 10.953 19.062 1 73.81 57 GLU B N 1
ATOM 2997 C CA . GLU B 1 57 ? -4.625 12.367 18.781 1 73.81 57 GLU B CA 1
ATOM 2998 C C . GLU B 1 57 ? -5.895 13.188 18.984 1 73.81 57 GLU B C 1
ATOM 3000 O O . GLU B 1 57 ? -6.875 13.023 18.25 1 73.81 57 GLU B O 1
ATOM 3005 N N . THR B 1 58 ? -5.902 13.984 20.031 1 83.44 58 THR B N 1
ATOM 3006 C CA . THR B 1 58 ? -7.027 14.867 20.328 1 83.44 58 THR B CA 1
ATOM 3007 C C . THR B 1 58 ? -6.773 16.266 19.766 1 83.44 58 THR B C 1
ATOM 3009 O O . THR B 1 58 ? -5.863 16.969 20.203 1 83.44 58 THR B O 1
ATOM 3012 N N . ILE B 1 59 ? -7.598 16.641 18.859 1 90.38 59 ILE B N 1
ATOM 3013 C CA . ILE B 1 59 ? -7.336 17.891 18.172 1 90.38 59 ILE B CA 1
ATOM 3014 C C . ILE B 1 59 ? -8.227 19 18.75 1 90.38 59 ILE B C 1
ATOM 3016 O O . ILE B 1 59 ? -7.922 20.188 18.625 1 90.38 59 ILE B O 1
ATOM 3020 N N . ARG B 1 60 ? -9.32 18.656 19.359 1 91.94 60 ARG B N 1
ATOM 3021 C CA . ARG B 1 60 ? -10.172 19.578 20.094 1 91.94 60 ARG B CA 1
ATOM 3022 C C . ARG B 1 60 ? -10.039 19.391 21.594 1 91.94 60 ARG B C 1
ATOM 3024 O O . ARG B 1 60 ? -10.195 18.266 22.094 1 91.94 60 ARG B O 1
ATOM 3031 N N . LEU B 1 61 ? -9.789 20.469 22.219 1 94.31 61 LEU B N 1
ATOM 3032 C CA . LEU B 1 61 ? -9.492 20.406 23.641 1 94.31 61 LEU B CA 1
ATOM 3033 C C . LEU B 1 61 ? -10.57 21.125 24.453 1 94.31 61 LEU B C 1
ATOM 3035 O O . LEU B 1 61 ? -11.141 22.109 24 1 94.31 61 LEU B O 1
ATOM 3039 N N . ALA B 1 62 ? -10.734 20.531 25.609 1 95.44 62 ALA B N 1
ATOM 3040 C CA . ALA B 1 62 ? -11.531 21.281 26.578 1 95.44 62 ALA B CA 1
ATOM 3041 C C . ALA B 1 62 ? -10.828 22.562 27 1 95.44 62 ALA B C 1
ATOM 3043 O O . ALA B 1 62 ? -9.617 22.703 26.812 1 95.44 62 ALA B O 1
ATOM 3044 N N . GLU B 1 63 ? -11.602 23.5 27.547 1 96.75 63 GLU B N 1
ATOM 3045 C CA . GLU B 1 63 ? -11.07 24.812 27.859 1 96.75 63 GLU B CA 1
ATOM 3046 C C . GLU B 1 63 ? -9.875 24.719 28.797 1 96.75 63 GLU B C 1
ATOM 3048 O O . GLU B 1 63 ? -8.883 25.422 28.625 1 96.75 63 GLU B O 1
ATOM 3053 N N . ASP B 1 64 ? -9.992 23.844 29.781 1 97.19 64 ASP B N 1
ATOM 3054 C CA . ASP B 1 64 ? -8.898 23.688 30.734 1 97.19 64 ASP B CA 1
ATOM 3055 C C . ASP B 1 64 ? -7.648 23.125 30.062 1 97.19 64 ASP B C 1
ATOM 3057 O O . ASP B 1 64 ? -6.527 23.516 30.391 1 97.19 64 ASP B O 1
ATOM 3061 N N . GLN B 1 65 ? -7.816 22.25 29.156 1 96.56 65 GLN B N 1
ATOM 3062 C CA . GLN B 1 65 ? -6.703 21.656 28.422 1 96.56 65 GLN B CA 1
ATOM 3063 C C . GLN B 1 65 ? -6.078 22.672 27.469 1 96.56 65 GLN B C 1
ATOM 3065 O O . GLN B 1 65 ? -4.867 22.656 27.234 1 96.56 65 GLN B O 1
ATOM 3070 N N . GLN B 1 66 ? -6.91 23.516 26.906 1 97.56 66 GLN B N 1
ATOM 3071 C CA . GLN B 1 66 ? -6.398 24.594 26.078 1 97.56 66 GLN B CA 1
ATOM 3072 C C . GLN B 1 66 ? -5.469 25.516 26.875 1 97.56 66 GLN B C 1
ATOM 3074 O O . GLN B 1 66 ? -4.363 25.828 26.422 1 97.56 66 GLN B O 1
ATOM 3079 N N . GLN B 1 67 ? -6.004 25.875 28.031 1 98 67 GLN B N 1
ATOM 3080 C CA . GLN B 1 67 ? -5.234 26.766 28.891 1 98 67 GLN B CA 1
ATOM 3081 C C . GLN B 1 67 ? -3.908 26.125 29.297 1 98 67 GLN B C 1
ATOM 3083 O O . GLN B 1 67 ? -2.861 26.781 29.25 1 98 67 GLN B O 1
ATOM 3088 N N . GLU B 1 68 ? -4.004 24.891 29.672 1 97.69 68 GLU B N 1
ATOM 3089 C CA . GLU B 1 68 ? -2.793 24.188 30.078 1 97.69 68 GLU B CA 1
ATOM 3090 C C . GLU B 1 68 ? -1.774 24.141 28.938 1 97.69 68 GLU B C 1
ATOM 3092 O O . GLU B 1 68 ? -0.589 24.406 29.141 1 97.69 68 GLU B O 1
ATOM 3097 N N . MET B 1 69 ? -2.172 23.828 27.781 1 96.69 69 MET B N 1
ATOM 3098 C CA . MET B 1 69 ? -1.287 23.766 26.609 1 96.69 69 MET B CA 1
ATOM 3099 C C . MET B 1 69 ? -0.667 25.141 26.328 1 96.69 69 MET B C 1
ATOM 3101 O O . MET B 1 69 ? 0.541 25.234 26.109 1 96.69 69 MET B O 1
ATOM 3105 N N . ALA B 1 70 ? -1.526 26.156 26.344 1 98 70 ALA B N 1
ATOM 3106 C CA . ALA B 1 70 ? -1.055 27.516 26.078 1 98 70 ALA B CA 1
ATOM 3107 C C . ALA B 1 70 ? -0.003 27.953 27.094 1 98 70 ALA B C 1
ATOM 3109 O O . ALA B 1 70 ? 0.978 28.609 26.734 1 98 70 ALA B O 1
ATOM 3110 N N . GLU B 1 71 ? -0.194 27.562 28.328 1 98.25 71 GLU B N 1
ATOM 3111 C CA . GLU B 1 71 ? 0.755 27.906 29.391 1 98.25 71 GLU B CA 1
ATOM 3112 C C . GLU B 1 71 ? 2.094 27.203 29.172 1 98.25 71 GLU B C 1
ATOM 3114 O O . GLU B 1 71 ? 3.152 27.812 29.297 1 98.25 71 GLU B O 1
ATOM 3119 N N . VAL B 1 72 ? 2.021 25.953 28.859 1 97.12 72 VAL B N 1
ATOM 3120 C CA . VAL B 1 72 ? 3.236 25.172 28.625 1 97.12 72 VAL B CA 1
ATOM 3121 C C . VAL B 1 72 ? 4.012 25.781 27.453 1 97.12 72 VAL B C 1
ATOM 3123 O O . VAL B 1 72 ? 5.23 25.938 27.531 1 97.12 72 VAL B O 1
ATOM 3126 N N . ILE B 1 73 ? 3.311 26.141 26.406 1 97.44 73 ILE B N 1
ATOM 3127 C CA . ILE B 1 73 ? 3.939 26.703 25.219 1 97.44 73 ILE B CA 1
ATOM 3128 C C . ILE B 1 73 ? 4.535 28.062 25.547 1 97.44 73 ILE B C 1
ATOM 3130 O O . ILE B 1 73 ? 5.652 28.375 25.125 1 97.44 73 ILE B O 1
ATOM 3134 N N . SER B 1 74 ? 3.822 28.875 26.328 1 97.44 74 SER B N 1
ATOM 3135 C CA . SER B 1 74 ? 4.25 30.219 26.672 1 97.44 74 SER B CA 1
ATOM 3136 C C . SER B 1 74 ? 5.504 30.203 27.547 1 97.44 74 SER B C 1
ATOM 3138 O O . SER B 1 74 ? 6.215 31.203 27.641 1 97.44 74 SER B O 1
ATOM 3140 N N . GLU B 1 75 ? 5.793 29.062 28.141 1 97.25 75 GLU B N 1
ATOM 3141 C CA . GLU B 1 75 ? 6.934 28.969 29.047 1 97.25 75 GLU B CA 1
ATOM 3142 C C . GLU B 1 75 ? 8.172 28.453 28.312 1 97.25 75 GLU B C 1
ATOM 3144 O O . GLU B 1 75 ? 9.266 28.422 28.875 1 97.25 75 GLU B O 1
ATOM 3149 N N . LEU B 1 76 ? 8.047 28.125 27.094 1 97.75 76 LEU B N 1
ATOM 3150 C CA . LEU B 1 76 ? 9.195 27.672 26.312 1 97.75 76 LEU B CA 1
ATOM 3151 C C . LEU B 1 76 ? 10.211 28.797 26.125 1 97.75 76 LEU B C 1
ATOM 3153 O O . LEU B 1 76 ? 9.844 29.969 26.094 1 97.75 76 LEU B O 1
ATOM 3157 N N . PRO B 1 77 ? 11.422 28.391 25.938 1 97.12 77 PRO B N 1
ATOM 3158 C CA . PRO B 1 77 ? 12.422 29.422 25.672 1 97.12 77 PRO B CA 1
ATOM 3159 C C . PRO B 1 77 ? 12.227 30.125 24.328 1 97.12 77 PRO B C 1
ATOM 3161 O O . PRO B 1 77 ? 11.859 29.469 23.344 1 97.12 77 PRO B O 1
ATOM 3164 N N . GLU B 1 78 ? 12.469 31.406 24.297 1 97.19 78 GLU B N 1
ATOM 3165 C CA . GLU B 1 78 ? 12.383 32.156 23.047 1 97.19 78 GLU B CA 1
ATOM 3166 C C . GLU B 1 78 ? 13.766 32.375 22.422 1 97.19 78 GLU B C 1
ATOM 3168 O O . GLU B 1 78 ? 14.742 32.594 23.141 1 97.19 78 GLU B O 1
ATOM 3173 N N . PRO B 1 79 ? 13.844 32.25 21.219 1 98.06 79 PRO B N 1
ATOM 3174 C CA . PRO B 1 79 ? 12.828 31.938 20.203 1 98.06 79 PRO B CA 1
ATOM 3175 C C . PRO B 1 79 ? 12.602 30.438 20.031 1 98.06 79 PRO B C 1
ATOM 3177 O O . PRO B 1 79 ? 13.539 29.656 20.125 1 98.06 79 PRO B O 1
ATOM 3180 N N . SER B 1 80 ? 11.352 30.047 19.812 1 98.44 80 SER B N 1
ATOM 3181 C CA . SER B 1 80 ? 11.023 28.6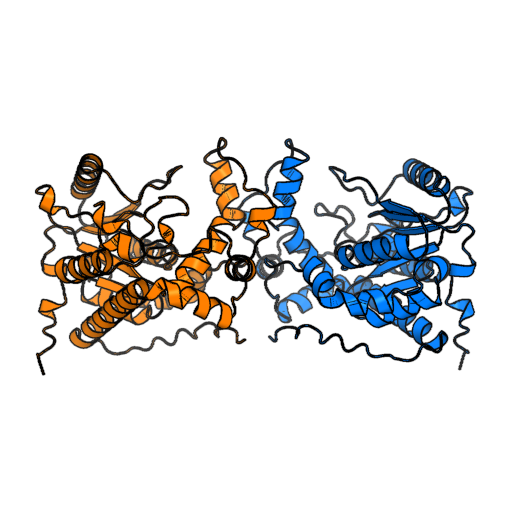25 19.672 1 98.44 80 SER B CA 1
ATOM 3182 C C . SER B 1 80 ? 9.883 28.422 18.688 1 98.44 80 SER B C 1
ATOM 3184 O O . SER B 1 80 ? 9.148 29.359 18.359 1 98.44 80 SER B O 1
ATOM 3186 N N . VAL B 1 81 ? 9.859 27.25 18.188 1 98.38 81 VAL B N 1
ATOM 3187 C CA . VAL B 1 81 ? 8.703 26.797 17.422 1 98.38 81 VAL B CA 1
ATOM 3188 C C . VAL B 1 81 ? 8.047 25.609 18.141 1 98.38 81 VAL B C 1
ATOM 3190 O O . VAL B 1 81 ? 8.734 24.766 18.719 1 98.38 81 VAL B O 1
ATOM 3193 N N . PHE B 1 82 ? 6.738 25.625 18.188 1 98.12 82 PHE B N 1
ATOM 3194 C CA . PHE B 1 82 ? 5.965 24.516 18.703 1 98.12 82 PHE B CA 1
ATOM 3195 C C . PHE B 1 82 ? 4.973 24 17.672 1 98.12 82 PHE B C 1
ATOM 3197 O O . PHE B 1 82 ? 4.203 24.781 17.109 1 98.12 82 PHE B O 1
ATOM 3204 N N . ILE B 1 83 ? 5.012 22.703 17.406 1 96.94 83 ILE B N 1
ATOM 3205 C CA . ILE B 1 83 ? 4.191 22.109 16.359 1 96.94 83 ILE B CA 1
ATOM 3206 C C . ILE B 1 83 ? 3.271 21.047 16.953 1 96.94 83 ILE B C 1
ATOM 3208 O O . ILE B 1 83 ? 3.725 20.156 17.688 1 96.94 83 ILE B O 1
ATOM 3212 N N . LYS B 1 84 ? 2.004 21.062 16.625 1 95.44 84 LYS B N 1
ATOM 3213 C CA . LYS B 1 84 ? 1.019 20.109 17.125 1 95.44 84 LYS B CA 1
ATOM 3214 C C . LYS B 1 84 ? -0.234 20.109 16.266 1 95.44 84 LYS B C 1
ATOM 3216 O O . LYS B 1 84 ? -0.651 21.156 15.758 1 95.44 84 LYS B O 1
ATOM 3221 N N . HIS B 1 85 ? -0.79 18.906 16.094 1 94.12 85 HIS B N 1
ATOM 3222 C CA . HIS B 1 85 ? -2.137 18.828 15.547 1 94.12 85 HIS B CA 1
ATOM 3223 C C . HIS B 1 85 ? -3.178 19.25 16.578 1 94.12 85 HIS B C 1
ATOM 3225 O O . HIS B 1 85 ? -3.535 18.484 17.469 1 94.12 85 HIS B O 1
ATOM 3231 N N . VAL B 1 86 ? -3.641 20.469 16.422 1 95 86 VAL B N 1
ATOM 3232 C CA . VAL B 1 86 ? -4.621 21 17.375 1 95 86 VAL B CA 1
ATOM 3233 C C . VAL B 1 86 ? -5.359 22.172 16.75 1 95 86 VAL B C 1
ATOM 3235 O O . VAL B 1 86 ? -4.809 22.891 15.922 1 95 86 VAL B O 1
ATOM 3238 N N . CYS B 1 87 ? -6.566 22.344 17.125 1 96.19 87 CYS B N 1
ATOM 3239 C CA . CYS B 1 87 ? -7.359 23.453 16.641 1 96.19 87 CYS B CA 1
ATOM 3240 C C . CYS B 1 87 ? -6.801 24.781 17.141 1 96.19 87 CYS B C 1
ATOM 3242 O O . CYS B 1 87 ? -6.098 24.812 18.156 1 96.19 87 CYS B O 1
ATOM 3244 N N . PHE B 1 88 ? -7.133 25.797 16.453 1 97.94 88 PHE B N 1
ATOM 3245 C CA . PHE B 1 88 ? -6.727 27.141 16.844 1 97.94 88 PHE B CA 1
ATOM 3246 C C . PHE B 1 88 ? -7.039 27.391 18.312 1 97.94 88 PHE B C 1
ATOM 3248 O O . PHE B 1 88 ? -8.18 27.234 18.75 1 97.94 88 PHE B O 1
ATOM 3255 N N . THR B 1 89 ? -6.016 27.797 19.016 1 97.94 89 THR B N 1
ATOM 3256 C CA . THR B 1 89 ? -6.117 28.141 20.422 1 97.94 89 THR B CA 1
ATOM 3257 C C . THR B 1 89 ? -5.762 29.609 20.656 1 97.94 89 THR B C 1
ATOM 3259 O O . THR B 1 89 ? -4.633 30.031 20.391 1 97.94 89 THR B O 1
ATOM 3262 N N . ASN B 1 90 ? -6.699 30.312 21.141 1 96.75 90 ASN B N 1
ATOM 3263 C CA . ASN B 1 90 ? -6.5 31.75 21.391 1 96.75 90 ASN B CA 1
ATOM 3264 C C . ASN B 1 90 ? -5.816 31.984 22.719 1 96.75 90 ASN B C 1
ATOM 3266 O O . ASN B 1 90 ? -6.465 31.969 23.766 1 96.75 90 ASN B O 1
ATOM 3270 N N . PHE B 1 91 ? -4.59 32.375 22.734 1 97.62 91 PHE B N 1
ATOM 3271 C CA . PHE B 1 91 ? -3.793 32.562 23.938 1 97.62 91 PHE B CA 1
ATOM 3272 C C . PHE B 1 91 ? -4.285 33.75 24.734 1 97.62 91 PHE B C 1
ATOM 3274 O O . PHE B 1 91 ? -4.258 33.75 25.969 1 97.62 91 PHE B O 1
ATOM 3281 N N . THR B 1 92 ? -4.801 34.719 24.062 1 95.5 92 THR B N 1
ATOM 3282 C CA . THR B 1 92 ? -5.262 35.938 24.703 1 95.5 92 THR B CA 1
ATOM 3283 C C . THR B 1 92 ? -6.441 35.656 25.625 1 95.5 92 THR B C 1
ATOM 3285 O O . THR B 1 92 ? -6.602 36.312 26.672 1 95.5 92 THR B O 1
ATOM 3288 N N . LYS B 1 93 ? -7.176 34.719 25.234 1 95.88 93 LYS B N 1
ATOM 3289 C CA . LYS B 1 93 ? -8.312 34.312 26.047 1 95.88 93 LYS B CA 1
ATOM 3290 C C . LYS B 1 93 ? -7.855 33.906 27.453 1 95.88 93 LYS B C 1
ATOM 3292 O O . LYS B 1 93 ? -8.617 34 28.422 1 95.88 93 LYS B O 1
ATOM 3297 N N . PHE B 1 94 ? -6.664 33.469 27.594 1 97.38 94 PHE B N 1
ATOM 3298 C CA . PHE B 1 94 ? -6.133 33 28.859 1 97.38 94 PHE B CA 1
ATOM 3299 C C . PHE B 1 94 ? -5.133 33.969 29.453 1 97.38 94 PHE B C 1
ATOM 3301 O O . PHE B 1 94 ? -4.309 33.625 30.297 1 97.38 94 PHE B O 1
ATOM 3308 N N . ASN B 1 95 ? -5.113 35.156 28.922 1 97.31 95 ASN B N 1
ATOM 3309 C CA . ASN B 1 95 ? -4.23 36.25 29.359 1 97.31 95 ASN B CA 1
ATOM 3310 C C . ASN B 1 95 ? -2.762 35.875 29.172 1 97.31 95 ASN B C 1
ATOM 3312 O O . ASN B 1 95 ? -1.932 36.156 30.047 1 97.31 95 ASN B O 1
ATOM 3316 N N . LEU B 1 96 ? -2.512 35.188 28.141 1 97.94 96 LEU B N 1
ATOM 3317 C CA . LEU B 1 96 ? -1.154 34.844 27.766 1 97.94 96 LEU B CA 1
ATOM 3318 C C . LEU B 1 96 ? -0.72 35.594 26.516 1 97.94 96 LEU B C 1
ATOM 3320 O O . LEU B 1 96 ? -1.562 36.031 25.734 1 97.94 96 LEU B O 1
ATOM 3324 N N . PRO B 1 97 ? 0.572 35.781 26.391 1 97.5 97 PRO B N 1
ATOM 3325 C CA . PRO B 1 97 ? 1.041 36.5 25.203 1 97.5 97 PRO B CA 1
ATOM 3326 C C . PRO B 1 97 ? 0.715 35.75 23.891 1 97.5 97 PRO B C 1
ATOM 3328 O O . PRO B 1 97 ? 0.8 34.531 23.844 1 97.5 97 PRO B O 1
ATOM 3331 N N . THR B 1 98 ? 0.356 36.5 22.906 1 97.5 98 THR B N 1
ATOM 3332 C CA . THR B 1 98 ? -0.006 35.969 21.609 1 97.5 98 THR B CA 1
ATOM 3333 C C . THR B 1 98 ? 1.233 35.469 20.859 1 97.5 98 THR B C 1
ATOM 3335 O O . THR B 1 98 ? 2.186 36.219 20.656 1 97.5 98 THR B O 1
ATOM 3338 N N . PRO B 1 99 ? 1.247 34.188 20.453 1 98.19 99 PRO B N 1
ATOM 3339 C CA . PRO B 1 99 ? 2.352 33.719 19.625 1 98.19 99 PRO B CA 1
ATOM 3340 C C . PRO B 1 99 ? 2.191 34.062 18.141 1 98.19 99 PRO B C 1
ATOM 3342 O O . PRO B 1 99 ? 1.233 34.75 17.781 1 98.19 99 PRO B O 1
ATOM 3345 N N . ILE B 1 100 ? 3.139 33.688 17.312 1 98.25 100 ILE B N 1
ATOM 3346 C CA . ILE B 1 100 ? 3.033 33.812 15.867 1 98.25 100 ILE B CA 1
ATOM 3347 C C . ILE B 1 100 ? 2.322 32.594 15.289 1 98.25 100 ILE B C 1
ATOM 3349 O O . ILE B 1 100 ? 2.914 31.516 15.188 1 98.25 100 ILE B O 1
ATOM 3353 N N . TYR B 1 101 ? 1.124 32.75 14.922 1 98.06 101 TYR B N 1
ATOM 3354 C CA . TYR B 1 101 ? 0.355 31.641 14.391 1 98.06 101 TYR B CA 1
ATOM 3355 C C . TYR B 1 101 ? 0.69 31.391 12.922 1 98.06 101 TYR B C 1
ATOM 3357 O O . TYR B 1 101 ? 0.713 32.312 12.117 1 98.06 101 TYR B O 1
ATOM 3365 N N . LEU B 1 102 ? 0.936 30.172 12.633 1 97.56 102 LEU B N 1
ATOM 3366 C CA . LEU B 1 102 ? 1.154 29.734 11.266 1 97.56 102 LEU B CA 1
ATOM 3367 C C . LEU B 1 102 ? 0.403 28.438 10.984 1 97.56 102 LEU B C 1
ATOM 3369 O O . LEU B 1 102 ? 0.16 27.641 11.898 1 97.56 102 LEU B O 1
ATOM 3373 N N . ASN B 1 103 ? 0.073 28.234 9.781 1 97.88 103 ASN B N 1
ATOM 3374 C CA . ASN B 1 103 ? -0.502 26.953 9.344 1 97.88 103 ASN B CA 1
ATOM 3375 C C . ASN B 1 103 ? -0.391 26.781 7.832 1 97.88 103 ASN B C 1
ATOM 3377 O O . ASN B 1 103 ? 0.14 27.656 7.141 1 97.88 103 ASN B O 1
ATOM 3381 N N . VAL B 1 104 ? -0.693 25.672 7.355 1 97.81 104 VAL B N 1
ATOM 3382 C CA . VAL B 1 104 ? -0.694 25.344 5.934 1 97.81 104 VAL B CA 1
ATOM 3383 C C . VAL B 1 104 ? -1.983 24.609 5.57 1 97.81 104 VAL B C 1
ATOM 3385 O O . VAL B 1 104 ? -2.473 23.781 6.34 1 97.81 104 VAL B O 1
ATOM 3388 N N . VAL B 1 105 ? -2.537 24.969 4.426 1 98 105 VAL B N 1
ATOM 3389 C CA . VAL B 1 105 ? -3.727 24.297 3.934 1 98 105 VAL B CA 1
ATOM 3390 C C . VAL B 1 105 ? -3.424 23.625 2.594 1 98 105 VAL B C 1
ATOM 3392 O O . VAL B 1 105 ? -2.363 23.859 2.006 1 98 105 VAL B O 1
ATOM 3395 N N . ARG B 1 106 ? -4.316 22.75 2.195 1 97.19 106 ARG B N 1
ATOM 3396 C CA . ARG B 1 106 ? -4.238 22.047 0.926 1 97.19 106 ARG B CA 1
ATOM 3397 C C . ARG B 1 106 ? -5.625 21.844 0.319 1 97.19 106 ARG B C 1
ATOM 3399 O O . ARG B 1 106 ? -6.637 22.078 0.985 1 97.19 106 ARG B O 1
ATOM 3406 N N . ASP B 1 107 ? -5.652 21.578 -0.982 1 97.19 107 ASP B N 1
ATOM 3407 C CA . ASP B 1 107 ? -6.93 21.203 -1.573 1 97.19 107 ASP B CA 1
ATOM 3408 C C . ASP B 1 107 ? -7.645 20.156 -0.712 1 97.19 107 ASP B C 1
ATOM 3410 O O . ASP B 1 107 ? -7.102 19.094 -0.442 1 97.19 107 ASP B O 1
ATOM 3414 N N . PRO B 1 108 ? -8.867 20.547 -0.309 1 96.62 108 PRO B N 1
ATOM 3415 C CA . PRO B 1 108 ? -9.516 19.688 0.688 1 96.62 108 PRO B CA 1
ATOM 3416 C C . PRO B 1 108 ? -9.789 18.281 0.162 1 96.62 108 PRO B C 1
ATOM 3418 O O . PRO B 1 108 ? -9.766 17.312 0.93 1 96.62 108 PRO B O 1
ATOM 3421 N N . VAL B 1 109 ? -10.031 18.125 -1.118 1 95.94 109 VAL B N 1
ATOM 3422 C CA . VAL B 1 109 ? -10.305 16.797 -1.688 1 95.94 109 VAL B CA 1
ATOM 3423 C C . VAL B 1 109 ? -9.031 15.969 -1.706 1 95.94 109 VAL B C 1
ATOM 3425 O O . VAL B 1 109 ? -9.023 14.812 -1.282 1 95.94 109 VAL B O 1
ATOM 3428 N N . GLU B 1 110 ? -7.953 16.562 -2.158 1 95.38 110 GLU B N 1
ATOM 3429 C CA . GLU B 1 110 ? -6.664 15.867 -2.135 1 95.38 110 GLU B CA 1
ATOM 3430 C C . GLU B 1 110 ? -6.27 15.484 -0.711 1 95.38 110 GLU B C 1
ATOM 3432 O O . GLU B 1 110 ? -5.664 14.438 -0.491 1 95.38 110 GLU B O 1
ATOM 3437 N N . ARG B 1 111 ? -6.629 16.297 0.166 1 95.62 111 ARG B N 1
ATOM 3438 C CA . ARG B 1 111 ? -6.277 16.078 1.563 1 95.62 111 ARG B CA 1
ATOM 3439 C C . ARG B 1 111 ? -6.996 14.844 2.115 1 95.62 111 ARG B C 1
ATOM 3441 O O . ARG B 1 111 ? -6.391 14.016 2.791 1 95.62 111 ARG B O 1
ATOM 3448 N N . VAL B 1 112 ? -8.273 14.727 1.851 1 94.44 112 VAL B N 1
ATOM 3449 C CA . VAL B 1 112 ? -9.023 13.602 2.396 1 94.44 112 VAL B CA 1
ATOM 3450 C C . VAL B 1 112 ? -8.594 12.305 1.709 1 94.44 112 VAL B C 1
ATOM 3452 O O . VAL B 1 112 ? -8.57 11.242 2.334 1 94.44 112 VAL B O 1
ATOM 3455 N N . ILE B 1 113 ? -8.234 12.414 0.417 1 94.81 113 ILE B N 1
ATOM 3456 C CA . ILE B 1 113 ? -7.695 11.25 -0.274 1 94.81 113 ILE B CA 1
ATOM 3457 C C . ILE B 1 113 ? -6.375 10.836 0.373 1 94.81 113 ILE B C 1
ATOM 3459 O O . ILE B 1 113 ? -6.145 9.648 0.627 1 94.81 113 ILE B O 1
ATOM 3463 N N . SER B 1 114 ? -5.535 11.805 0.627 1 93.44 114 SER B N 1
ATOM 3464 C CA . SER B 1 114 ? -4.262 11.547 1.295 1 93.44 114 SER B CA 1
ATOM 3465 C C . SER B 1 114 ? -4.477 10.906 2.662 1 93.44 114 SER B C 1
ATOM 3467 O O . SER B 1 114 ? -3.779 9.953 3.025 1 93.44 114 SER B O 1
ATOM 3469 N N . TRP B 1 115 ? -5.402 11.398 3.377 1 92.88 115 TRP B N 1
ATOM 3470 C CA . TRP B 1 115 ? -5.691 10.852 4.699 1 92.88 115 TRP B CA 1
ATOM 3471 C C . TRP B 1 115 ? -6.168 9.406 4.598 1 92.88 115 TRP B C 1
ATOM 3473 O O . TRP B 1 115 ? -5.738 8.555 5.375 1 92.88 115 TRP B O 1
ATOM 3483 N N . PHE B 1 116 ? -7.082 9.133 3.684 1 93 116 PHE B N 1
ATOM 3484 C CA . PHE B 1 116 ? -7.656 7.805 3.477 1 93 116 PHE B CA 1
ATOM 3485 C C . PHE B 1 116 ? -6.562 6.762 3.309 1 93 116 PHE B C 1
ATOM 3487 O O . PHE B 1 116 ? -6.598 5.707 3.951 1 93 116 PHE B O 1
ATOM 3494 N N . TYR B 1 117 ? -5.594 7.051 2.488 1 92.19 117 TYR B N 1
ATOM 3495 C CA . TYR B 1 117 ? -4.566 6.059 2.184 1 92.19 117 TYR B CA 1
ATOM 3496 C C . TYR B 1 117 ? -3.465 6.07 3.236 1 92.19 117 TYR B C 1
ATOM 3498 O O . TYR B 1 117 ? -2.818 5.051 3.479 1 92.19 117 TYR B O 1
ATOM 3506 N N . TYR B 1 118 ? -3.262 7.195 3.957 1 91.38 118 TYR B N 1
ATOM 3507 C CA . TYR B 1 118 ? -2.242 7.277 4.996 1 91.38 118 TYR B CA 1
ATOM 3508 C C . TYR B 1 118 ? -2.568 6.344 6.156 1 91.38 118 TYR B C 1
ATOM 3510 O O . TYR B 1 118 ? -1.715 5.574 6.598 1 91.38 118 TYR B O 1
ATOM 3518 N N . VAL B 1 119 ? -3.789 6.414 6.605 1 90.12 119 VAL B N 1
ATOM 3519 C CA . VAL B 1 119 ? -4.164 5.641 7.785 1 90.12 119 VAL B CA 1
ATOM 3520 C C . VAL B 1 119 ? -4.23 4.156 7.43 1 90.12 119 VAL B C 1
ATOM 3522 O O . VAL B 1 119 ? -4.289 3.303 8.32 1 90.12 119 VAL B O 1
ATOM 3525 N N . ARG B 1 120 ? -4.164 3.865 6.117 1 91.38 120 ARG B N 1
ATOM 3526 C CA . ARG B 1 120 ? -4.184 2.479 5.66 1 91.38 120 ARG B CA 1
ATOM 3527 C C . ARG B 1 120 ? -2.779 1.999 5.309 1 91.38 120 ARG B C 1
ATOM 3529 O O . ARG B 1 120 ? -2.574 0.818 5.02 1 91.38 120 ARG B O 1
ATOM 3536 N N . ALA B 1 121 ? -1.877 2.918 5.309 1 90.62 121 ALA B N 1
ATOM 3537 C CA . ALA B 1 121 ? -0.508 2.555 4.953 1 90.62 121 ALA B CA 1
ATOM 3538 C C . ALA B 1 121 ? 0.071 1.556 5.949 1 90.62 121 ALA B C 1
ATOM 3540 O O . ALA B 1 121 ? -0.054 1.736 7.164 1 90.62 121 ALA B O 1
ATOM 3541 N N . PRO B 1 122 ? 0.74 0.523 5.48 1 91.94 122 PRO B N 1
ATOM 3542 C CA . PRO B 1 122 ? 1.188 -0.542 6.379 1 91.94 122 PRO B CA 1
ATOM 3543 C C . PRO B 1 122 ? 2.229 -0.061 7.391 1 91.94 122 PRO B C 1
ATOM 3545 O O . PRO B 1 122 ? 2.184 -0.45 8.562 1 91.94 122 PRO B O 1
ATOM 3548 N N . TRP B 1 123 ? 3.115 0.785 6.961 1 90.56 123 TRP B N 1
ATOM 3549 C CA . TRP B 1 123 ? 4.152 1.233 7.883 1 90.56 123 TRP B CA 1
ATOM 3550 C C . TRP B 1 123 ? 3.553 2.053 9.023 1 90.56 123 TRP B C 1
ATOM 3552 O O . TRP B 1 123 ? 4.086 2.068 10.133 1 90.56 123 TRP B O 1
ATOM 3562 N N . TYR B 1 124 ? 2.506 2.732 8.797 1 89.38 124 TYR B N 1
ATOM 3563 C CA . TYR B 1 124 ? 1.895 3.607 9.789 1 89.38 124 TYR B CA 1
ATOM 3564 C C . TYR B 1 124 ? 1.259 2.795 10.914 1 89.38 124 TYR B C 1
ATOM 3566 O O . TYR B 1 124 ? 1.596 2.975 12.086 1 89.38 124 TYR B O 1
ATOM 3574 N N . PHE B 1 125 ? 0.347 1.88 10.523 1 90.62 125 PHE B N 1
ATOM 3575 C CA . PHE B 1 125 ? -0.393 1.233 11.602 1 90.62 125 PHE B CA 1
ATOM 3576 C C . PHE B 1 125 ? 0.461 0.172 12.281 1 90.62 125 PHE B C 1
ATOM 3578 O O . PHE B 1 125 ? 0.21 -0.188 13.438 1 90.62 125 PHE B O 1
ATOM 3585 N N . VAL B 1 126 ? 1.479 -0.32 11.602 1 93.12 126 VAL B N 1
ATOM 3586 C CA . VAL B 1 126 ? 2.381 -1.257 12.258 1 93.12 126 VAL B CA 1
ATOM 3587 C C . VAL B 1 126 ? 3.229 -0.518 13.297 1 93.12 126 VAL B C 1
ATOM 3589 O O . VAL B 1 126 ? 3.48 -1.035 14.383 1 93.12 126 VAL B O 1
ATOM 3592 N N . GLU B 1 127 ? 3.684 0.673 12.93 1 90.88 127 GLU B N 1
ATOM 3593 C CA . GLU B 1 127 ? 4.41 1.504 13.883 1 90.88 127 GLU B CA 1
ATOM 3594 C C . GLU B 1 127 ? 3.545 1.848 15.094 1 90.88 127 GLU B C 1
ATOM 3596 O O . GLU B 1 127 ? 4.02 1.829 16.234 1 90.88 127 GLU B O 1
ATOM 3601 N N . ARG B 1 128 ? 2.379 2.16 14.867 1 89.62 128 ARG B N 1
ATOM 3602 C CA . ARG B 1 128 ? 1.46 2.477 15.953 1 89.62 128 ARG B CA 1
ATOM 3603 C C . ARG B 1 128 ? 1.213 1.256 16.828 1 89.62 128 ARG B C 1
ATOM 3605 O O . ARG B 1 128 ? 1.164 1.368 18.062 1 89.62 128 ARG B O 1
ATOM 3612 N N . LYS B 1 129 ? 1.07 0.113 16.203 1 90.62 129 LYS B N 1
ATOM 3613 C CA . LYS B 1 129 ? 0.891 -1.13 16.938 1 90.62 129 LYS B CA 1
ATOM 3614 C C . LYS B 1 129 ? 2.107 -1.429 17.812 1 90.62 129 LYS B C 1
ATOM 3616 O O . LYS B 1 129 ? 1.968 -1.932 18.938 1 90.62 129 LYS B O 1
ATOM 3621 N N . ALA B 1 130 ? 3.23 -1.111 17.312 1 89.19 130 ALA B N 1
ATOM 3622 C CA . ALA B 1 130 ? 4.461 -1.323 18.078 1 89.19 130 ALA B CA 1
ATOM 3623 C C . ALA B 1 130 ? 4.527 -0.389 19.281 1 89.19 130 ALA B C 1
ATOM 3625 O O . ALA B 1 130 ? 4.949 -0.794 20.359 1 89.19 130 ALA B O 1
ATOM 3626 N N . ALA B 1 131 ? 4.102 0.778 19.094 1 88.5 131 ALA B N 1
ATOM 3627 C CA . ALA B 1 131 ? 4.129 1.784 20.141 1 88.5 131 ALA B CA 1
ATOM 3628 C C . ALA B 1 131 ? 3.012 1.544 21.156 1 88.5 131 ALA B C 1
ATOM 3630 O O . ALA B 1 131 ? 3.18 1.815 22.344 1 88.5 131 ALA B O 1
ATOM 3631 N N . PHE B 1 132 ? 1.951 1.003 20.641 1 90.81 132 PHE B N 1
ATOM 3632 C CA . PHE B 1 132 ? 0.784 0.756 21.484 1 90.81 132 PHE B CA 1
ATOM 3633 C C . PHE B 1 132 ? 0.227 -0.642 21.234 1 90.81 132 PHE B C 1
ATOM 3635 O O . PHE B 1 132 ? -0.78 -0.802 20.547 1 90.81 132 PHE B O 1
ATOM 3642 N N . PRO B 1 133 ? 0.687 -1.639 21.891 1 88.25 133 PRO B N 1
ATOM 3643 C CA . PRO B 1 133 ? 0.394 -3.045 21.594 1 88.25 133 PRO B CA 1
ATOM 3644 C C . PRO B 1 133 ? -1.079 -3.393 21.797 1 88.25 133 PRO B C 1
ATOM 3646 O O . PRO B 1 133 ? -1.576 -4.355 21.203 1 88.25 133 PRO B O 1
ATOM 3649 N N . ASP B 1 134 ? -1.784 -2.611 22.562 1 90.5 134 ASP B N 1
ATOM 3650 C CA . ASP B 1 134 ? -3.182 -2.918 22.859 1 90.5 134 ASP B CA 1
ATOM 3651 C C . ASP B 1 134 ? -4.09 -2.479 21.719 1 90.5 134 ASP B C 1
ATOM 3653 O O . ASP B 1 134 ? -5.27 -2.842 21.672 1 90.5 134 ASP B O 1
ATOM 3657 N N . LEU B 1 135 ? -3.545 -1.801 20.781 1 88.62 135 LEU B N 1
ATOM 3658 C CA . LEU B 1 135 ? -4.344 -1.375 19.625 1 88.62 135 LEU B CA 1
ATOM 3659 C C . LEU B 1 135 ? -4.645 -2.553 18.703 1 88.62 135 LEU B C 1
ATOM 3661 O O . LEU B 1 135 ? -3.754 -3.346 18.391 1 88.62 135 LEU B O 1
ATOM 3665 N N . PRO B 1 136 ? -5.84 -2.631 18.312 1 90.25 136 PRO B N 1
ATOM 3666 C CA . PRO B 1 136 ? -6.145 -3.699 17.359 1 90.25 136 PRO B CA 1
ATOM 3667 C C . PRO B 1 136 ? -5.617 -3.408 15.953 1 90.25 136 PRO B C 1
ATOM 3669 O O . PRO B 1 136 ? -5.453 -2.244 15.578 1 90.25 136 PRO B O 1
ATOM 3672 N N . LEU B 1 137 ? -5.352 -4.496 15.211 1 92.94 137 LEU B N 1
ATOM 3673 C CA . LEU B 1 137 ? -5.051 -4.328 13.789 1 92.94 137 LEU B CA 1
ATOM 3674 C C . LEU B 1 137 ? -6.324 -4.078 12.992 1 92.94 137 LEU B C 1
ATOM 3676 O O . LEU B 1 137 ? -7.387 -4.613 13.328 1 92.94 137 LEU B O 1
ATOM 3680 N N . PRO B 1 138 ? -6.191 -3.244 11.961 1 93.12 138 PRO B N 1
ATOM 3681 C CA . PRO B 1 138 ? -7.371 -3.023 11.117 1 93.12 138 PRO B CA 1
ATOM 3682 C C . PRO B 1 138 ? -7.844 -4.297 10.414 1 93.12 138 PRO B C 1
ATOM 3684 O O . PRO B 1 138 ? -7.059 -5.227 10.219 1 93.12 138 PRO B O 1
ATOM 3687 N N . HIS B 1 139 ? -9.109 -4.309 10.102 1 93.31 139 HIS B N 1
ATOM 3688 C CA . HIS B 1 139 ? -9.648 -5.438 9.359 1 93.31 139 HIS B CA 1
ATOM 3689 C C . HIS B 1 139 ? -9.102 -5.477 7.934 1 93.31 139 HIS B C 1
ATOM 3691 O O . HIS B 1 139 ? -9.008 -4.438 7.273 1 93.31 139 HIS B O 1
ATOM 3697 N N . PRO B 1 140 ? -8.789 -6.648 7.441 1 91.5 140 PRO B N 1
ATOM 3698 C CA . PRO B 1 140 ? -8.211 -6.766 6.102 1 91.5 140 PRO B CA 1
ATOM 3699 C C . PRO B 1 140 ? -9.102 -6.164 5.016 1 91.5 140 PRO B C 1
ATOM 3701 O O . PRO B 1 140 ? -8.602 -5.535 4.082 1 91.5 140 PRO B O 1
ATOM 3704 N N . ALA B 1 141 ? -10.367 -6.336 5.09 1 89.75 141 ALA B N 1
ATOM 3705 C CA . ALA B 1 141 ? -11.281 -5.793 4.086 1 89.75 141 ALA B CA 1
ATOM 3706 C C . ALA B 1 141 ? -11.227 -4.266 4.066 1 89.75 141 ALA B C 1
ATOM 3708 O O . ALA B 1 141 ? -11.344 -3.652 3.002 1 89.75 141 ALA B O 1
ATOM 3709 N N . TRP B 1 142 ? -11.07 -3.682 5.234 1 93 142 TRP B N 1
ATOM 3710 C CA . TRP B 1 142 ? -10.93 -2.232 5.34 1 93 142 TRP B CA 1
ATOM 3711 C C . TRP B 1 142 ? -9.648 -1.762 4.664 1 93 142 TRP B C 1
ATOM 3713 O O . TRP B 1 142 ? -9.648 -0.754 3.951 1 93 142 TRP B O 1
ATOM 3723 N N . LEU B 1 143 ? -8.609 -2.529 4.82 1 91.94 143 LEU B N 1
ATOM 3724 C CA . LEU B 1 143 ? -7.301 -2.199 4.258 1 91.94 143 LEU B CA 1
ATOM 3725 C C . LEU B 1 143 ? -7.309 -2.342 2.74 1 91.94 143 LEU B C 1
ATOM 3727 O O . LEU B 1 143 ? -6.598 -1.619 2.041 1 91.94 143 LEU B O 1
ATOM 3731 N N . LYS B 1 144 ? -8.109 -3.188 2.162 1 89 144 LYS B N 1
ATOM 3732 C CA . LYS B 1 144 ? -8.141 -3.471 0.731 1 89 144 LYS B CA 1
ATOM 3733 C C . LYS B 1 144 ? -8.984 -2.439 -0.014 1 89 144 LYS B C 1
ATOM 3735 O O . LYS B 1 144 ? -8.844 -2.271 -1.227 1 89 144 LYS B O 1
ATOM 3740 N N . LYS B 1 145 ? -9.867 -1.756 0.685 1 90.25 145 LYS B N 1
ATOM 3741 C CA . LYS B 1 145 ? -10.805 -0.828 0.057 1 90.25 145 LYS B CA 1
ATOM 3742 C C . LYS B 1 145 ? -10.078 0.399 -0.488 1 90.25 145 LYS B C 1
ATOM 3744 O O . LYS B 1 145 ? -9.312 1.049 0.232 1 90.25 145 LYS B O 1
ATOM 3749 N N . ASP B 1 146 ? -10.227 0.653 -1.787 1 91.25 146 ASP B N 1
ATOM 3750 C CA . ASP B 1 146 ? -9.656 1.873 -2.35 1 91.25 146 ASP B CA 1
ATOM 3751 C C . ASP B 1 146 ? -10.641 3.035 -2.254 1 91.25 146 ASP B C 1
ATOM 3753 O O . ASP B 1 146 ? -11.844 2.826 -2.057 1 91.25 146 ASP B O 1
ATOM 3757 N N . PHE B 1 147 ? -10.219 4.176 -2.451 1 94.56 147 PHE B N 1
ATOM 3758 C CA . PHE B 1 147 ? -11 5.387 -2.225 1 94.56 147 PHE B CA 1
ATOM 3759 C C . PHE B 1 147 ? -12.148 5.48 -3.215 1 94.56 147 PHE B C 1
ATOM 3761 O O . PHE B 1 147 ? -13.266 5.863 -2.844 1 94.56 147 PHE B O 1
ATOM 3768 N N . GLU B 1 148 ? -11.922 5.133 -4.523 1 95.12 148 GLU B N 1
ATOM 3769 C CA . GLU B 1 148 ? -12.953 5.242 -5.551 1 95.12 148 GLU B CA 1
ATOM 3770 C C . GLU B 1 148 ? -14.133 4.324 -5.246 1 95.12 148 GLU B C 1
ATOM 3772 O O . GLU B 1 148 ? -15.289 4.754 -5.297 1 95.12 148 GLU B O 1
ATOM 3777 N N . THR B 1 149 ? -13.812 3.09 -4.918 1 92.62 149 THR B N 1
ATOM 3778 C CA . THR B 1 149 ? -14.859 2.152 -4.543 1 92.62 149 THR B CA 1
ATOM 3779 C C . THR B 1 149 ? -15.617 2.648 -3.314 1 92.62 149 THR B C 1
ATOM 3781 O O . THR B 1 149 ? -16.844 2.566 -3.26 1 92.62 149 THR B O 1
ATOM 3784 N N . CYS B 1 150 ? -14.922 3.172 -2.33 1 94.94 150 CYS B N 1
ATOM 3785 C CA . CYS B 1 150 ? -15.516 3.686 -1.104 1 94.94 150 CYS B CA 1
ATOM 3786 C C . CYS B 1 150 ? -16.531 4.777 -1.408 1 94.94 150 CYS B C 1
ATOM 3788 O O . CYS B 1 150 ? -17.641 4.77 -0.868 1 94.94 150 CYS B O 1
ATOM 3790 N N . VAL B 1 151 ? -16.172 5.738 -2.293 1 96 151 VAL B N 1
ATOM 3791 C CA . VAL B 1 151 ? -17.031 6.867 -2.646 1 96 151 VAL B CA 1
ATOM 3792 C C . VAL B 1 151 ? -18.234 6.371 -3.457 1 96 151 VAL B C 1
ATOM 3794 O O . VAL B 1 151 ? -19.375 6.703 -3.148 1 96 151 VAL B O 1
ATOM 3797 N N . LEU B 1 152 ? -17.953 5.5 -4.418 1 96.12 152 LEU B N 1
ATOM 3798 C CA . LEU B 1 152 ? -18.984 5.078 -5.352 1 96.12 152 LEU B CA 1
ATOM 3799 C C . LEU B 1 152 ? -19.984 4.141 -4.676 1 96.12 152 LEU B C 1
ATOM 3801 O O . LEU B 1 152 ? -21.156 4.125 -5.023 1 96.12 152 LEU B O 1
ATOM 3805 N N . SER B 1 153 ? -19.547 3.393 -3.75 1 94.94 153 SER B N 1
ATOM 3806 C CA . SER B 1 153 ? -20.438 2.488 -3.031 1 94.94 153 SER B CA 1
ATOM 3807 C C . SER B 1 153 ? -21.172 3.213 -1.911 1 94.94 153 SER B C 1
ATOM 3809 O O . SER B 1 153 ? -22.109 2.674 -1.33 1 94.94 153 SER B O 1
ATOM 3811 N N . GLY B 1 154 ? -20.703 4.367 -1.536 1 92.25 154 GLY B N 1
ATOM 3812 C CA . GLY B 1 154 ? -21.344 5.145 -0.49 1 92.25 154 GLY B CA 1
ATOM 3813 C C . GLY B 1 154 ? -21.016 4.656 0.907 1 92.25 154 GLY B C 1
ATOM 3814 O O . GLY B 1 154 ? -21.875 4.668 1.796 1 92.25 154 GLY B O 1
ATOM 3815 N N . ASP B 1 155 ? -19.859 4.117 1.036 1 91.69 155 ASP B N 1
ATOM 3816 C CA . ASP B 1 155 ? -19.438 3.715 2.371 1 91.69 155 ASP B CA 1
ATOM 3817 C C . ASP B 1 155 ? -19.422 4.906 3.326 1 91.69 155 ASP B C 1
ATOM 3819 O O . ASP B 1 155 ? -19.078 6.023 2.928 1 91.69 155 ASP B O 1
ATOM 3823 N N . GLN B 1 156 ? -19.641 4.688 4.582 1 87.31 156 GLN B N 1
ATOM 3824 C CA . GLN B 1 156 ? -19.781 5.742 5.578 1 87.31 156 GLN B CA 1
ATOM 3825 C C . GLN B 1 156 ? -18.516 6.578 5.68 1 87.31 156 GLN B C 1
ATOM 3827 O O . GLN B 1 156 ? -18.578 7.809 5.777 1 87.31 156 GLN B O 1
ATOM 3832 N N . GLU B 1 157 ? -17.406 5.984 5.656 1 88.56 157 GLU B N 1
ATOM 3833 C CA . GLU B 1 157 ? -16.141 6.688 5.855 1 88.56 157 GLU B CA 1
ATOM 3834 C C . GLU B 1 157 ? -15.836 7.621 4.688 1 88.56 157 GLU B C 1
ATOM 3836 O O . GLU B 1 157 ? -14.977 8.5 4.793 1 88.56 157 GLU B O 1
ATOM 3841 N N . CYS B 1 158 ? -16.5 7.453 3.562 1 91.56 158 CYS B N 1
ATOM 3842 C CA . CYS B 1 158 ? -16.266 8.297 2.396 1 91.56 158 CYS B CA 1
ATOM 3843 C C . CYS B 1 158 ? -17.516 9.109 2.053 1 91.56 158 CYS B C 1
ATOM 3845 O O . CYS B 1 158 ? -17.656 9.602 0.935 1 91.56 158 CYS B O 1
ATOM 3847 N N . THR B 1 159 ? -18.422 9.078 2.918 1 90.06 159 THR B N 1
ATOM 3848 C CA . THR B 1 159 ? -19.609 9.914 2.783 1 90.06 159 THR B CA 1
ATOM 3849 C C . THR B 1 159 ? -19.469 11.18 3.623 1 90.06 159 THR B C 1
ATOM 3851 O O . THR B 1 159 ? -19.219 11.109 4.828 1 90.06 159 THR B O 1
ATOM 3854 N N . TYR B 1 160 ? -19.609 12.312 2.982 1 89.62 160 TYR B N 1
ATOM 3855 C CA . TYR B 1 160 ? -19.438 13.617 3.609 1 89.62 160 TYR B CA 1
ATOM 3856 C C . TYR B 1 160 ? -20.734 14.406 3.619 1 89.62 160 TYR B C 1
ATOM 3858 O O . TYR B 1 160 ? -21.062 15.078 2.639 1 89.62 160 TYR B O 1
ATOM 3866 N N . THR B 1 161 ? -21.391 14.273 4.715 1 89 161 THR B N 1
ATOM 3867 C CA . THR B 1 161 ? -22.703 14.898 4.836 1 89 161 THR B CA 1
ATOM 3868 C C . THR B 1 161 ? -22.609 16.219 5.578 1 89 161 THR B C 1
ATOM 3870 O O . THR B 1 161 ? -22.094 16.281 6.691 1 89 161 THR B O 1
ATOM 3873 N N . GLN B 1 162 ? -23.125 17.25 4.957 1 90.44 162 GLN B N 1
ATOM 3874 C CA . GLN B 1 162 ? -23.109 18.594 5.539 1 90.44 162 GLN B CA 1
ATOM 3875 C C . GLN B 1 162 ? -23.844 18.609 6.875 1 90.44 162 GLN B C 1
ATOM 3877 O O . GLN B 1 162 ? -24.922 18.047 7.012 1 90.44 162 GLN B O 1
ATOM 3882 N N . GLY B 1 163 ? -23.219 19.234 7.879 1 89.44 163 GLY B N 1
ATOM 3883 C CA . GLY B 1 163 ? -23.875 19.469 9.156 1 89.44 163 GLY B CA 1
ATOM 3884 C C . GLY B 1 163 ? -23.625 18.375 10.164 1 89.44 163 GLY B C 1
ATOM 3885 O O . GLY B 1 163 ? -23.891 18.531 11.359 1 89.44 163 GLY B O 1
ATOM 3886 N N . VAL B 1 164 ? -23.156 17.25 9.734 1 87 164 VAL B N 1
ATOM 3887 C CA . VAL B 1 164 ? -22.922 16.141 10.648 1 87 164 VAL B CA 1
ATOM 3888 C C . VAL B 1 164 ? -21.781 16.484 11.609 1 87 164 VAL B C 1
ATOM 3890 O O . VAL B 1 164 ? -20.781 17.078 11.211 1 87 164 VAL B O 1
ATOM 3893 N N . THR B 1 165 ? -22.094 16.25 12.953 1 81.94 165 THR B N 1
ATOM 3894 C CA . THR B 1 165 ? -21.125 16.609 13.992 1 81.94 165 THR B CA 1
ATOM 3895 C C . THR B 1 165 ? -20.375 15.383 14.492 1 81.94 165 THR B C 1
ATOM 3897 O O . THR B 1 165 ? -19.406 15.5 15.242 1 81.94 165 THR B O 1
ATOM 3900 N N . VAL B 1 166 ? -21.094 14.125 14.312 1 66.38 166 VAL B N 1
ATOM 3901 C CA . VAL B 1 166 ? -20.625 12.898 14.945 1 66.38 166 VAL B CA 1
ATOM 3902 C C . VAL B 1 166 ? -19.156 12.664 14.57 1 66.38 166 VAL B C 1
ATOM 3904 O O . VAL B 1 166 ? -18.75 12.898 13.43 1 66.38 166 VAL B O 1
ATOM 3907 N N . GLU B 1 167 ? -18.422 12.648 15.75 1 56.03 167 GLU B N 1
ATOM 3908 C CA . GLU B 1 167 ? -16.969 12.531 15.859 1 56.03 167 GLU B CA 1
ATOM 3909 C C . GLU B 1 167 ? -16.484 11.203 15.281 1 56.03 167 GLU B C 1
ATOM 3911 O O . GLU B 1 167 ? -15.273 10.961 15.203 1 56.03 167 GLU B O 1
ATOM 3916 N N . GLY B 1 168 ? -17.281 10.516 14.43 1 48.91 168 GLY B N 1
ATOM 3917 C CA . GLY B 1 168 ? -16.672 9.266 14.016 1 48.91 168 GLY B CA 1
ATOM 3918 C C . GLY B 1 168 ? -15.359 9.445 13.273 1 48.91 168 GLY B C 1
ATOM 3919 O O . GLY B 1 168 ? -14.289 9.398 13.875 1 48.91 168 GLY B O 1
ATOM 3920 N N . ILE B 1 169 ? -15.578 9.305 11.953 1 50.41 169 ILE B N 1
ATOM 3921 C CA . ILE B 1 169 ? -14.359 9.242 11.164 1 50.41 169 ILE B CA 1
ATOM 3922 C C . ILE B 1 169 ? -13.547 10.523 11.359 1 50.41 169 ILE B C 1
ATOM 3924 O O . ILE B 1 169 ? -14.117 11.602 11.516 1 50.41 169 ILE B O 1
ATOM 3928 N N . GLY B 1 170 ? -12.328 10.422 11.672 1 49.53 170 GLY B N 1
ATOM 3929 C CA . GLY B 1 170 ? -11.25 11.359 11.938 1 49.53 170 GLY B CA 1
ATOM 3930 C C . GLY B 1 170 ? -11.453 12.711 11.281 1 49.53 170 GLY B C 1
ATOM 3931 O O . GLY B 1 170 ? -11.875 12.781 10.125 1 49.53 170 GLY B O 1
ATOM 3932 N N . ASP B 1 171 ? -11.961 13.758 12.289 1 57.66 171 ASP B N 1
ATOM 3933 C CA . ASP B 1 171 ? -11.898 15.211 12.219 1 57.66 171 ASP B CA 1
ATOM 3934 C C . ASP B 1 171 ? -10.898 15.672 11.156 1 57.66 171 ASP B C 1
ATOM 3936 O O . ASP B 1 171 ? -10.891 16.844 10.773 1 57.66 171 ASP B O 1
ATOM 3940 N N . HIS B 1 172 ? -10.352 14.688 10.469 1 63 172 HIS B N 1
ATOM 3941 C CA . HIS B 1 172 ? -9.32 15.062 9.508 1 63 172 HIS B CA 1
ATOM 3942 C C . HIS B 1 172 ? -9.93 15.453 8.164 1 63 172 HIS B C 1
ATOM 3944 O O . HIS B 1 172 ? -9.227 15.938 7.277 1 63 172 HIS B O 1
ATOM 3950 N N . ARG B 1 173 ? -11.359 15.391 8.195 1 75.94 173 ARG B N 1
ATOM 3951 C CA . ARG B 1 173 ? -12.07 15.773 6.977 1 75.94 173 ARG B CA 1
ATOM 3952 C C . ARG B 1 173 ? -12.234 17.281 6.891 1 75.94 173 ARG B C 1
ATOM 3954 O O . ARG B 1 173 ? -12.523 17.828 5.816 1 75.94 173 ARG B O 1
ATOM 3961 N N . ARG B 1 174 ? -11.883 17.859 8.016 1 87.25 174 ARG B N 1
ATOM 3962 C CA . ARG B 1 174 ? -12.219 19.281 8.094 1 87.25 174 ARG B CA 1
ATOM 3963 C C . ARG B 1 174 ? -10.969 20.125 8.32 1 87.25 174 ARG B C 1
ATOM 3965 O O . ARG B 1 174 ? -10.492 20.25 9.445 1 87.25 174 ARG B O 1
ATOM 3972 N N . GLN B 1 175 ? -10.578 20.672 7.332 1 93.12 175 GLN B N 1
ATOM 3973 C CA . GLN B 1 175 ? -9.422 21.562 7.41 1 93.12 175 GLN B CA 1
ATOM 3974 C C . GLN B 1 175 ? -9.773 22.859 8.117 1 93.12 175 GLN B C 1
ATOM 3976 O O . GLN B 1 175 ? -8.977 23.391 8.898 1 93.12 175 GLN B O 1
ATOM 3981 N N . SER B 1 176 ? -11 23.422 7.93 1 95.5 176 SER B N 1
ATOM 3982 C CA . SER B 1 176 ? -11.461 24.672 8.531 1 95.5 176 SER B CA 1
ATOM 3983 C C . SER B 1 176 ? -11.57 24.547 10.047 1 95.5 176 SER B C 1
ATOM 3985 O O . SER B 1 176 ? -11.43 25.547 10.766 1 95.5 176 SER B O 1
ATOM 3987 N N . LEU B 1 177 ? -11.805 23.312 10.5 1 94.31 177 LEU B N 1
ATOM 3988 C CA . LEU B 1 177 ? -11.938 23.078 11.93 1 94.31 177 LEU B CA 1
ATOM 3989 C C . LEU B 1 177 ? -10.68 23.516 12.672 1 94.31 177 LEU B C 1
ATOM 3991 O O . LEU B 1 177 ? -10.758 24.094 13.758 1 94.31 177 LEU B O 1
ATOM 3995 N N . PHE B 1 178 ? -9.531 23.344 12.109 1 96.12 178 PHE B N 1
ATOM 3996 C CA . PHE B 1 178 ? -8.25 23.656 12.734 1 96.12 178 PHE B CA 1
ATOM 3997 C C . PHE B 1 178 ? -8.07 25.172 12.883 1 96.12 178 PHE B C 1
ATOM 3999 O O . PHE B 1 178 ? -7.195 25.625 13.609 1 96.12 178 PHE B O 1
ATOM 4006 N N . PHE B 1 179 ? -8.891 25.922 12.203 1 97.94 179 PHE B N 1
ATOM 4007 C CA . PHE B 1 179 ? -8.836 27.391 12.266 1 97.94 179 PHE B CA 1
ATOM 4008 C C . PHE B 1 179 ? -10.031 27.938 13.039 1 97.94 179 PHE B C 1
ATOM 4010 O O . PHE B 1 179 ? -9.93 28.969 13.703 1 97.94 179 PHE B O 1
ATOM 4017 N N . CYS B 1 180 ? -11.141 27.219 12.898 1 96.69 180 CYS B N 1
ATOM 4018 C CA . CYS B 1 180 ? -12.367 27.625 13.562 1 96.69 180 CYS B CA 1
ATOM 4019 C C . CYS B 1 180 ? -12.195 27.625 15.078 1 96.69 180 CYS B C 1
ATOM 4021 O O . CYS B 1 180 ? -12.555 28.594 15.75 1 96.69 180 CYS B O 1
ATOM 4023 N N . GLY B 1 181 ? -11.664 26.562 15.594 1 95.38 181 GLY B N 1
ATOM 4024 C CA . GLY B 1 181 ? -11.398 26.516 17.016 1 95.38 181 GLY B CA 1
ATOM 4025 C C . GLY B 1 181 ? -12.016 25.312 17.703 1 95.38 181 GLY B C 1
ATOM 4026 O O . GLY B 1 181 ? -12.312 24.312 17.062 1 95.38 181 GLY B O 1
ATOM 4027 N N . HIS B 1 182 ? -12.18 25.359 18.984 1 95.12 182 HIS B N 1
ATOM 4028 C CA . HIS B 1 182 ? -12.508 24.203 19.812 1 95.12 182 HIS B CA 1
ATOM 4029 C C . HIS B 1 182 ? -14 24.141 20.109 1 95.12 182 HIS B C 1
ATOM 4031 O O . HIS B 1 182 ? -14.5 23.109 20.578 1 95.12 182 HIS B O 1
ATOM 4037 N N . ASP B 1 183 ? -14.75 25.156 19.812 1 92.81 183 ASP B N 1
ATOM 4038 C CA . ASP B 1 183 ? -16.141 25.266 20.234 1 92.81 183 ASP B CA 1
ATOM 4039 C C . ASP B 1 183 ? -17.031 24.297 19.469 1 92.81 183 ASP B C 1
ATOM 4041 O O . ASP B 1 183 ? -16.703 23.891 18.359 1 92.81 183 ASP B O 1
ATOM 4045 N N . TYR B 1 184 ? -18.156 24.031 20.109 1 90.69 184 TYR B N 1
ATOM 4046 C CA . TYR B 1 184 ? -19.125 23.109 19.5 1 90.69 184 TYR B CA 1
ATOM 4047 C C . TYR B 1 184 ? -19.609 23.625 18.156 1 90.69 184 TYR B C 1
ATOM 4049 O O . TYR B 1 184 ? -19.875 22.844 17.25 1 90.69 184 TYR B O 1
ATOM 4057 N N . GLU B 1 185 ? -19.703 24.938 18.047 1 92.62 185 GLU B N 1
ATOM 4058 C CA . GLU B 1 185 ? -20.203 25.578 16.844 1 92.62 185 GLU B CA 1
ATOM 4059 C C . GLU B 1 185 ? -19.297 25.266 15.648 1 92.62 185 GLU B C 1
ATOM 4061 O O . GLU B 1 185 ? -19.703 25.438 14.492 1 92.62 185 GLU B O 1
ATOM 4066 N N . CYS B 1 186 ? -18.094 24.781 15.906 1 93.31 186 CYS B N 1
ATOM 4067 C CA . CYS B 1 186 ? -17.125 24.484 14.844 1 93.31 186 CYS B CA 1
ATOM 4068 C C . CYS B 1 186 ? -17.25 23.031 14.383 1 93.31 186 CYS B C 1
ATOM 4070 O O . CYS B 1 186 ? -16.641 22.641 13.391 1 93.31 186 CYS B O 1
ATOM 4072 N N . THR B 1 187 ? -18.109 22.203 14.938 1 90.06 187 THR B N 1
ATOM 4073 C CA . THR B 1 187 ? -18.078 20.766 14.75 1 90.06 187 THR B CA 1
ATOM 4074 C C . THR B 1 187 ? -18.922 20.359 13.539 1 90.06 187 THR B C 1
ATOM 4076 O O . THR B 1 187 ? -18.656 19.328 12.906 1 90.06 187 THR B O 1
ATOM 4079 N N . PRO B 1 188 ? -19.969 21.188 13.195 1 91.12 188 PRO B N 1
ATOM 4080 C CA . PRO B 1 188 ? -20.719 20.75 12.023 1 91.12 188 PRO B CA 1
ATOM 4081 C C . PRO B 1 188 ? -19.922 20.844 10.727 1 91.12 188 PRO B C 1
ATOM 4083 O O . PRO B 1 188 ? -19.297 21.891 10.453 1 91.12 188 PRO B O 1
ATOM 4086 N N . PHE B 1 189 ? -19.969 19.812 9.898 1 91.69 189 PHE B N 1
ATOM 4087 C CA . PHE B 1 189 ? -19.172 19.703 8.688 1 91.69 189 PHE B CA 1
ATOM 4088 C C . PHE B 1 189 ? -19.688 20.641 7.609 1 91.69 189 PHE B C 1
ATOM 4090 O O . PHE B 1 189 ? -20.891 20.703 7.355 1 91.69 189 PHE B O 1
ATOM 4097 N N . ASN B 1 190 ? -18.719 21.406 7.062 1 93.69 190 ASN B N 1
ATOM 4098 C CA . ASN B 1 190 ? -18.938 22.172 5.844 1 93.69 190 ASN B CA 1
ATOM 4099 C C . ASN B 1 190 ? -20.078 23.172 6.012 1 93.69 190 ASN B C 1
ATOM 4101 O O . ASN B 1 190 ? -20.922 23.328 5.121 1 93.69 190 ASN B O 1
ATOM 4105 N N . THR B 1 191 ? -20.141 23.812 7.129 1 94.56 191 THR B N 1
ATOM 4106 C CA . THR B 1 191 ? -21.188 24.797 7.383 1 94.56 191 THR B CA 1
ATOM 4107 C C . THR B 1 191 ? -20.641 26.219 7.223 1 94.56 191 THR B C 1
ATOM 4109 O O . THR B 1 191 ? -19.438 26.438 7.367 1 94.56 191 THR B O 1
ATOM 4112 N N . VAL B 1 192 ? -21.578 27.125 7.008 1 97.31 192 VAL B N 1
ATOM 4113 C CA . VAL B 1 192 ? -21.219 28.516 6.84 1 97.31 192 VAL B CA 1
ATOM 4114 C C . VAL B 1 192 ? -20.672 29.078 8.156 1 97.31 192 VAL B C 1
ATOM 4116 O O . VAL B 1 192 ? -19.734 29.875 8.156 1 97.31 192 VAL B O 1
ATOM 4119 N N . GLY B 1 193 ? -21.25 28.672 9.242 1 96.25 193 GLY B N 1
ATOM 4120 C CA . GLY B 1 193 ? -20.781 29.125 10.547 1 96.25 193 GLY B CA 1
ATOM 4121 C C . GLY B 1 193 ? -19.328 28.781 10.82 1 96.25 193 GLY B C 1
ATOM 4122 O O . GLY B 1 193 ? -18.562 29.656 11.219 1 96.25 193 GLY B O 1
ATOM 4123 N N . ALA B 1 194 ? -19 27.562 10.648 1 94.62 194 ALA B N 1
ATOM 4124 C CA . ALA B 1 194 ? -17.609 27.125 10.852 1 94.62 194 ALA B CA 1
ATOM 4125 C C . ALA B 1 194 ? -16.672 27.844 9.891 1 94.62 194 ALA B C 1
ATOM 4127 O O . ALA B 1 194 ? -15.578 28.266 10.281 1 94.62 194 ALA B O 1
ATOM 4128 N N . LEU B 1 195 ? -17.094 28 8.648 1 97.44 195 LEU B N 1
ATOM 4129 C CA . LEU B 1 195 ? -16.312 28.688 7.629 1 97.44 195 LEU B CA 1
ATOM 4130 C C . LEU B 1 195 ? -16 30.125 8.055 1 97.44 195 LEU B C 1
ATOM 4132 O O . LEU B 1 195 ? -14.836 30.547 8.023 1 97.44 195 LEU B O 1
ATOM 4136 N N . GLU B 1 196 ? -16.969 30.812 8.445 1 98.25 196 GLU B N 1
ATOM 4137 C CA . GLU B 1 196 ? -16.812 32.219 8.773 1 98.25 196 GLU B CA 1
ATOM 4138 C C . GLU B 1 196 ? -15.93 32.406 10.008 1 98.25 196 GLU B C 1
ATOM 4140 O O . GLU B 1 196 ? -15.117 33.344 10.07 1 98.25 196 GLU B O 1
ATOM 4145 N N . ARG B 1 197 ? -16.094 31.562 10.969 1 97.56 197 ARG B N 1
ATOM 4146 C CA . ARG B 1 197 ? -15.234 31.625 12.148 1 97.56 197 ARG B CA 1
ATOM 4147 C C . ARG B 1 197 ? -13.781 31.344 11.789 1 97.56 197 ARG B C 1
ATOM 4149 O O . ARG B 1 197 ? -12.867 31.984 12.305 1 97.56 197 ARG B O 1
ATOM 4156 N N . ALA B 1 198 ? -13.586 30.359 10.961 1 98.25 198 ALA B N 1
ATOM 4157 C CA . ALA B 1 198 ? -12.242 30.031 10.508 1 98.25 198 ALA B CA 1
ATOM 4158 C C . ALA B 1 198 ? -11.609 31.203 9.758 1 98.25 198 ALA B C 1
ATOM 4160 O O . ALA B 1 198 ? -10.453 31.562 10.008 1 98.25 198 ALA B O 1
ATOM 4161 N N . LYS B 1 199 ? -12.352 31.766 8.828 1 98.38 199 LYS B N 1
ATOM 4162 C CA . LYS B 1 199 ? -11.852 32.906 8.078 1 98.38 199 LYS B CA 1
ATOM 4163 C C . LYS B 1 199 ? -11.477 34.062 9.008 1 98.38 199 LYS B C 1
ATOM 4165 O O . LYS B 1 199 ? -10.445 34.719 8.836 1 98.38 199 LYS B O 1
ATOM 4170 N N . PHE B 1 200 ? -12.328 34.281 9.93 1 97.44 200 PHE B N 1
ATOM 4171 C CA . PHE B 1 200 ? -12.102 35.344 10.883 1 97.44 200 PHE B CA 1
ATOM 4172 C C . PHE B 1 200 ? -10.812 35.125 11.664 1 97.44 200 PHE B C 1
ATOM 4174 O O . PHE B 1 200 ? -10.023 36.062 11.844 1 97.44 200 PHE B O 1
ATOM 4181 N N . ALA B 1 201 ? -10.633 33.938 12.117 1 96.81 201 ALA B N 1
ATOM 4182 C CA . ALA B 1 201 ? -9.414 33.625 12.852 1 96.81 201 ALA B CA 1
ATOM 4183 C C . ALA B 1 201 ? -8.18 33.844 11.984 1 96.81 201 ALA B C 1
ATOM 4185 O O . ALA B 1 201 ? -7.18 34.406 12.453 1 96.81 201 ALA B O 1
ATOM 4186 N N . VAL B 1 202 ? -8.234 33.438 10.766 1 97.62 202 VAL B N 1
ATOM 4187 C CA . VAL B 1 202 ? -7.105 33.594 9.852 1 97.62 202 VAL B CA 1
ATOM 4188 C C . VAL B 1 202 ? -6.781 35.094 9.672 1 97.62 202 VAL B C 1
ATOM 4190 O O . VAL B 1 202 ? -5.629 35.5 9.82 1 97.62 202 VAL B O 1
ATOM 4193 N N . GLU B 1 203 ? -7.773 35.875 9.453 1 96.06 203 GLU B N 1
ATOM 4194 C CA . GLU B 1 203 ? -7.582 37.281 9.172 1 96.06 203 GLU B CA 1
ATOM 4195 C C . GLU B 1 203 ? -7.059 38.031 10.406 1 96.06 203 GLU B C 1
ATOM 4197 O O . GLU B 1 203 ? -6.23 38.938 10.289 1 96.06 203 GLU B O 1
ATOM 4202 N N . GLN B 1 204 ? -7.473 37.531 11.523 1 94.62 204 GLN B N 1
ATOM 4203 C CA . GLN B 1 204 ? -7.195 38.312 12.719 1 94.62 204 GLN B CA 1
ATOM 4204 C C . GLN B 1 204 ? -5.938 37.812 13.422 1 94.62 204 GLN B C 1
ATOM 4206 O O . GLN B 1 204 ? -5.25 38.594 14.094 1 94.62 204 GLN B O 1
ATOM 4211 N N . GLN B 1 205 ? -5.676 36.562 13.234 1 95.94 205 GLN B N 1
ATOM 4212 C CA . GLN B 1 205 ? -4.703 36 14.172 1 95.94 205 GLN B CA 1
ATOM 4213 C C . GLN B 1 205 ? -3.488 35.438 13.438 1 95.94 205 GLN B C 1
ATOM 4215 O O . GLN B 1 205 ? -2.369 35.5 13.953 1 95.94 205 GLN B O 1
ATOM 4220 N N . TYR B 1 206 ? -3.598 34.938 12.281 1 97.62 206 TYR B N 1
ATOM 4221 C CA . TYR B 1 206 ? -2.514 34.188 11.656 1 97.62 206 TYR B CA 1
ATOM 4222 C C . TYR B 1 206 ? -1.577 35.125 10.891 1 97.62 206 TYR B C 1
ATOM 4224 O O . TYR B 1 206 ? -2.027 35.969 10.109 1 97.62 206 TYR B O 1
ATOM 4232 N N . ALA B 1 207 ? -0.302 34.938 11.125 1 97.12 207 ALA B N 1
ATOM 4233 C CA . ALA B 1 207 ? 0.703 35.656 10.344 1 97.12 207 ALA B CA 1
ATOM 4234 C C . ALA B 1 207 ? 0.706 35.188 8.891 1 97.12 207 ALA B C 1
ATOM 4236 O O . ALA B 1 207 ? 0.55 36 7.973 1 97.12 207 ALA B O 1
ATOM 4237 N N . VAL B 1 208 ? 0.864 33.906 8.758 1 97.56 208 VAL B N 1
ATOM 4238 C CA . VAL B 1 208 ? 0.863 33.312 7.422 1 97.56 208 VAL B CA 1
ATOM 4239 C C . VAL B 1 208 ? 0.115 31.984 7.441 1 97.56 208 VAL B C 1
ATOM 4241 O O . VAL B 1 208 ? 0.307 31.172 8.352 1 97.56 208 VAL B O 1
ATOM 4244 N N . VAL B 1 209 ? -0.789 31.781 6.539 1 98.31 209 VAL B N 1
ATOM 4245 C CA . VAL B 1 209 ? -1.359 30.484 6.199 1 98.31 209 VAL B CA 1
ATOM 4246 C C . VAL B 1 209 ? -0.911 30.078 4.797 1 98.31 209 VAL B C 1
ATOM 4248 O O . VAL B 1 209 ? -1.38 30.641 3.801 1 98.31 209 VAL B O 1
ATOM 4251 N N . GLY B 1 210 ? 0.002 29.156 4.773 1 98 210 GLY B N 1
ATOM 4252 C CA . GLY B 1 210 ? 0.544 28.703 3.502 1 98 210 GLY B CA 1
ATOM 4253 C C . GLY B 1 210 ? -0.381 27.766 2.758 1 98 210 GLY B C 1
ATOM 4254 O O . GLY B 1 210 ? -1.366 27.281 3.32 1 98 210 GLY B O 1
ATOM 4255 N N . VAL B 1 211 ? -0.053 27.531 1.55 1 98.19 211 VAL B N 1
ATOM 4256 C CA . VAL B 1 211 ? -0.777 26.609 0.678 1 98.19 211 VAL B CA 1
ATOM 4257 C C . VAL B 1 211 ? 0.195 25.609 0.064 1 98.19 211 VAL B C 1
ATOM 4259 O O . VAL B 1 211 ? 1.181 25.984 -0.567 1 98.19 211 VAL B O 1
ATOM 4262 N N . LEU B 1 212 ? -0.129 24.328 0.241 1 96.44 212 LEU B N 1
ATOM 4263 C CA . LEU B 1 212 ? 0.781 23.266 -0.207 1 96.44 212 LEU B CA 1
ATOM 4264 C C . LEU B 1 212 ? 1.017 23.359 -1.711 1 96.44 212 LEU B C 1
ATOM 4266 O O . LEU B 1 212 ? 2.152 23.234 -2.176 1 96.44 212 LEU B O 1
ATOM 4270 N N . GLU B 1 213 ? -0.032 23.609 -2.539 1 96.62 213 GLU B N 1
ATOM 4271 C CA . GLU B 1 213 ? 0.058 23.672 -3.996 1 96.62 213 GLU B CA 1
ATOM 4272 C C . GLU B 1 213 ? 0.865 24.875 -4.453 1 96.62 213 GLU B C 1
ATOM 4274 O O . GLU B 1 213 ? 1.336 24.922 -5.59 1 96.62 213 GLU B O 1
ATOM 4279 N N . ASP B 1 214 ? 0.961 25.828 -3.605 1 96.94 214 ASP B N 1
ATOM 4280 C CA . ASP B 1 214 ? 1.753 27.031 -3.871 1 96.94 214 ASP B CA 1
ATOM 4281 C C . ASP B 1 214 ? 2.922 27.141 -2.895 1 96.94 214 ASP B C 1
ATOM 4283 O O . ASP B 1 214 ? 3.119 28.188 -2.275 1 96.94 214 ASP B O 1
ATOM 4287 N N . PHE B 1 215 ? 3.654 26.125 -2.9 1 93.81 215 PHE B N 1
ATOM 4288 C CA . PHE B 1 215 ? 4.645 25.969 -1.843 1 93.81 215 PHE B CA 1
ATOM 4289 C C . PHE B 1 215 ? 5.738 27.016 -1.956 1 93.81 215 PHE B C 1
ATOM 4291 O O . PHE B 1 215 ? 6.172 27.578 -0.949 1 93.81 215 PHE B O 1
ATOM 4298 N N . ASN B 1 216 ? 6.18 27.312 -3.115 1 93.31 216 ASN B N 1
ATOM 4299 C CA . ASN B 1 216 ? 7.199 28.344 -3.295 1 93.31 216 ASN B CA 1
ATOM 4300 C C . ASN B 1 216 ? 6.715 29.703 -2.809 1 93.31 216 ASN B C 1
ATOM 4302 O O . ASN B 1 216 ? 7.457 30.438 -2.145 1 93.31 216 ASN B O 1
ATOM 4306 N N . THR B 1 217 ? 5.523 30.031 -3.164 1 96.38 217 THR B N 1
ATOM 4307 C CA . THR B 1 217 ? 4.93 31.281 -2.695 1 96.38 217 THR B CA 1
ATOM 4308 C C . THR B 1 217 ? 4.836 31.281 -1.171 1 96.38 217 THR B C 1
ATOM 4310 O O . THR B 1 217 ? 5.137 32.312 -0.536 1 96.38 217 THR B O 1
ATOM 4313 N N . THR B 1 218 ? 4.445 30.156 -0.626 1 97.31 218 THR B N 1
ATOM 4314 C CA . THR B 1 218 ? 4.352 30.016 0.822 1 97.31 218 THR B CA 1
ATOM 4315 C C . THR B 1 218 ? 5.691 30.312 1.483 1 97.31 218 THR B C 1
ATOM 4317 O O . THR B 1 218 ? 5.766 31.125 2.416 1 97.31 218 THR B O 1
ATOM 4320 N N . LEU B 1 219 ? 6.738 29.703 0.966 1 96.44 219 LEU B N 1
ATOM 4321 C CA . LEU B 1 219 ? 8.062 29.875 1.553 1 96.44 219 LEU B CA 1
ATOM 4322 C C . LEU B 1 219 ? 8.539 31.328 1.411 1 96.44 219 LEU B C 1
ATOM 4324 O O . LEU B 1 219 ? 9.148 31.875 2.33 1 96.44 219 LEU B O 1
ATOM 4328 N N . SER B 1 220 ? 8.219 31.906 0.298 1 96.38 220 SER B N 1
ATOM 4329 C CA . SER B 1 220 ? 8.602 33.312 0.073 1 96.38 220 SER B CA 1
ATOM 4330 C C . SER B 1 220 ? 7.93 34.219 1.079 1 96.38 220 SER B C 1
ATOM 4332 O O . SER B 1 220 ? 8.578 35.094 1.646 1 96.38 220 SER B O 1
ATOM 4334 N N . VAL B 1 221 ? 6.688 34.031 1.265 1 96.81 221 VAL B N 1
ATOM 4335 C CA . VAL B 1 221 ? 5.934 34.906 2.18 1 96.81 221 VAL B CA 1
ATOM 4336 C C . VAL B 1 221 ? 6.414 34.656 3.611 1 96.81 221 VAL B C 1
ATOM 4338 O O . VAL B 1 221 ? 6.57 35.625 4.379 1 96.81 221 VAL B O 1
ATOM 4341 N N . LEU B 1 222 ? 6.668 33.438 3.975 1 97.31 222 LEU B N 1
ATOM 4342 C CA . LEU B 1 222 ? 7.168 33.125 5.309 1 97.31 222 LEU B CA 1
ATOM 4343 C C . LEU B 1 222 ? 8.508 33.781 5.559 1 97.31 222 LEU B C 1
ATOM 4345 O O . LEU B 1 222 ? 8.742 34.344 6.637 1 97.31 222 LEU B O 1
ATOM 4349 N N . GLU B 1 223 ? 9.352 33.688 4.648 1 96.75 223 GLU B N 1
ATOM 4350 C CA . GLU B 1 223 ? 10.672 34.281 4.785 1 96.75 223 GLU B CA 1
ATOM 4351 C C . GLU B 1 223 ? 10.57 35.812 5 1 96.75 223 GLU B C 1
ATOM 4353 O O . GLU B 1 223 ? 11.352 36.375 5.75 1 96.75 223 GLU B O 1
ATOM 4358 N N . LYS B 1 224 ? 9.648 36.406 4.391 1 95.12 224 LYS B N 1
ATOM 4359 C CA . LYS B 1 224 ? 9.492 37.875 4.461 1 95.12 224 LYS B CA 1
ATOM 4360 C C . LYS B 1 224 ? 8.742 38.281 5.723 1 95.12 224 LYS B C 1
ATOM 4362 O O . LYS B 1 224 ? 9.109 39.25 6.383 1 95.12 224 LYS B O 1
ATOM 4367 N N . TYR B 1 225 ? 7.668 37.594 6.051 1 95.56 225 TYR B N 1
ATOM 4368 C CA . TYR B 1 225 ? 6.754 38 7.105 1 95.56 225 TYR B CA 1
ATOM 4369 C C . TYR B 1 225 ? 7.219 37.5 8.469 1 95.56 225 TYR B C 1
ATOM 4371 O O . TYR B 1 225 ? 6.859 38.094 9.5 1 95.56 225 TYR B O 1
ATOM 4379 N N . VAL B 1 226 ? 7.965 36.406 8.453 1 97 226 VAL B N 1
ATOM 4380 C CA . VAL B 1 226 ? 8.469 35.875 9.703 1 97 226 VAL B CA 1
ATOM 4381 C C . VAL B 1 226 ? 9.961 35.594 9.586 1 97 226 VAL B C 1
ATOM 4383 O O . VAL B 1 226 ? 10.414 34.469 9.836 1 97 226 VAL B O 1
ATOM 4386 N N . PRO B 1 227 ? 10.75 36.562 9.383 1 96.06 227 PRO B N 1
ATOM 4387 C CA . PRO B 1 227 ? 12.156 36.375 9.039 1 96.06 227 PRO B CA 1
ATOM 4388 C C . PRO B 1 227 ? 12.969 35.781 10.188 1 96.06 227 PRO B C 1
ATOM 4390 O O . PRO B 1 227 ? 13.922 35.031 9.953 1 96.06 227 PRO B O 1
ATOM 4393 N N . ARG B 1 228 ? 12.672 36.125 11.406 1 96.81 228 ARG B N 1
ATOM 4394 C CA . ARG B 1 228 ? 13.406 35.594 12.555 1 96.81 228 ARG B CA 1
ATOM 4395 C C . ARG B 1 228 ? 13.5 34.062 12.492 1 96.81 228 ARG B C 1
ATOM 4397 O O . ARG B 1 228 ? 14.5 33.469 12.914 1 96.81 228 ARG B O 1
ATOM 4404 N N . PHE B 1 229 ? 12.562 33.406 11.93 1 98.31 229 PHE B N 1
ATOM 4405 C CA . PHE B 1 229 ? 12.484 31.953 11.922 1 98.31 229 PHE B CA 1
ATOM 4406 C C . PHE B 1 229 ? 12.727 31.406 10.523 1 98.31 229 PHE B C 1
ATOM 4408 O O . PHE B 1 229 ? 13.211 30.281 10.375 1 98.31 229 PHE B O 1
ATOM 4415 N N . PHE B 1 230 ? 12.461 32.188 9.469 1 98.12 230 PHE B N 1
ATOM 4416 C CA . PHE B 1 230 ? 12.383 31.562 8.148 1 98.12 230 PHE B CA 1
ATOM 4417 C C . PHE B 1 230 ? 13.406 32.156 7.203 1 98.12 230 PHE B C 1
ATOM 4419 O O . PHE B 1 230 ? 13.414 31.859 6.008 1 98.12 230 PHE B O 1
ATOM 4426 N N . ASP B 1 231 ? 14.188 33.031 7.758 1 97.62 231 ASP B N 1
ATOM 4427 C CA . ASP B 1 231 ? 15.266 33.531 6.922 1 97.62 231 ASP B CA 1
ATOM 4428 C C . ASP B 1 231 ? 16.094 32.406 6.332 1 97.62 231 ASP B C 1
ATOM 4430 O O . ASP B 1 231 ? 16.562 31.531 7.062 1 97.62 231 ASP B O 1
ATOM 4434 N N . GLY B 1 232 ? 16.156 32.375 4.961 1 97.12 232 GLY B N 1
ATOM 4435 C CA . GLY B 1 232 ? 16.984 31.375 4.289 1 97.12 232 GLY B CA 1
ATOM 4436 C C . GLY B 1 232 ? 16.203 30.141 3.875 1 97.12 232 GLY B C 1
ATOM 4437 O O . GLY B 1 232 ? 16.766 29.219 3.264 1 97.12 232 GLY B O 1
ATOM 4438 N N . VAL B 1 233 ? 14.953 30.078 4.121 1 97.06 233 VAL B N 1
ATOM 4439 C CA . VAL B 1 233 ? 14.164 28.859 3.896 1 97.06 233 VAL B CA 1
ATOM 4440 C C . VAL B 1 233 ? 14.156 28.516 2.408 1 97.06 233 VAL B C 1
ATOM 4442 O O . VAL B 1 233 ? 14.195 27.344 2.037 1 97.06 233 VAL B O 1
ATOM 4445 N N . ARG B 1 234 ? 14.109 29.453 1.541 1 94.62 234 ARG B N 1
ATOM 4446 C CA . ARG B 1 234 ? 14.07 29.203 0.104 1 94.62 234 ARG B CA 1
ATOM 4447 C C . ARG B 1 234 ? 15.375 28.562 -0.368 1 94.62 234 ARG B C 1
ATOM 4449 O O . ARG B 1 234 ? 15.359 27.672 -1.219 1 94.62 234 ARG B O 1
ATOM 4456 N N . ASP B 1 235 ? 16.469 28.984 0.177 1 94.81 235 ASP B N 1
ATOM 4457 C CA . ASP B 1 235 ? 17.766 28.406 -0.153 1 94.81 235 ASP B CA 1
ATOM 4458 C C . ASP B 1 235 ? 17.844 26.938 0.296 1 94.81 235 ASP B C 1
ATOM 4460 O O . ASP B 1 235 ? 18.312 26.078 -0.453 1 94.81 235 ASP B O 1
ATOM 4464 N N . ILE B 1 236 ? 17.375 26.75 1.49 1 94.75 236 ILE B N 1
ATOM 4465 C CA . ILE B 1 236 ? 17.406 25.391 2.025 1 94.75 236 ILE B CA 1
ATOM 4466 C C . ILE B 1 236 ? 16.547 24.484 1.172 1 94.75 236 ILE B C 1
ATOM 4468 O O . ILE B 1 236 ? 16.938 23.359 0.838 1 94.75 236 ILE B O 1
ATOM 4472 N N . TYR B 1 237 ? 15.367 24.922 0.871 1 92.88 237 TYR B N 1
ATOM 4473 C CA . TYR B 1 237 ? 14.445 24.125 0.066 1 92.88 237 TYR B CA 1
ATOM 4474 C C . TYR B 1 237 ? 15.031 23.844 -1.311 1 92.88 237 TYR B C 1
ATOM 4476 O O . TYR B 1 237 ? 14.953 22.719 -1.808 1 92.88 237 TYR B O 1
ATOM 4484 N N . ALA B 1 238 ? 15.617 24.766 -1.935 1 90.19 238 ALA B N 1
ATOM 4485 C CA . ALA B 1 238 ? 16.203 24.625 -3.264 1 90.19 238 ALA B CA 1
ATOM 4486 C C . ALA B 1 238 ? 17.344 23.609 -3.242 1 90.19 238 ALA B C 1
ATOM 4488 O O . ALA B 1 238 ? 17.5 22.812 -4.176 1 90.19 238 ALA B O 1
ATOM 4489 N N . ASN B 1 239 ? 18.078 23.562 -2.195 1 89.31 239 ASN B N 1
ATOM 4490 C CA . ASN B 1 239 ? 19.25 22.703 -2.102 1 89.31 239 ASN B CA 1
ATOM 4491 C C . ASN B 1 239 ? 18.891 21.297 -1.669 1 89.31 239 ASN B C 1
ATOM 4493 O O . ASN B 1 239 ? 19.688 20.375 -1.813 1 89.31 239 ASN B O 1
ATOM 4497 N N . SER B 1 240 ? 17.703 21.094 -1.177 1 85.44 240 SER B N 1
ATOM 4498 C CA . SER B 1 240 ? 17.328 19.797 -0.645 1 85.44 240 SER B CA 1
ATOM 4499 C C . SER B 1 240 ? 16.031 19.297 -1.269 1 85.44 240 SER B C 1
ATOM 4501 O O . SER B 1 240 ? 15.312 18.5 -0.665 1 85.44 240 SER B O 1
ATOM 4503 N N . ALA B 1 241 ? 15.727 19.734 -2.309 1 76.56 241 ALA B N 1
ATOM 4504 C CA . ALA B 1 241 ? 14.406 19.516 -2.908 1 76.56 241 ALA B CA 1
ATOM 4505 C C . ALA B 1 241 ? 14.148 18.031 -3.162 1 76.56 241 ALA B C 1
ATOM 4507 O O . ALA B 1 241 ? 13.055 17.531 -2.896 1 76.56 241 ALA B O 1
ATOM 4508 N N . GLU B 1 242 ? 15.094 17.297 -3.627 1 72.94 242 GLU B N 1
ATOM 4509 C CA . GLU B 1 242 ? 14.93 15.875 -3.934 1 72.94 242 GLU B CA 1
ATOM 4510 C C . GLU B 1 242 ? 14.578 15.078 -2.682 1 72.94 242 GLU B C 1
ATOM 4512 O O . GLU B 1 242 ? 13.641 14.273 -2.697 1 72.94 242 GLU B O 1
ATOM 4517 N N . TYR B 1 243 ? 15.273 15.406 -1.692 1 75.56 243 TYR B N 1
ATOM 4518 C CA . TYR B 1 243 ? 15.031 14.727 -0.425 1 75.56 243 TYR B CA 1
ATOM 4519 C C . TYR B 1 243 ? 13.672 15.109 0.146 1 75.56 243 TYR B C 1
ATOM 4521 O O . TYR B 1 243 ? 12.898 14.234 0.553 1 75.56 243 TYR B O 1
ATOM 4529 N N . LEU B 1 244 ? 13.391 16.344 0.066 1 77.44 244 LEU B N 1
ATOM 4530 C CA . LEU B 1 244 ? 12.188 16.859 0.701 1 77.44 244 LEU B CA 1
ATOM 4531 C C . LEU B 1 244 ? 10.938 16.406 -0.043 1 77.44 244 LEU B C 1
ATOM 4533 O O . LEU B 1 244 ? 9.883 16.203 0.568 1 77.44 244 LEU B O 1
ATOM 4537 N N . THR B 1 245 ? 11.102 16.141 -1.266 1 71.44 245 THR B N 1
ATOM 4538 C CA . THR B 1 245 ? 9.969 15.664 -2.049 1 71.44 245 THR B CA 1
ATOM 4539 C C . THR B 1 245 ? 9.672 14.203 -1.723 1 71.44 245 THR B C 1
ATOM 4541 O O . THR B 1 245 ? 8.516 13.773 -1.784 1 71.44 245 THR B O 1
ATOM 4544 N N . LYS B 1 246 ? 10.602 13.492 -1.351 1 74.56 246 LYS B N 1
ATOM 4545 C CA . LYS B 1 246 ? 10.461 12.062 -1.104 1 74.56 246 LYS B CA 1
ATOM 4546 C C . LYS B 1 246 ? 9.906 11.797 0.293 1 74.56 246 LYS B C 1
ATOM 4548 O O . LYS B 1 246 ? 9.328 10.734 0.547 1 74.56 246 LYS B O 1
ATOM 4553 N N . ILE B 1 247 ? 9.953 12.82 1.072 1 78.06 247 ILE B N 1
ATOM 4554 C CA . ILE B 1 247 ? 9.578 12.625 2.467 1 78.06 247 ILE B CA 1
ATOM 4555 C C . ILE B 1 247 ? 8.07 12.375 2.562 1 78.06 247 ILE B C 1
ATOM 4557 O O . ILE B 1 247 ? 7.621 11.586 3.398 1 78.06 247 ILE B O 1
ATOM 4561 N N . ASN B 1 248 ? 7.352 12.969 1.696 1 76.31 248 ASN B N 1
ATOM 4562 C CA . ASN B 1 248 ? 5.898 12.852 1.773 1 76.31 248 ASN B CA 1
ATOM 4563 C C . ASN B 1 248 ? 5.359 11.836 0.767 1 76.31 248 ASN B C 1
ATOM 4565 O O . ASN B 1 248 ? 4.148 11.672 0.632 1 76.31 248 ASN B O 1
ATOM 4569 N N . LYS B 1 249 ? 6.238 11.18 0.167 1 76.69 249 LYS B N 1
ATOM 4570 C CA . LYS B 1 249 ? 5.773 10.25 -0.854 1 76.69 249 LYS B CA 1
ATOM 4571 C C . LYS B 1 249 ? 5.156 9.008 -0.22 1 76.69 249 LYS B C 1
ATOM 4573 O O . LYS B 1 249 ? 5.727 8.422 0.704 1 76.69 249 LYS B O 1
ATOM 4578 N N . ASN B 1 250 ? 3.916 8.758 -0.597 1 79.88 250 ASN B N 1
ATOM 4579 C CA . ASN B 1 250 ? 3.219 7.527 -0.238 1 79.88 250 ASN B CA 1
ATOM 4580 C C . ASN B 1 250 ? 3.029 6.617 -1.448 1 79.88 250 ASN B C 1
ATOM 4582 O O . ASN B 1 250 ? 2.146 6.852 -2.275 1 79.88 250 ASN B O 1
ATOM 4586 N N . ASN B 1 251 ? 3.768 5.57 -1.515 1 77.06 251 ASN B N 1
ATOM 4587 C CA . ASN B 1 251 ? 3.748 4.668 -2.658 1 77.06 251 ASN B CA 1
ATOM 4588 C C . ASN B 1 251 ? 2.473 3.83 -2.693 1 77.06 251 ASN B C 1
ATOM 4590 O O . ASN B 1 251 ? 2.191 3.16 -3.688 1 77.06 251 ASN B O 1
ATOM 4594 N N . PHE B 1 252 ? 1.719 3.871 -1.693 1 79.62 252 PHE B N 1
ATOM 4595 C CA . PHE B 1 252 ? 0.513 3.057 -1.587 1 79.62 252 PHE B CA 1
ATOM 4596 C C . PHE B 1 252 ? -0.727 3.881 -1.91 1 79.62 252 PHE B C 1
ATOM 4598 O O . PHE B 1 252 ? -1.84 3.512 -1.53 1 79.62 252 PHE B O 1
ATOM 4605 N N . LYS B 1 253 ? -0.569 4.938 -2.5 1 87.56 253 LYS B N 1
ATOM 4606 C CA . LYS B 1 253 ? -1.682 5.801 -2.893 1 87.56 253 LYS B CA 1
ATOM 4607 C C . LYS B 1 253 ? -1.891 5.773 -4.402 1 87.56 253 LYS B C 1
ATOM 4609 O O . LYS B 1 253 ? -1.144 6.414 -5.148 1 87.56 253 LYS B O 1
ATOM 4614 N N . PRO B 1 254 ? -2.924 5.051 -4.855 1 87.12 254 PRO B N 1
ATOM 4615 C CA . PRO B 1 254 ? -3.225 5.051 -6.289 1 87.12 254 PRO B CA 1
ATOM 4616 C C . PRO B 1 254 ? -3.857 6.355 -6.758 1 87.12 254 PRO B C 1
ATOM 4618 O O . PRO B 1 254 ? -4.348 7.141 -5.941 1 87.12 254 PRO B O 1
ATOM 4621 N N . PRO B 1 255 ? -3.82 6.582 -8.008 1 88 255 PRO B N 1
ATOM 4622 C CA . PRO B 1 255 ? -4.535 7.75 -8.531 1 88 255 PRO B CA 1
ATOM 4623 C C . PRO B 1 255 ? -6.051 7.637 -8.367 1 88 255 PRO B C 1
ATOM 4625 O O . PRO B 1 255 ? -6.59 6.527 -8.359 1 88 255 PRO B O 1
ATOM 4628 N N . VAL B 1 256 ? -6.656 8.727 -8.195 1 94.5 256 VAL B N 1
ATOM 4629 C CA . VAL B 1 256 ? -8.109 8.805 -8.109 1 94.5 256 VAL B CA 1
ATOM 4630 C C . VAL B 1 256 ? -8.656 9.594 -9.297 1 94.5 256 VAL B C 1
ATOM 4632 O O . VAL B 1 256 ? -8.125 10.648 -9.648 1 94.5 256 VAL B O 1
ATOM 4635 N N . SER B 1 257 ? -9.656 9.086 -9.93 1 95.5 257 SER B N 1
ATOM 4636 C CA . SER B 1 257 ? -10.203 9.711 -11.133 1 95.5 257 SER B CA 1
ATOM 4637 C C . SER B 1 257 ? -10.828 11.062 -10.82 1 95.5 257 SER B C 1
ATOM 4639 O O . SER B 1 257 ? -11.328 11.281 -9.711 1 95.5 257 SER B O 1
ATOM 4641 N N . GLU B 1 258 ? -10.859 11.953 -11.836 1 97.06 258 GLU B N 1
ATOM 4642 C CA . GLU B 1 258 ? -11.484 13.258 -11.68 1 97.06 258 GLU B CA 1
ATOM 4643 C C . GLU B 1 258 ? -12.992 13.125 -11.453 1 97.06 258 GLU B C 1
ATOM 4645 O O . GLU B 1 258 ? -13.586 13.922 -10.719 1 97.06 258 GLU B O 1
ATOM 4650 N N . HIS B 1 259 ? -13.508 12.117 -12.039 1 97.25 259 HIS B N 1
ATOM 4651 C CA . HIS B 1 259 ? -14.93 11.867 -11.844 1 97.25 259 HIS B CA 1
ATOM 4652 C C . HIS B 1 259 ? -15.258 11.672 -10.367 1 97.25 259 HIS B C 1
ATOM 4654 O O . HIS B 1 259 ? -16.156 12.336 -9.828 1 97.25 259 HIS B O 1
ATOM 4660 N N . VAL B 1 260 ? -14.484 10.852 -9.734 1 97.5 260 VAL B N 1
ATOM 4661 C CA . VAL B 1 260 ? -14.703 10.57 -8.32 1 97.5 260 VAL B CA 1
ATOM 4662 C C . VAL B 1 260 ? -14.375 11.805 -7.484 1 97.5 260 VAL B C 1
ATOM 4664 O O . VAL B 1 260 ? -15.102 12.148 -6.555 1 97.5 260 VAL B O 1
ATOM 4667 N N . LYS B 1 261 ? -13.328 12.539 -7.77 1 97.69 261 LYS B N 1
ATOM 4668 C CA . LYS B 1 261 ? -12.969 13.758 -7.059 1 97.69 261 LYS B CA 1
ATOM 4669 C C . LYS B 1 261 ? -14.086 14.789 -7.133 1 97.69 261 LYS B C 1
ATOM 4671 O O . LYS B 1 261 ? -14.367 15.484 -6.152 1 97.69 261 LYS B O 1
ATOM 4676 N N . ASN B 1 262 ? -14.703 14.852 -8.281 1 97.56 262 ASN B N 1
ATOM 4677 C CA . ASN B 1 262 ? -15.789 15.812 -8.461 1 97.56 262 ASN B CA 1
ATOM 4678 C C . ASN B 1 262 ? -17 15.453 -7.609 1 97.56 262 ASN B C 1
ATOM 4680 O O . ASN B 1 262 ? -17.703 16.328 -7.113 1 97.56 262 ASN B O 1
ATOM 4684 N N . ILE B 1 263 ? -17.25 14.156 -7.492 1 97.19 263 ILE B N 1
ATOM 4685 C CA . ILE B 1 263 ? -18.328 13.711 -6.602 1 97.19 263 ILE B CA 1
ATOM 4686 C C . ILE B 1 263 ? -18.047 14.203 -5.18 1 97.19 263 ILE B C 1
ATOM 4688 O O . ILE B 1 263 ? -18.938 14.773 -4.531 1 97.19 263 ILE B O 1
ATOM 4692 N N . VAL B 1 264 ? -16.859 14.078 -4.719 1 95.62 264 VAL B N 1
ATOM 4693 C CA . VAL B 1 264 ? -16.484 14.477 -3.367 1 95.62 264 VAL B CA 1
ATOM 4694 C C . VAL B 1 264 ? -16.5 16 -3.248 1 95.62 264 VAL B C 1
ATOM 4696 O O . VAL B 1 264 ? -16.984 16.547 -2.25 1 95.62 264 VAL B O 1
ATOM 4699 N N . ARG B 1 265 ? -16.047 16.672 -4.254 1 96.69 265 ARG B N 1
ATOM 4700 C CA . ARG B 1 265 ? -15.945 18.141 -4.281 1 96.69 265 ARG B CA 1
ATOM 4701 C C . ARG B 1 265 ? -17.312 18.781 -4.039 1 96.69 265 ARG B C 1
ATOM 4703 O O . ARG B 1 265 ? -17.391 19.828 -3.4 1 96.69 265 ARG B O 1
ATOM 4710 N N . ARG B 1 266 ? -18.281 18.203 -4.449 1 96.62 266 ARG B N 1
ATOM 4711 C CA . ARG B 1 266 ? -19.641 18.734 -4.312 1 96.62 266 ARG B CA 1
ATOM 4712 C C . ARG B 1 266 ? -20.062 18.797 -2.85 1 96.62 266 ARG B C 1
ATOM 4714 O O . ARG B 1 266 ? -20.906 19.594 -2.475 1 96.62 266 ARG B O 1
ATOM 4721 N N . ASN B 1 267 ? -19.453 17.969 -2.084 1 93.19 267 ASN B N 1
ATOM 4722 C CA . ASN B 1 267 ? -19.797 17.922 -0.666 1 93.19 267 ASN B CA 1
ATOM 4723 C C . ASN B 1 267 ? -18.844 18.781 0.164 1 93.19 267 ASN B C 1
ATOM 4725 O O . ASN B 1 267 ? -18.984 18.875 1.385 1 93.19 267 ASN B O 1
ATOM 4729 N N . PHE B 1 268 ? -17.875 19.422 -0.451 1 95.88 268 PHE B N 1
ATOM 4730 C CA . PHE B 1 268 ? -16.828 20.172 0.262 1 95.88 268 PHE B CA 1
ATOM 4731 C C . PHE B 1 268 ? -16.891 21.641 -0.08 1 95.88 268 PHE B C 1
ATOM 4733 O O . PHE B 1 268 ? -15.875 22.344 -0.058 1 95.88 268 PHE B O 1
ATOM 4740 N N . THR B 1 269 ? -18 22.219 -0.386 1 96.94 269 THR B N 1
ATOM 4741 C CA . THR B 1 269 ? -18.156 23.562 -0.937 1 96.94 269 THR B CA 1
ATOM 4742 C C . THR B 1 269 ? -17.547 24.594 -0.001 1 96.94 269 THR B C 1
ATOM 4744 O O . THR B 1 269 ? -16.734 25.406 -0.421 1 96.94 269 THR B O 1
ATOM 4747 N N . ASN B 1 270 ? -17.891 24.547 1.293 1 96.94 270 ASN B N 1
ATOM 4748 C CA . ASN B 1 270 ? -17.359 25.531 2.23 1 96.94 270 ASN B CA 1
ATOM 4749 C C . ASN B 1 270 ? -15.898 25.281 2.557 1 96.94 270 ASN B C 1
ATOM 4751 O O . ASN B 1 270 ? -15.133 26.219 2.793 1 96.94 270 ASN B O 1
ATOM 4755 N N . GLU B 1 271 ? -15.484 24.016 2.564 1 96.69 271 GLU B N 1
ATOM 4756 C CA . GLU B 1 271 ? -14.07 23.703 2.732 1 96.69 271 GLU B CA 1
ATOM 4757 C C . GLU B 1 271 ? -13.234 24.234 1.571 1 96.69 271 GLU B C 1
ATOM 4759 O O . GLU B 1 271 ? -12.125 24.719 1.772 1 96.69 271 GLU B O 1
ATOM 4764 N N . ILE B 1 272 ? -13.789 24.109 0.4 1 97.75 272 ILE B N 1
ATOM 4765 C CA . ILE B 1 272 ? -13.102 24.625 -0.786 1 97.75 272 ILE B CA 1
ATOM 4766 C C . ILE B 1 272 ? -13.055 26.141 -0.748 1 97.75 272 ILE B C 1
ATOM 4768 O O . ILE B 1 272 ? -12.039 26.75 -1.095 1 97.75 272 ILE B O 1
ATOM 4772 N N . GLU B 1 273 ? -14.125 26.75 -0.396 1 98.38 273 GLU B N 1
ATOM 4773 C CA . GLU B 1 273 ? -14.133 28.203 -0.248 1 98.38 273 GLU B CA 1
ATOM 4774 C C . GLU B 1 273 ? -13.055 28.656 0.737 1 98.38 273 GLU B C 1
ATOM 4776 O O . GLU B 1 273 ? -12.352 29.641 0.488 1 98.38 273 GLU B O 1
ATOM 4781 N N . PHE B 1 274 ? -12.977 27.953 1.865 1 98.5 274 PHE B N 1
ATOM 4782 C CA . PHE B 1 274 ? -11.961 28.297 2.854 1 98.5 274 PHE B CA 1
ATOM 4783 C C . PHE B 1 274 ? -10.562 28.188 2.256 1 98.5 274 PHE B C 1
ATOM 4785 O O . PHE B 1 274 ? -9.719 29.062 2.449 1 98.5 274 PHE B O 1
ATOM 4792 N N . TYR B 1 275 ? -10.352 27.125 1.604 1 98.31 275 TYR B N 1
ATOM 4793 C CA . TYR B 1 275 ? -9.078 26.891 0.928 1 98.31 275 TYR B CA 1
ATOM 4794 C C . TYR B 1 275 ? -8.75 28.031 -0.031 1 98.31 275 TYR B C 1
ATOM 4796 O O . TYR B 1 275 ? -7.633 28.547 -0.027 1 98.31 275 TYR B O 1
ATOM 4804 N N . GLN B 1 276 ? -9.68 28.406 -0.8 1 98.56 276 GLN B N 1
ATOM 4805 C CA . GLN B 1 276 ? -9.477 29.484 -1.766 1 98.56 276 GLN B CA 1
ATOM 4806 C C . GLN B 1 276 ? -9.242 30.812 -1.062 1 98.56 276 GLN B C 1
ATOM 4808 O O . GLN B 1 276 ? -8.445 31.641 -1.521 1 98.56 276 GLN B O 1
ATOM 4813 N N . PHE B 1 277 ? -9.977 31.016 -0.037 1 98.44 277 PHE B N 1
ATOM 4814 C CA . PHE B 1 277 ? -9.789 32.219 0.778 1 98.44 277 PHE B CA 1
ATOM 4815 C C . PHE B 1 277 ? -8.352 32.312 1.258 1 98.44 277 PHE B C 1
ATOM 4817 O O . PHE B 1 277 ? -7.723 33.375 1.135 1 98.44 277 PHE B O 1
ATOM 4824 N N . CYS B 1 278 ? -7.805 31.219 1.793 1 98.38 278 CYS B N 1
ATOM 4825 C CA . CYS B 1 278 ? -6.43 31.203 2.275 1 98.38 278 CYS B CA 1
ATOM 4826 C C . CYS B 1 278 ? -5.445 31.406 1.13 1 98.38 278 CYS B C 1
ATOM 4828 O O . CYS B 1 278 ? -4.465 32.156 1.277 1 98.38 278 CYS B O 1
ATOM 4830 N N . ARG B 1 279 ? -5.742 30.797 0.037 1 98.31 279 ARG B N 1
ATOM 4831 C CA . ARG B 1 279 ? -4.883 30.906 -1.137 1 98.31 279 ARG B CA 1
ATOM 4832 C C . ARG B 1 279 ? -4.828 32.344 -1.633 1 98.31 279 ARG B C 1
ATOM 4834 O O . ARG B 1 279 ? -3.748 32.875 -1.931 1 98.31 279 ARG B O 1
ATOM 4841 N N . GLN B 1 280 ? -5.949 32.938 -1.694 1 97.75 280 GLN B N 1
ATOM 4842 C CA . GLN B 1 280 ? -6.016 34.344 -2.117 1 97.75 280 GLN B CA 1
ATOM 4843 C C . GLN B 1 280 ? -5.258 35.25 -1.149 1 97.75 280 GLN B C 1
ATOM 4845 O O . GLN B 1 280 ? -4.535 36.156 -1.572 1 97.75 280 GLN B O 1
ATOM 4850 N N . ARG B 1 281 ? -5.496 35.031 0.093 1 96.94 281 ARG B N 1
ATOM 4851 C CA . ARG B 1 281 ? -4.785 35.812 1.093 1 96.94 281 ARG B CA 1
ATOM 4852 C C . ARG B 1 281 ? -3.275 35.656 0.932 1 96.94 281 ARG B C 1
ATOM 4854 O O . ARG B 1 281 ? -2.543 36.656 1.009 1 96.94 281 ARG B O 1
ATOM 4861 N N . LEU B 1 282 ? -2.803 34.469 0.703 1 97.31 282 LEU B N 1
ATOM 4862 C CA . LEU B 1 282 ? -1.378 34.188 0.518 1 97.31 282 LEU B CA 1
ATOM 4863 C C . LEU B 1 282 ? -0.833 35 -0.668 1 97.31 282 LEU B C 1
ATOM 4865 O O . LEU B 1 282 ? 0.235 35.594 -0.574 1 97.31 282 LEU B O 1
ATOM 4869 N N . HIS B 1 283 ? -1.557 34.969 -1.695 1 96.06 283 HIS B N 1
ATOM 4870 C CA . HIS B 1 283 ? -1.113 35.688 -2.893 1 96.06 283 HIS B CA 1
ATOM 4871 C C . HIS B 1 283 ? -1.097 37.188 -2.668 1 96.06 283 HIS B C 1
ATOM 4873 O O . HIS B 1 283 ? -0.21 37.875 -3.168 1 96.06 283 HIS B O 1
ATOM 4879 N N . LYS B 1 284 ? -2.107 37.656 -1.956 1 95.38 284 LYS B N 1
ATOM 4880 C CA . LYS B 1 284 ? -2.107 39.062 -1.601 1 95.38 284 LYS B CA 1
ATOM 4881 C C . LYS B 1 284 ? -0.879 39.406 -0.767 1 95.38 284 LYS B C 1
ATOM 4883 O O . LYS B 1 284 ? -0.258 40.469 -0.981 1 95.38 284 LYS B O 1
ATOM 4888 N N . GLN B 1 285 ? -0.586 38.562 0.167 1 95.31 285 GLN B N 1
ATOM 4889 C CA . GLN B 1 285 ? 0.602 38.75 0.986 1 95.31 285 GLN B CA 1
ATOM 4890 C C . GLN B 1 285 ? 1.868 38.75 0.134 1 95.31 285 GLN B C 1
ATOM 4892 O O . GLN B 1 285 ? 2.773 39.562 0.344 1 95.31 285 GLN B O 1
ATOM 4897 N N . TYR B 1 286 ? 1.913 37.844 -0.786 1 94.69 286 TYR B N 1
ATOM 4898 C CA . TYR B 1 286 ? 3.053 37.719 -1.688 1 94.69 286 TYR B CA 1
ATOM 4899 C C . TYR B 1 286 ? 3.244 39 -2.498 1 94.69 286 TYR B C 1
ATOM 4901 O O . TYR B 1 286 ? 4.359 39.531 -2.6 1 94.69 286 TYR B O 1
ATOM 4909 N N . LEU B 1 287 ? 2.223 39.5 -3.053 1 91.81 287 LEU B N 1
ATOM 4910 C CA . LEU B 1 287 ? 2.27 40.719 -3.867 1 91.81 287 LEU B CA 1
ATOM 4911 C C . LEU B 1 287 ? 2.635 41.906 -3.016 1 91.81 287 LEU B C 1
ATOM 4913 O O . LEU B 1 287 ? 3.426 42.75 -3.441 1 91.81 287 LEU B O 1
ATOM 4917 N N . ALA B 1 288 ? 2.057 42 -1.89 1 89.69 288 ALA B N 1
ATOM 4918 C CA . ALA B 1 288 ? 2.297 43.125 -0.994 1 89.69 288 ALA B CA 1
ATOM 4919 C C . ALA B 1 288 ? 3.76 43.156 -0.558 1 89.69 288 ALA B C 1
ATOM 4921 O O . ALA B 1 288 ? 4.293 44.25 -0.283 1 89.69 288 ALA B O 1
ATOM 4922 N N . ALA B 1 289 ? 4.367 42.062 -0.465 1 84.75 289 ALA B N 1
ATOM 4923 C CA . ALA B 1 289 ? 5.754 41.969 -0.024 1 84.75 289 ALA B CA 1
ATOM 4924 C C . ALA B 1 289 ? 6.715 42.312 -1.16 1 84.75 289 ALA B C 1
ATOM 4926 O O . ALA B 1 289 ? 7.926 42.406 -0.955 1 84.75 289 ALA B O 1
ATOM 4927 N N . HIS B 1 290 ? 6.277 42.719 -2.33 1 77.75 290 HIS B N 1
ATOM 4928 C CA . HIS B 1 290 ? 7.082 43.031 -3.5 1 77.75 290 HIS B CA 1
ATOM 4929 C C . HIS B 1 290 ? 8.156 42 -3.746 1 77.75 290 HIS B C 1
ATOM 4931 O O . HIS B 1 290 ? 9.32 42.312 -3.967 1 77.75 290 HIS B O 1
ATOM 4937 N N . LEU B 1 291 ? 7.859 40.812 -3.469 1 70.88 291 LEU B N 1
ATOM 4938 C CA . LEU B 1 291 ? 8.805 39.719 -3.605 1 70.88 291 LEU B CA 1
ATOM 4939 C C . LEU B 1 291 ? 8.969 39.312 -5.07 1 70.88 291 LEU B C 1
ATOM 4941 O O . LEU B 1 291 ? 7.996 39.312 -5.828 1 70.88 291 LEU B O 1
ATOM 4945 N N . PRO B 1 292 ? 10.312 39.25 -5.555 1 61.84 292 PRO B N 1
ATOM 4946 C CA . PRO B 1 292 ? 10.516 38.812 -6.941 1 61.84 292 PRO B CA 1
ATOM 4947 C C . PRO B 1 292 ? 10.07 37.375 -7.184 1 61.84 292 PRO B C 1
ATOM 4949 O O . PRO B 1 292 ? 10.125 36.562 -6.27 1 61.84 292 PRO B O 1
ATOM 4952 N N . GLN B 1 293 ? 9.305 37.188 -8.125 1 51.97 293 GLN B N 1
ATOM 4953 C CA . GLN B 1 293 ? 8.867 35.844 -8.477 1 51.97 293 GLN B CA 1
ATOM 4954 C C . GLN B 1 293 ? 10.055 34.938 -8.789 1 51.97 293 GLN B C 1
ATOM 4956 O O . GLN B 1 293 ? 10.789 35.188 -9.75 1 51.97 293 GLN B O 1
ATOM 4961 N N . ARG B 1 294 ? 11.023 34.656 -7.988 1 47.5 294 ARG B N 1
ATOM 4962 C CA . ARG B 1 294 ? 11.969 33.625 -8.469 1 47.5 294 ARG B CA 1
ATOM 4963 C C . ARG B 1 294 ? 11.281 32.281 -8.641 1 47.5 294 ARG B C 1
ATOM 4965 O O . ARG B 1 294 ? 10.75 31.734 -7.684 1 47.5 294 ARG B O 1
ATOM 4972 N N . ILE B 1 295 ? 10.805 32.094 -9.828 1 38.56 295 ILE B N 1
ATOM 4973 C CA . ILE B 1 295 ? 10.258 30.781 -10.117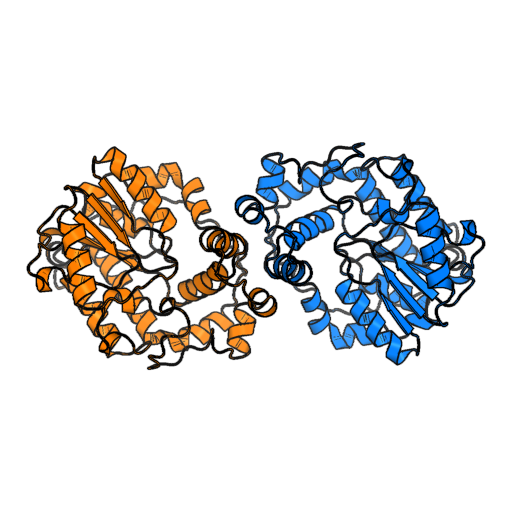 1 38.56 295 ILE B CA 1
ATOM 4974 C C . ILE B 1 295 ? 11.312 29.719 -9.844 1 38.56 295 ILE B C 1
ATOM 4976 O O . ILE B 1 295 ? 12.352 29.672 -10.516 1 38.56 295 ILE B O 1
ATOM 4980 N N . ILE B 1 296 ? 11.672 29.5 -8.75 1 41.78 296 ILE B N 1
ATOM 4981 C CA . ILE B 1 296 ? 12.516 28.312 -8.641 1 41.78 296 ILE B CA 1
ATOM 4982 C C . ILE B 1 296 ? 11.812 27.109 -9.289 1 41.78 296 ILE B C 1
ATOM 4984 O O . ILE B 1 296 ? 10.688 26.781 -8.93 1 41.78 296 ILE B O 1
ATOM 4988 N N . THR B 1 297 ? 12.195 26.906 -10.57 1 32.41 297 THR B N 1
ATOM 4989 C CA . THR B 1 297 ? 11.703 25.797 -11.383 1 32.41 297 THR B CA 1
ATOM 4990 C C . THR B 1 297 ? 11.984 24.469 -10.711 1 32.41 297 THR B C 1
ATOM 4992 O O . THR B 1 297 ? 13.117 23.969 -10.75 1 32.41 297 THR B O 1
ATOM 4995 N N . ALA B 1 298 ? 11.805 24.328 -9.555 1 37.59 298 ALA B N 1
ATOM 4996 C CA . ALA B 1 298 ? 11.797 22.906 -9.25 1 37.59 298 ALA B CA 1
ATOM 4997 C C . ALA B 1 298 ? 10.938 22.141 -10.25 1 37.59 298 ALA B C 1
ATOM 4999 O O . ALA B 1 298 ? 9.82 22.547 -10.562 1 37.59 298 ALA B O 1
ATOM 5000 N N . HIS B 1 299 ? 11.57 21.484 -11.297 1 31.98 299 HIS B N 1
ATOM 5001 C CA . HIS B 1 299 ? 10.805 20.641 -12.203 1 31.98 299 HIS B CA 1
ATOM 5002 C C . HIS B 1 299 ? 9.68 19.922 -11.461 1 31.98 299 HIS B C 1
ATOM 5004 O O . HIS B 1 299 ? 9.938 19.172 -10.508 1 31.98 299 HIS B O 1
ATOM 5010 N N . PRO B 1 300 ? 8.578 20.406 -11.312 1 31.12 300 PRO B N 1
ATOM 5011 C CA . PRO B 1 300 ? 7.523 19.562 -10.742 1 31.12 300 PRO B CA 1
ATOM 5012 C C . PRO B 1 300 ? 7.609 18.109 -11.203 1 31.12 300 PRO B C 1
ATOM 5014 O O . PRO B 1 300 ? 8.008 17.844 -12.344 1 31.12 300 PRO B O 1
ATOM 5017 N N . ALA B 1 301 ? 7.953 17.219 -10.359 1 30.97 301 ALA B N 1
ATOM 5018 C CA . ALA B 1 301 ? 7.695 15.867 -10.867 1 30.97 301 ALA B CA 1
ATOM 5019 C C . ALA B 1 301 ? 6.441 15.852 -11.742 1 30.97 301 ALA B C 1
ATOM 5021 O O . ALA B 1 301 ? 5.414 16.422 -11.375 1 30.97 301 ALA B O 1
ATOM 5022 N N . PRO B 1 302 ? 6.516 15.664 -13.125 1 27.53 302 PRO B N 1
ATOM 5023 C CA . PRO B 1 302 ? 5.309 15.617 -13.953 1 27.53 302 PRO B CA 1
ATOM 5024 C C . PRO B 1 302 ? 4.121 14.984 -13.227 1 27.53 302 PRO B C 1
ATOM 5026 O O . PRO B 1 302 ? 4.297 14.055 -12.43 1 27.53 302 PRO B O 1
ATOM 5029 N N . LEU B 1 303 ? 3.096 15.805 -12.82 1 28.3 303 LEU B N 1
ATOM 5030 C CA . LEU B 1 303 ? 1.82 15.148 -12.562 1 28.3 303 LEU B CA 1
ATOM 5031 C C . LEU B 1 303 ? 1.635 13.938 -13.469 1 28.3 303 LEU B C 1
ATOM 5033 O O . LEU B 1 303 ? 1.632 14.078 -14.695 1 28.3 303 LEU B O 1
ATOM 5037 N N . GLY B 1 304 ? 2.367 12.969 -13.281 1 23.94 304 GLY B N 1
ATOM 5038 C CA . GLY B 1 304 ? 2.082 11.812 -14.117 1 23.94 304 GLY B CA 1
ATOM 5039 C C . GLY B 1 304 ? 0.645 11.766 -14.602 1 23.94 304 GLY B C 1
ATOM 5040 O O . GLY B 1 304 ? -0.278 12.094 -13.852 1 23.94 304 GLY B O 1
ATOM 5041 N N . GLY B 1 305 ? 0.425 12.172 -15.977 1 20.09 305 GLY B N 1
ATOM 5042 C CA . GLY B 1 305 ? -0.845 12.109 -16.688 1 20.09 305 GLY B CA 1
ATOM 5043 C C . GLY B 1 305 ? -1.791 11.07 -16.125 1 20.09 305 GLY B C 1
ATOM 5044 O O . GLY B 1 305 ? -1.36 10.141 -15.438 1 20.09 305 GLY B O 1
ATOM 5045 N N . ASN B 1 306 ? -3.184 11.367 -16.312 1 17.2 306 ASN B N 1
ATOM 5046 C CA . ASN B 1 306 ? -4.074 10.32 -16.812 1 17.2 306 ASN B CA 1
ATOM 5047 C C . ASN B 1 306 ? -3.408 9.484 -17.906 1 17.2 306 ASN B C 1
ATOM 5049 O O . ASN B 1 306 ? -2.768 10.031 -18.797 1 17.2 306 ASN B O 1
#

Secondary structure (DSSP, 8-state):
-----TTTT-GGGG-SSSEEEE-PPTTSSHHHHHHHHHHHHHHHT-EEEEPPP-SS---S--HHHHHHHHHHHHTSPSSEEEE-S-----GGGGT----EEEEEE--HHHHHHHHHHHTT-HHHHHHHHHH-TTSPPPPHHHHH--HHHHHHHT-GGG---TT----SS-GGG-TTHHHH-SSGGG-STT-HHHHHHHHHHHHHHEEEEEEGGGHHHHHHHHHHHSHHHHTTHHHHHHHTHHHHHHHT--TT-----HHHHHHHHTT-HHHHHHHHHHHHHHHHHHHHTT----------------/-----GGGG-GGGG-SSSEEEE-PPTTSSHHHHHHHHHHHHHHHT-EEEEPPP-SS---S--HHHHHHHHHHHHTSPSSEEEE-S-----GGGGT----EEEEEE--HHHHHHHHHHHTT-HHHHHHHHHH-TTSPPPPHHHHH--HHHHHHHT-GGG---TT-----S-GGG-TTHHHH-SSGGG-STT-HHHHHHHHHHHHHHEEEEEEGGGHHHHHHHHHHHSHHHHTTHHHHHHHTHHHHHHHT--TT-----HHHHHHHHTT-HHHHHHHHHHHHHHHHHHHHTT----------------

Sequence (612 aa):
MSSLNVRDLNNTRKAQMELVFFNRVPKVGSQTFMELLRRLSERNNFQFHRDAVQKVETIRLAEDQQQEMAEVISELPEPSVFIKHVCFTNFTKFNLPTPIYLNVVRDPVERVISWFYYVRAPWYFVERKAAFPDLPLPHPAWLKKDFETCVLSGDQECTYTQGVTVEGIGDHRRQSLFFCGHDYECTPFNTVGALERAKFAVEQQYAVVGVLEDFNTTLSVLEKYVPRFFDGVRDIYANSAEYLTKINKNNFKPPVSEHVKNIVRRNFTNEIEFYQFCRQRLHKQYLAAHLPQRIITAHPAPLGGNMSSLNVRDLNNTRKAQMELVFFNRVPKVGSQTFMELLRRLSERNNFQFHRDAVQKVETIRLAEDQQQEMAEVISELPEPSVFIKHVCFTNFTKFNLPTPIYLNVVRDPVERVISWFYYVRAPWYFVERKAAFPDLPLPHPAWLKKDFETCVLSGDQECTYTQGVTVEGIGDHRRQSLFFCGHDYECTPFNTVGALERAKFAVEQQYAVVGVLEDFNTTLSVLEKYVPRFFDGVRDIYANSAEYLTKINKNNFKPPVSEHVKNIVRRNFTNEIEFYQFCRQRLHKQYLAAHLPQRIITAHPAPLGGN

Organism: NCBI:txid30044

InterPro domains:
  IPR005331 Sulfotransferase [PF03567] (20-277)
  IPR007734 Heparan sulphate 2-O-sulfotransferase [PTHR12129] (8-294)
  IPR027417 P-loop containing nucleoside triphosphate hydrolase [G3DSA:3.40.50.300] (14-295)
  IPR027417 P-loop containing nucleoside triphosphate hydrolase [SSF52540] (8-266)

Solvent-accessible surface area (backbone atoms only — not comparable to full-atom values): 33764 Å² total; per-residue (Å²): 126,82,71,75,50,51,68,78,57,41,32,41,78,67,31,64,46,61,30,38,36,30,40,38,48,82,66,33,56,54,67,42,52,49,52,50,49,52,55,28,22,67,73,55,66,36,46,82,45,63,63,75,91,60,96,69,84,66,42,66,54,54,71,69,54,44,48,52,51,47,52,58,59,69,65,50,68,77,40,24,35,42,38,39,64,2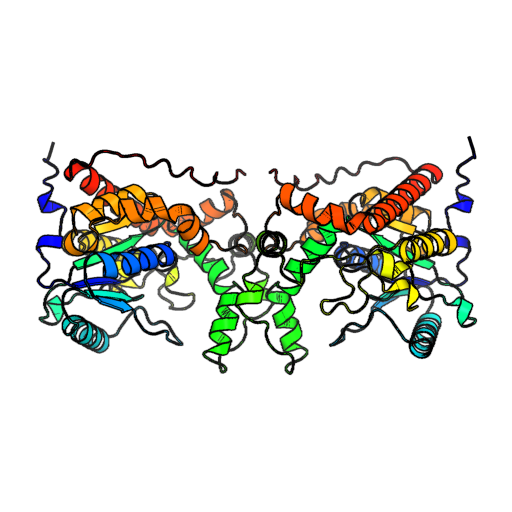9,29,42,73,69,34,55,81,68,77,37,68,35,49,30,30,34,40,44,40,45,63,56,64,61,26,43,54,47,45,60,38,49,74,49,32,50,35,52,53,46,47,46,32,70,76,36,71,86,52,78,78,75,57,39,70,66,52,65,58,51,69,64,59,33,47,75,71,56,36,70,91,54,51,66,58,70,54,49,57,81,59,85,68,70,78,72,78,40,70,48,35,35,39,35,23,54,52,75,75,29,45,31,31,59,32,69,65,19,39,52,42,14,51,49,38,46,71,69,49,30,33,47,49,32,33,50,93,43,43,69,58,31,45,54,37,40,27,69,66,40,39,79,63,26,58,61,49,61,59,53,47,69,75,38,42,73,61,45,58,55,68,70,60,57,66,55,55,64,89,75,57,67,70,57,51,51,61,54,45,70,50,32,55,43,46,44,50,50,44,48,49,41,49,50,50,41,51,51,44,35,59,45,62,69,59,77,82,69,75,73,75,65,75,64,74,72,74,74,71,134,126,81,73,74,49,50,70,78,56,40,32,42,79,68,31,65,45,61,31,38,38,31,39,37,46,80,66,34,57,52,68,41,53,49,51,52,49,52,53,29,22,67,73,54,65,36,45,82,44,62,63,75,91,59,97,68,84,68,41,65,53,55,71,68,55,45,48,50,51,46,50,57,60,70,65,51,67,76,41,24,36,41,38,38,63,28,29,43,73,70,34,58,82,68,76,38,69,32,50,30,30,34,41,43,40,44,62,57,65,62,25,41,53,49,44,60,38,48,75,49,32,50,35,52,53,47,48,48,31,68,77,37,73,86,53,77,80,78,55,40,71,67,52,64,58,49,70,62,60,33,46,76,71,57,36,69,90,55,52,67,59,72,54,50,54,79,73,66,72,67,73,70,75,41,70,49,34,35,39,35,22,54,52,75,75,29,44,34,31,60,32,70,65,20,39,52,42,14,52,48,38,45,72,69,49,30,32,46,50,30,34,51,91,42,42,67,60,31,44,53,38,40,27,69,66,42,39,80,63,26,59,61,48,61,59,52,48,69,75,38,42,73,62,47,57,54,67,70,60,59,67,55,56,62,89,73,56,68,69,56,50,52,62,53,44,70,51,32,58,43,47,44,50,48,44,48,51,42,47,50,52,41,51,50,44,35,59,48,64,68,59,77,82,71,75,73,73,64,76,65,73,72,75,72,73,135

Foldseek 3Di:
DPQLALVLLFCQVQFPAQEEEELEQPQQLVVLVLVLLVVLCVVLVEEEEEDDDDLDADAADDPVVLQVVLVVRLPDDPPYYYYHNHADRDSVVNVGTAHAYEYEDEQLLVQLLLVLLVVLAPVVVVVSCVVPVPDDDDDPVSSPDHLLCCLVVVPLSNDQAFQDQPRPDDVSSAPLRSQLGNDSQLRTAQDPSSLVSSLVSCSNRHRAYHYSVPVLLRLQLCCQSPVSRRPCSNVVCLVCVVVSVVSSDDPRRDDDDPVSSVSSCVSNVSVNVSNVSNVVSSVSSSVSSVDPPPVSPPPPPPPPDD/DPQLALVLLFCQVQFPAQEEEELEQPQQLVVLVLVLLVVLCVVLVEEEEEDDDDLDADAADDPVVLQVVLVVRLPDDPPYYYYGNHADRDSVVNVGTAHAYEYEDEQLLVQLLLVLLVVLAPVVVVVSCVVPVPDDDDDPVSSPDHLLCCLVVVPPLNDQAFQDQPCPRPPSSARLRSQLGNDSQLRTAQDPSSLVSSLVSCSNRHRAYHYSVPVLLRLQLCCQSPVSRRPCSNVVCLVCVVVSVVSSDDPRRDDDDPVSSVSSCVSNVSVNVSNVSNVVSSVSSSVSSVDPPPVSPPVPPPPPDD

pLDDT: mean 88.32, std 16.43, range [17.2, 98.56]

Radius of gyration: 30.29 Å; Cα contacts (8 Å, |Δi|>4): 924; chains: 2; bounding box: 48×96×73 Å

Nearest PDB structures (foldseek):
  4ndz-assembly1_A  TM=8.671E-01  e=5.429E-16  Escherichia coli UMEA 3304-1
  4ndz-assembly2_F  TM=8.663E-01  e=2.083E-15  Escherichia coli UMEA 3304-1
  3f5f-assembly1_A  TM=8.287E-01  e=2.028E-14  Escherichia coli K-12
  2gwh-assembly1_B  TM=4.209E-01  e=1.590E-03  Homo sapiens
  2gwh-assembly1_A  TM=3.829E-01  e=2.405E-03  Homo sapiens